Protein AF-A2ED70-F1 (afdb_monomer_lite)

Secondary structure (DSSP, 8-state):
--HHHHHHHHHHHHHHHHHHHHHHHHHHHHT-S-HHHHHHHHHHHHHHHHHHHHT---HHHHHHHHHHHHHHHHHHHHHHHHHHHHHHHHHHHHS----TT--------S---S-------------------------HHHHHHHHHHHHHHHHHHHH-TTS-HHHHHHHHHHHHHHHHHHHHH---HHHHHHHHHHHHHHHHHHHHHHHHHHHHHH----PPP----------TTHHHHHHHHHHHHHHHHHHHHHHHHHHHHHHHHHHHHHHTT--HHHHHHHHHHHHHHHHHHHTT---HHHHHHHHHHHHHHHHHHHHHHHHHHHHHHHHHHHHHHHHTTT--------PPP------------TT---TTHHHHHHHHHHHHHH--GGGHHHHHHHHHHHHHHHHHHHHH-S-HHHHHHHHHHHHHHHHHHHHHHHHHHHHHHHTT-------------------TTHHHHHHHHHHHHHHHHHHHHHHHHHHHHHHHHHHHHHHHHHHHHHHHHHHHHHHHHHHHHHHHHHHHHHHHHHHHHHHHHHHHHHHHHHHHHHHHHHHHHHHHHHHHHHHHHHHHHHHHHHHHHHHHHHHHHHHHHHHHHHHHHHHHHHHHHHS--------------------------------PPPPTHHHHHHHHHHHHHHHHHHHHHHHHHTT-

Radius of gyration: 54.76 Å; chains: 1; bounding box: 113×119×213 Å

Foldseek 3Di:
DPPVVVVVVVVVLVVVLVVLLVVLLVCLVVVVDDPVRSVVSLVVSVVSLVVCLVVDPDVVVNVVSVVVNVVSVVSVVVSVVVVVVVVVVVVVVVPDDDPPDDDDDDDDDDDDDDDDDDDDDDDDDDDDDDDDPPPPPCPLVNLVVVLVVLVVVLVVLLVPPPHDLVVSVVSLVVSLVSLVVSLVVDPDVVSNVVSVVVNVVSVVVSVVSVVVVVVCVVCPPCDDDDDDDDDDDDCPPVVVVVVVVVVVVVVLVVVLVVLVVVLVVLVVVLVVCLVDPHDLVVSVVSLVVSLVSLVVNLVRDPPPVVNVVSVVVNVVSVVVSVVSVVVVVVVVVVVCVVVVVVVVPPDDDDDDDDDDDDDDDDPDDPQPCVLPPDVPLVVLLVVLVVVLVVLDLVCLVVNVVSLVVSLVVLVVVLVPDPDPVSSVSSVVSNVVSVVSNVVSVVVSVVVVVVVPDPDDDDDDDDDDDDDDDDDPPVVVVVVVVVVVVVVVVVVVVVVVVVVVVVVVVVVVVVVVVVVVVVVVVVVVVVVVVVVVVVVVVVVVVVVVVVVVVVVVVVVVVVVVVVVVVVVVVVVVVVVVVVVVVVVVVVVVVVVVVVVVVVVVVVVVVVVVVVVVVVVVVVVVVVVVVPPDDDDDDDDDDDDDDDDDDDDDDDDDDDDDDDDDDDDPPVVVVVVVVVVVVVVVVVVVVVVVVVPD

pLDDT: mean 73.1, std 19.53, range [30.44, 95.88]

Organism: Trichomonas vaginalis (strain ATCC PRA-98 / G3) (NCBI:txid412133)

Sequence (692 aa):
MDTDEFSSSFEELTAKIQEDISTLAMSIENRDLNIDEITQSINDLNIMLDNVLVSCDNPNLYSQFANLKEQINEMVDNYISELENEVNEEESQLGEVPEDGLITDNDQNANNTELNKSNDQNEDLENDLPPGNQNEPNSAEDSMLKIQCHMIELAKLIENKETPIEEILEKSNILNSEIGEAIIQSYDQNEKDKLSYLRNEVNDYVDKFITTTSEILEHPTSSESDTEKNTLNENNEEKIISENQIKVEENKLDSIDDGYDNVKSNIESLIRSLISECDIEDIKNQCDSVNSAIDDYINKSDDTNRCMELANLKEEINRQVDSYVTAYESALSSEAQSDGVELSTALSDEERVEPAEGSSSVVSRDLDLSGVEGSSLESDIQSLLAALEEGDSDRVEEISNLAASVNASLDNAIVNSEDPSEAASLSAVKDDVNKRVDEFLSSVERDLSGIAVEEEEEASPAEGESALVEDVAVAEKAAEEAAAKLAEAAAAKESEEKAAEEKRLAEEQAAKEAEAQRAADEKAAAEKAAEEKRLAEEQAAKEAEAQRAADEKAAAEKAAEEKRLAEEQAAKEAEAQRAADEKAAAEKAAEEKRLAEEQAAKEAEPQMISEISQQIHDKITQDAVQENLPSTIETDKESKKPHKTTKRKRKVSKTKKSEEPIPQRTQILMASTALAGVVAAGIYLYRHNQKK

Structure (mmCIF, N/CA/C/O backbone):
data_AF-A2ED70-F1
#
_entry.id   AF-A2ED70-F1
#
loop_
_atom_site.group_PDB
_atom_site.id
_atom_site.type_symbol
_atom_site.label_atom_id
_atom_site.label_alt_id
_atom_site.label_comp_id
_atom_site.label_asym_id
_atom_site.label_entity_id
_atom_site.label_seq_id
_atom_site.pdbx_PDB_ins_code
_atom_site.Cartn_x
_atom_site.Cartn_y
_atom_site.Cartn_z
_atom_site.occupancy
_atom_site.B_iso_or_equiv
_atom_site.auth_seq_id
_atom_site.auth_comp_id
_atom_site.auth_asym_id
_atom_site.auth_atom_id
_atom_site.pdbx_PDB_model_num
ATOM 1 N N . MET A 1 1 ? 12.734 -26.144 27.556 1.00 49.97 1 MET A N 1
ATOM 2 C CA . MET A 1 1 ? 12.615 -26.392 29.010 1.00 49.97 1 MET A CA 1
ATOM 3 C C . MET A 1 1 ? 11.634 -27.530 29.251 1.00 49.97 1 MET A C 1
ATOM 5 O O . MET A 1 1 ? 10.980 -27.942 28.296 1.00 49.97 1 MET A O 1
ATOM 9 N N . ASP A 1 2 ? 11.528 -28.034 30.482 1.00 64.25 2 ASP A N 1
ATOM 10 C CA . ASP A 1 2 ? 10.366 -28.845 30.869 1.00 64.25 2 ASP A CA 1
ATOM 11 C C . ASP A 1 2 ? 9.108 -27.953 30.896 1.00 64.25 2 ASP A C 1
ATOM 13 O O . ASP A 1 2 ? 9.187 -26.761 31.203 1.00 64.25 2 ASP A O 1
ATOM 17 N N . THR A 1 3 ? 7.944 -28.516 30.557 1.00 68.81 3 THR A N 1
ATOM 18 C CA . THR A 1 3 ? 6.676 -27.766 30.404 1.00 68.81 3 THR A CA 1
ATOM 19 C C . THR A 1 3 ? 6.279 -26.989 31.654 1.00 68.81 3 THR A C 1
ATOM 21 O O . THR A 1 3 ? 5.738 -25.890 31.568 1.00 68.81 3 THR A O 1
ATOM 24 N N . ASP A 1 4 ? 6.582 -27.559 32.815 1.00 73.62 4 ASP A N 1
ATOM 25 C CA . ASP A 1 4 ? 6.172 -27.056 34.122 1.00 73.62 4 ASP A CA 1
ATOM 26 C C . ASP A 1 4 ? 6.999 -25.818 34.526 1.00 73.62 4 ASP A C 1
ATOM 28 O O . ASP A 1 4 ? 6.498 -24.923 35.204 1.00 73.62 4 ASP A O 1
ATOM 32 N N . GLU A 1 5 ? 8.251 -25.734 34.060 1.00 76.44 5 GLU A N 1
ATOM 33 C CA . GLU A 1 5 ? 9.156 -24.600 34.295 1.00 76.44 5 GLU A CA 1
ATOM 34 C C . GLU A 1 5 ? 8.757 -23.394 33.430 1.00 76.44 5 GLU A C 1
ATOM 36 O O . GLU A 1 5 ? 8.650 -22.277 33.937 1.00 76.44 5 GLU A O 1
ATOM 41 N N . PHE A 1 6 ? 8.421 -23.635 32.154 1.00 78.19 6 PHE A N 1
ATOM 42 C CA . PHE A 1 6 ? 7.864 -22.606 31.271 1.00 78.19 6 PHE A CA 1
ATOM 43 C C . PHE A 1 6 ? 6.525 -22.078 31.806 1.00 78.19 6 PHE A C 1
ATOM 45 O O . PHE A 1 6 ? 6.356 -20.870 31.939 1.00 78.19 6 PHE A O 1
ATOM 52 N N . SER A 1 7 ? 5.604 -22.968 32.202 1.00 77.75 7 SER A N 1
ATOM 53 C CA . SER A 1 7 ? 4.297 -22.570 32.749 1.00 77.75 7 SER A CA 1
ATOM 54 C C . SER A 1 7 ? 4.420 -21.711 34.013 1.00 77.75 7 SER A C 1
ATOM 56 O O . SER A 1 7 ? 3.670 -20.751 34.163 1.00 77.75 7 SER A O 1
ATOM 58 N N . SER A 1 8 ? 5.374 -22.011 34.905 1.00 81.06 8 SER A N 1
ATOM 59 C CA . SER A 1 8 ? 5.590 -21.209 36.117 1.00 81.06 8 SER A CA 1
ATOM 60 C C . SER A 1 8 ? 6.161 -19.822 35.808 1.00 81.06 8 SER A C 1
ATOM 62 O O . SER A 1 8 ? 5.718 -18.845 36.405 1.00 81.06 8 SER A O 1
ATOM 64 N N . SER A 1 9 ? 7.112 -19.719 34.872 1.00 83.94 9 SER A N 1
ATOM 65 C CA . SER A 1 9 ? 7.651 -18.422 34.432 1.00 83.94 9 SER A CA 1
ATOM 66 C C . SER A 1 9 ? 6.594 -17.581 33.709 1.00 83.94 9 SER A C 1
ATOM 68 O O . SER A 1 9 ? 6.617 -16.354 33.782 1.00 83.94 9 SER A O 1
ATOM 70 N N . PHE A 1 10 ? 5.666 -18.239 33.013 1.00 80.88 10 PHE A N 1
ATOM 71 C CA . PHE A 1 10 ? 4.591 -17.598 32.268 1.00 80.88 10 PHE A CA 1
ATOM 72 C C . PHE A 1 10 ? 3.499 -17.038 33.194 1.00 80.88 10 PHE A C 1
ATOM 74 O O . PHE A 1 10 ? 3.059 -15.905 33.004 1.00 80.88 10 PHE A O 1
ATOM 81 N N . GLU A 1 11 ? 3.092 -17.782 34.230 1.00 84.44 11 GLU A N 1
ATOM 82 C CA . GLU A 1 11 ? 2.169 -17.276 35.261 1.00 84.44 11 GLU A CA 1
ATOM 83 C C . GLU A 1 11 ? 2.756 -16.065 36.010 1.00 84.44 11 GLU A C 1
ATOM 85 O O . GLU A 1 11 ? 2.039 -15.093 36.250 1.00 84.44 11 GLU A O 1
ATOM 90 N N . GLU A 1 12 ? 4.058 -16.079 36.322 1.00 88.25 12 GLU A N 1
ATOM 91 C CA . GLU A 1 12 ? 4.751 -14.959 36.979 1.00 88.25 12 GLU A CA 1
ATOM 92 C C . GLU A 1 12 ? 4.808 -13.706 36.084 1.00 88.25 12 GLU A C 1
ATOM 94 O O . GLU A 1 12 ? 4.474 -12.612 36.542 1.00 88.25 12 GLU A O 1
ATOM 99 N N . LEU A 1 13 ? 5.121 -13.861 34.792 1.00 86.12 13 LEU A N 1
ATOM 100 C CA . LEU A 1 13 ? 5.115 -12.758 33.821 1.00 86.12 13 LEU A CA 1
ATOM 101 C C . LEU A 1 13 ? 3.704 -12.192 33.583 1.00 86.12 13 LEU A C 1
ATOM 103 O O . LEU A 1 13 ? 3.523 -10.976 33.560 1.00 86.12 13 LEU A O 1
ATOM 107 N N . THR A 1 14 ? 2.689 -13.058 33.488 1.00 83.00 14 THR A N 1
ATOM 108 C CA . THR A 1 14 ? 1.277 -12.645 33.357 1.00 83.00 14 THR A CA 1
ATOM 109 C C . THR A 1 14 ? 0.831 -11.828 34.572 1.00 83.00 14 THR A C 1
ATOM 111 O O . THR A 1 14 ? 0.214 -10.772 34.430 1.00 83.00 14 THR A O 1
ATOM 114 N N . ALA A 1 15 ? 1.172 -12.292 35.779 1.00 87.81 15 ALA A N 1
ATOM 115 C CA . ALA A 1 15 ? 0.871 -11.579 37.015 1.00 87.81 15 ALA A CA 1
ATOM 116 C C . ALA A 1 15 ? 1.596 -10.226 37.095 1.00 87.81 15 ALA A C 1
ATOM 118 O O . ALA A 1 15 ? 1.020 -9.268 37.612 1.00 87.81 15 ALA A O 1
ATOM 119 N N . LYS A 1 16 ? 2.822 -10.130 36.559 1.00 91.31 16 LYS A N 1
ATOM 120 C CA . LYS A 1 16 ? 3.581 -8.877 36.542 1.00 91.31 16 LYS A CA 1
ATOM 121 C C . LYS A 1 16 ? 2.977 -7.842 35.590 1.00 91.31 16 LYS A C 1
ATOM 123 O O . LYS A 1 16 ? 2.686 -6.734 36.029 1.00 91.31 16 LYS A O 1
ATOM 128 N N . ILE A 1 17 ? 2.669 -8.228 34.350 1.00 87.06 17 ILE A N 1
ATOM 129 C CA . ILE A 1 17 ? 1.972 -7.360 33.382 1.00 87.06 17 ILE A CA 1
ATOM 130 C C . ILE A 1 17 ? 0.655 -6.833 33.985 1.00 87.06 17 ILE A C 1
ATOM 132 O O . ILE A 1 17 ? 0.368 -5.640 33.909 1.00 87.06 17 ILE A O 1
ATOM 136 N N . GLN A 1 18 ? -0.112 -7.684 34.677 1.00 86.75 18 GLN A N 1
ATOM 137 C CA . GLN A 1 18 ? -1.351 -7.264 35.340 1.00 86.75 18 GLN A CA 1
ATOM 138 C C . GLN A 1 18 ? -1.124 -6.301 36.527 1.00 86.75 18 GLN A C 1
ATOM 140 O O . GLN A 1 18 ? -1.957 -5.418 36.748 1.00 86.75 18 GLN A O 1
ATOM 145 N N . GLU A 1 19 ? -0.033 -6.444 37.291 1.00 92.62 19 GLU A N 1
ATOM 146 C CA . GLU A 1 19 ? 0.363 -5.502 38.354 1.00 92.62 19 GLU A CA 1
ATOM 147 C C . GLU A 1 19 ? 0.720 -4.127 37.773 1.00 92.62 19 GLU A C 1
ATOM 149 O O . GLU A 1 19 ? 0.277 -3.104 38.300 1.00 92.62 19 GLU A O 1
ATOM 154 N N . ASP A 1 20 ? 1.460 -4.097 36.665 1.00 90.62 20 ASP A N 1
ATOM 155 C CA . ASP A 1 20 ? 1.920 -2.857 36.037 1.00 90.62 20 ASP A CA 1
ATOM 156 C C . ASP A 1 20 ? 0.776 -2.101 35.346 1.00 90.62 20 ASP A C 1
ATOM 158 O O . ASP A 1 20 ? 0.618 -0.905 35.589 1.00 90.62 20 ASP A O 1
ATOM 162 N N . ILE A 1 21 ? -0.122 -2.795 34.630 1.00 86.94 21 ILE A N 1
ATOM 163 C CA . ILE A 1 21 ? -1.379 -2.209 34.114 1.00 86.94 21 ILE A CA 1
ATOM 164 C C . ILE A 1 21 ? -2.221 -1.627 35.260 1.00 86.94 21 ILE A C 1
ATOM 166 O O . ILE A 1 21 ? -2.722 -0.508 35.166 1.00 86.94 21 ILE A O 1
ATOM 170 N N . SER A 1 22 ? -2.363 -2.364 36.370 1.00 90.19 22 SER A N 1
ATOM 171 C CA . SER A 1 22 ? -3.140 -1.897 37.530 1.00 90.19 22 SER A CA 1
ATOM 172 C C . SER A 1 22 ? -2.506 -0.675 38.202 1.00 90.19 22 SER A C 1
ATOM 174 O O . SER A 1 22 ? -3.219 0.157 38.761 1.00 90.19 22 SER A O 1
ATOM 176 N N . THR A 1 23 ? -1.177 -0.567 38.161 1.00 92.94 23 THR A N 1
ATOM 177 C CA . THR A 1 23 ? -0.425 0.571 38.703 1.00 92.94 23 THR A CA 1
ATOM 178 C C . THR A 1 23 ? -0.588 1.796 37.807 1.00 92.94 23 THR A C 1
ATOM 180 O O . THR A 1 23 ? -0.954 2.861 38.303 1.00 92.94 23 THR A O 1
ATOM 183 N N . LEU A 1 24 ? -0.410 1.629 36.492 1.00 89.75 24 LEU A N 1
ATOM 184 C CA . LEU A 1 24 ? -0.616 2.675 35.491 1.00 89.75 24 LEU A CA 1
ATOM 185 C C . LEU A 1 24 ? -2.043 3.240 35.558 1.00 89.75 24 LEU A C 1
ATOM 187 O O . LEU A 1 24 ? -2.206 4.452 35.652 1.00 89.75 24 LEU A O 1
ATOM 191 N N . ALA A 1 25 ? -3.064 2.379 35.624 1.00 87.81 25 ALA A N 1
ATOM 192 C CA . ALA A 1 25 ? -4.461 2.798 35.741 1.00 87.81 25 ALA A CA 1
ATOM 193 C C . ALA A 1 25 ? -4.728 3.669 36.988 1.00 87.81 25 ALA A C 1
ATOM 195 O O . ALA A 1 25 ? -5.400 4.692 36.885 1.00 87.81 25 ALA A O 1
ATOM 196 N N . MET A 1 26 ? -4.162 3.321 38.154 1.00 89.62 26 MET A N 1
ATOM 197 C CA . MET A 1 26 ? -4.286 4.153 39.365 1.00 89.62 26 MET A CA 1
ATOM 198 C C . MET A 1 26 ? -3.538 5.487 39.241 1.00 89.62 26 MET A C 1
ATOM 200 O O . MET A 1 26 ? -4.020 6.509 39.726 1.00 89.62 26 MET A O 1
ATOM 204 N N . SER A 1 27 ? -2.369 5.497 38.600 1.00 91.19 27 SER A N 1
ATOM 205 C CA . SER A 1 27 ? -1.605 6.726 38.364 1.00 91.19 27 SER A CA 1
ATOM 206 C C . SER A 1 27 ? -2.280 7.666 37.359 1.00 91.19 27 SER A C 1
ATOM 208 O O . SER A 1 27 ? -2.204 8.882 37.535 1.00 91.19 27 SER A O 1
ATOM 210 N N . ILE A 1 28 ? -2.986 7.117 36.366 1.00 85.38 28 ILE A N 1
ATOM 211 C CA . ILE A 1 28 ? -3.865 7.855 35.449 1.00 85.38 28 ILE A CA 1
ATOM 212 C C . ILE A 1 28 ? -5.072 8.426 36.216 1.00 85.38 28 ILE A C 1
ATOM 214 O O . ILE A 1 28 ? -5.293 9.634 36.174 1.00 85.38 28 ILE A O 1
ATOM 218 N N . GLU A 1 29 ? -5.796 7.609 36.997 1.00 88.94 29 GLU A N 1
ATOM 219 C CA . GLU A 1 29 ? -6.966 8.047 37.790 1.00 88.94 29 GLU A CA 1
ATOM 220 C C . GLU A 1 29 ? -6.615 9.168 38.793 1.00 88.94 29 GLU A C 1
ATOM 222 O O . GLU A 1 29 ? -7.382 10.115 38.974 1.00 88.94 29 GLU A O 1
ATOM 227 N N . ASN A 1 30 ? -5.432 9.107 39.414 1.00 91.12 30 ASN A N 1
ATOM 228 C CA . ASN A 1 30 ? -4.935 10.152 40.316 1.00 91.12 30 ASN A CA 1
ATOM 229 C C . ASN A 1 30 ? -4.402 11.406 39.597 1.00 91.12 30 ASN A C 1
ATOM 231 O O . ASN A 1 30 ? -4.231 12.439 40.250 1.00 91.12 30 ASN A O 1
ATOM 235 N N . ARG A 1 31 ? -4.088 11.312 38.295 1.00 88.75 31 ARG A N 1
ATOM 236 C CA . ARG A 1 31 ? -3.265 12.275 37.535 1.00 88.75 31 ARG A CA 1
ATOM 237 C C . ARG A 1 31 ? -1.884 12.511 38.170 1.00 88.75 31 ARG A C 1
ATOM 239 O O . ARG A 1 31 ? -1.396 13.638 38.242 1.00 88.75 31 ARG A O 1
ATOM 246 N N . ASP A 1 32 ? -1.266 11.427 38.647 1.00 89.25 32 ASP A N 1
ATOM 247 C CA . ASP A 1 32 ? 0.088 11.422 39.228 1.00 89.25 32 ASP A CA 1
ATOM 248 C C . ASP A 1 32 ? 1.199 11.480 38.154 1.00 89.25 32 ASP A C 1
ATOM 250 O O . ASP A 1 32 ? 2.347 11.769 38.491 1.00 89.25 32 ASP A O 1
ATOM 254 N N . LEU A 1 33 ? 0.867 11.197 36.887 1.00 87.69 33 LEU A N 1
ATOM 255 C CA . LEU A 1 33 ? 1.784 11.159 35.739 1.00 87.69 33 LEU A CA 1
ATOM 256 C C . LEU A 1 33 ? 1.394 12.185 34.668 1.00 87.69 33 LEU A C 1
ATOM 258 O O . LEU A 1 33 ? 0.218 12.520 34.510 1.00 87.69 33 LEU A O 1
ATOM 262 N N . ASN A 1 34 ? 2.380 12.640 33.897 1.00 87.81 34 ASN A N 1
ATOM 263 C CA . ASN A 1 34 ? 2.155 13.435 32.689 1.00 87.81 34 ASN A CA 1
ATOM 264 C C . ASN A 1 34 ? 1.954 12.554 31.433 1.00 87.81 34 ASN A C 1
ATOM 266 O O . ASN A 1 34 ? 2.129 11.338 31.479 1.00 87.81 34 ASN A O 1
ATOM 270 N N . ILE A 1 35 ? 1.572 13.172 30.308 1.00 79.81 35 ILE A N 1
ATOM 271 C CA . ILE A 1 35 ? 1.255 12.461 29.055 1.00 79.81 35 ILE A CA 1
ATOM 272 C C . ILE A 1 35 ? 2.459 11.659 28.533 1.00 79.81 35 ILE A C 1
ATOM 274 O O . ILE A 1 35 ? 2.276 10.517 28.125 1.00 79.81 35 ILE A O 1
ATOM 278 N N . ASP A 1 36 ? 3.682 12.192 28.605 1.00 82.19 36 ASP A N 1
ATOM 279 C CA . ASP A 1 36 ? 4.885 11.495 28.129 1.00 82.19 36 ASP A CA 1
ATOM 280 C C . ASP A 1 36 ? 5.208 10.267 29.004 1.00 82.19 36 ASP A C 1
ATOM 282 O O . ASP A 1 36 ? 5.531 9.196 28.492 1.00 82.19 36 ASP A O 1
ATOM 286 N N . GLU A 1 37 ? 5.061 10.392 30.329 1.00 87.44 37 GLU A N 1
ATOM 287 C CA . GLU A 1 37 ? 5.238 9.286 31.286 1.00 87.44 37 GLU A CA 1
ATOM 288 C C . GLU A 1 37 ? 4.191 8.175 31.093 1.00 87.44 37 GLU A C 1
ATOM 290 O O . GLU A 1 37 ? 4.508 6.987 31.206 1.00 87.44 37 GLU A O 1
ATOM 295 N N . ILE A 1 38 ? 2.949 8.554 30.778 1.00 83.88 38 ILE A N 1
ATOM 296 C CA . ILE A 1 38 ? 1.863 7.626 30.445 1.00 83.88 38 ILE A CA 1
ATOM 297 C C . ILE A 1 38 ? 2.181 6.912 29.124 1.00 83.88 38 ILE A C 1
ATOM 299 O O . ILE A 1 38 ? 2.211 5.682 29.104 1.00 83.88 38 ILE A O 1
ATOM 303 N N . THR A 1 39 ? 2.512 7.651 28.060 1.00 84.62 39 THR A N 1
ATOM 304 C CA . THR A 1 39 ? 2.880 7.100 26.742 1.00 84.62 39 THR A CA 1
ATOM 305 C C . THR A 1 39 ? 4.069 6.142 26.828 1.00 84.62 39 THR A C 1
ATOM 307 O O . THR A 1 39 ? 4.001 5.045 26.273 1.00 84.62 39 THR A O 1
ATOM 310 N N . GLN A 1 40 ? 5.127 6.480 27.576 1.00 88.19 40 GLN A N 1
ATOM 311 C CA . GLN A 1 40 ? 6.253 5.564 27.786 1.00 88.19 40 GLN A CA 1
ATOM 312 C C . GLN A 1 40 ? 5.816 4.279 28.504 1.00 88.19 40 GLN A C 1
ATOM 314 O O . GLN A 1 40 ? 6.168 3.185 28.069 1.00 88.19 40 GLN A O 1
ATOM 319 N N . SER A 1 41 ? 5.000 4.393 29.557 1.00 88.38 41 SER A N 1
ATOM 320 C CA . SER A 1 41 ? 4.506 3.231 30.313 1.00 88.38 41 SER A CA 1
ATOM 321 C C . SER A 1 41 ? 3.642 2.294 29.454 1.00 88.38 41 SER A C 1
ATOM 323 O O . SER A 1 41 ? 3.689 1.075 29.621 1.00 88.38 41 SER A O 1
ATOM 325 N N . ILE A 1 42 ? 2.868 2.850 28.516 1.00 87.50 42 ILE A N 1
ATOM 326 C CA . ILE A 1 42 ? 2.068 2.096 27.538 1.00 87.50 42 ILE A CA 1
ATOM 327 C C . ILE A 1 42 ? 2.976 1.392 26.524 1.00 87.50 42 ILE A C 1
ATOM 329 O O . ILE A 1 42 ? 2.763 0.217 26.227 1.00 87.50 42 ILE A O 1
ATOM 333 N N . ASN A 1 43 ? 4.004 2.077 26.017 1.00 87.25 43 ASN A N 1
ATOM 334 C CA . ASN A 1 43 ? 4.961 1.499 25.074 1.00 87.25 43 ASN A CA 1
ATOM 335 C C . ASN A 1 43 ? 5.754 0.348 25.710 1.00 87.25 43 ASN A C 1
ATOM 337 O O . ASN A 1 43 ? 5.837 -0.726 25.117 1.00 87.25 43 ASN A O 1
ATOM 341 N N . ASP A 1 44 ? 6.240 0.513 26.943 1.00 89.81 44 ASP A N 1
ATOM 342 C CA . ASP A 1 44 ? 6.930 -0.542 27.698 1.00 89.81 44 ASP A CA 1
ATOM 343 C C . ASP A 1 44 ? 6.026 -1.779 27.906 1.00 89.81 44 ASP A C 1
ATOM 345 O O . ASP A 1 44 ? 6.469 -2.922 27.748 1.00 89.81 44 ASP A O 1
ATOM 349 N N . LEU A 1 45 ? 4.735 -1.569 28.208 1.00 90.69 45 LEU A N 1
ATOM 350 C CA . LEU A 1 45 ? 3.732 -2.637 28.315 1.00 90.69 45 LEU A CA 1
ATOM 351 C C . LEU A 1 45 ? 3.451 -3.325 26.971 1.00 90.69 45 LEU A C 1
ATOM 353 O O . LEU A 1 45 ? 3.386 -4.554 26.926 1.00 90.69 45 LEU A O 1
ATOM 357 N N . ASN A 1 46 ? 3.316 -2.563 25.884 1.00 88.69 46 ASN A N 1
ATOM 358 C CA . ASN A 1 46 ? 3.102 -3.097 24.537 1.00 88.69 46 ASN A CA 1
ATOM 359 C C . ASN A 1 46 ? 4.303 -3.927 24.059 1.00 88.69 46 ASN A C 1
ATOM 361 O O . ASN A 1 46 ? 4.113 -5.036 23.565 1.00 88.69 46 ASN A O 1
ATOM 365 N N . ILE A 1 47 ? 5.532 -3.460 24.302 1.00 88.12 47 ILE A N 1
ATOM 366 C CA . ILE A 1 47 ? 6.764 -4.204 24.006 1.00 88.12 47 ILE A CA 1
ATOM 367 C C . ILE A 1 47 ? 6.812 -5.510 24.813 1.00 88.12 47 ILE A C 1
ATOM 369 O O . ILE A 1 47 ? 7.134 -6.563 24.258 1.00 88.12 47 ILE A O 1
ATOM 373 N N . MET A 1 48 ? 6.453 -5.500 26.103 1.00 88.38 48 MET A N 1
ATOM 374 C CA . MET A 1 48 ? 6.353 -6.740 26.890 1.00 88.38 48 MET A CA 1
ATOM 375 C C . MET A 1 48 ? 5.275 -7.694 26.348 1.00 88.38 48 MET A C 1
ATOM 377 O O . MET A 1 48 ? 5.512 -8.900 26.273 1.00 88.38 48 MET A O 1
ATOM 381 N N . LEU A 1 49 ? 4.120 -7.171 25.930 1.00 89.69 49 LEU A N 1
ATOM 382 C CA . LEU A 1 49 ? 3.028 -7.944 25.333 1.00 89.69 49 LEU A CA 1
ATOM 383 C C . LEU A 1 49 ? 3.415 -8.597 24.003 1.00 89.69 49 LEU A C 1
ATOM 385 O O . LEU A 1 49 ? 3.136 -9.780 23.812 1.00 89.69 49 LEU A O 1
ATOM 389 N N . ASP A 1 50 ? 4.084 -7.874 23.108 1.00 89.62 50 ASP A N 1
ATOM 390 C CA . ASP A 1 50 ? 4.474 -8.404 21.799 1.00 89.62 50 ASP A CA 1
ATOM 391 C C . ASP A 1 50 ? 5.584 -9.457 21.915 1.00 89.62 50 ASP A C 1
ATOM 393 O O . ASP A 1 50 ? 5.491 -10.513 21.287 1.00 89.62 50 ASP A O 1
ATOM 397 N N . ASN A 1 51 ? 6.556 -9.262 22.815 1.00 87.25 51 ASN A N 1
ATOM 398 C CA . ASN A 1 51 ? 7.544 -10.295 23.150 1.00 87.25 51 ASN A CA 1
ATOM 399 C C . ASN A 1 51 ? 6.888 -11.583 23.694 1.00 87.25 51 ASN A C 1
ATOM 401 O O . ASN A 1 51 ? 7.329 -12.693 23.375 1.00 87.25 51 ASN A O 1
ATOM 405 N N . VAL A 1 52 ? 5.810 -11.461 24.482 1.00 87.56 52 VAL A N 1
ATOM 406 C CA . VAL A 1 52 ? 5.007 -12.614 24.928 1.00 87.56 52 VAL A CA 1
ATOM 407 C C . VAL A 1 52 ? 4.255 -13.251 23.759 1.00 87.56 52 VAL A C 1
ATOM 409 O O . VAL A 1 52 ? 4.306 -14.472 23.624 1.00 87.56 52 VAL A O 1
ATOM 412 N N . LEU A 1 53 ? 3.586 -12.462 22.912 1.00 87.69 53 LEU A N 1
ATOM 413 C CA . LEU A 1 53 ? 2.780 -12.944 21.783 1.00 87.69 53 LEU A CA 1
ATOM 414 C C . LEU A 1 53 ? 3.617 -13.704 20.744 1.00 87.69 53 LEU A C 1
ATOM 416 O O . LEU A 1 53 ? 3.219 -14.799 20.345 1.00 87.69 53 LEU A O 1
ATOM 420 N N . VAL A 1 54 ? 4.788 -13.178 20.366 1.00 88.06 54 VAL A N 1
ATOM 421 C CA . VAL A 1 54 ? 5.752 -13.846 19.465 1.00 88.06 54 VAL A CA 1
ATOM 422 C C . VAL A 1 54 ? 6.242 -15.176 20.053 1.00 88.06 54 VAL A C 1
ATOM 424 O O . VAL A 1 54 ? 6.450 -16.141 19.323 1.00 88.06 54 VAL A O 1
ATOM 427 N N . SER A 1 55 ? 6.352 -15.265 21.380 1.00 83.56 55 SER A N 1
ATOM 428 C CA . SER A 1 55 ? 6.794 -16.469 22.098 1.00 83.56 55 SER A CA 1
ATOM 429 C C . SER A 1 55 ? 5.671 -17.484 22.397 1.00 83.56 55 SER A C 1
ATOM 431 O O . SER A 1 55 ? 5.910 -18.456 23.121 1.00 83.56 55 SER A O 1
ATOM 433 N N . CYS A 1 56 ? 4.432 -17.273 21.925 1.00 84.19 56 CYS A N 1
ATOM 434 C CA . CYS A 1 56 ? 3.256 -17.998 22.422 1.00 84.19 56 CYS A CA 1
ATOM 435 C C . CYS A 1 56 ? 2.654 -19.027 21.442 1.00 84.19 56 CYS A C 1
ATOM 437 O O . CYS A 1 56 ? 1.609 -18.796 20.836 1.00 84.19 56 CYS A O 1
ATOM 439 N N . ASP A 1 57 ? 3.216 -20.241 21.416 1.00 87.62 57 ASP A N 1
ATOM 440 C CA . ASP A 1 57 ? 2.671 -21.414 20.692 1.00 87.62 57 ASP A CA 1
ATOM 441 C C . ASP A 1 57 ? 1.231 -21.829 21.101 1.00 87.62 57 ASP A C 1
ATOM 443 O O . ASP A 1 57 ? 0.625 -22.716 20.491 1.00 87.62 57 ASP A O 1
ATOM 447 N N . ASN A 1 58 ? 0.670 -21.259 22.175 1.00 85.06 58 ASN A N 1
ATOM 448 C CA . ASN A 1 58 ? -0.625 -21.654 22.725 1.00 85.06 58 ASN A CA 1
ATOM 449 C C . ASN A 1 58 ? -1.731 -20.661 22.316 1.00 85.06 58 ASN A C 1
ATOM 451 O O . ASN A 1 58 ? -1.829 -19.588 22.920 1.00 85.06 58 ASN A O 1
ATOM 455 N N . PRO A 1 59 ? -2.641 -21.018 21.388 1.00 83.19 59 PRO A N 1
ATOM 456 C CA . PRO A 1 59 ? -3.632 -20.080 20.857 1.00 83.19 59 PRO A CA 1
ATOM 457 C C . PRO A 1 59 ? -4.608 -19.551 21.919 1.00 83.19 59 PRO A C 1
ATOM 459 O O . PRO A 1 59 ? -5.063 -18.418 21.814 1.00 83.19 59 PRO A O 1
ATOM 462 N N . ASN A 1 60 ? -4.893 -20.318 22.982 1.00 81.88 60 ASN A N 1
ATOM 463 C CA . ASN A 1 60 ? -5.741 -19.828 24.076 1.00 81.88 60 ASN A CA 1
ATOM 464 C C . ASN A 1 60 ? -5.058 -18.727 24.897 1.00 81.88 60 ASN A C 1
ATOM 466 O O . ASN A 1 60 ? -5.750 -17.895 25.475 1.00 81.88 60 ASN A O 1
ATOM 470 N N . LEU A 1 61 ? -3.726 -18.743 24.995 1.00 81.06 61 LEU A N 1
ATOM 471 C CA . LEU A 1 61 ? -2.964 -17.691 25.665 1.00 81.06 61 LEU A CA 1
ATOM 472 C C . LEU A 1 61 ? -2.781 -16.505 24.718 1.00 81.06 61 LEU A C 1
ATOM 474 O O . LEU A 1 61 ? -3.103 -15.392 25.115 1.00 81.06 61 LEU A O 1
ATOM 478 N N . TYR A 1 62 ? -2.415 -16.740 23.453 1.00 89.06 62 TYR A N 1
ATOM 479 C CA . TYR A 1 62 ? -2.341 -15.698 22.422 1.00 89.06 62 TYR A CA 1
ATOM 480 C C . TYR A 1 62 ? -3.613 -14.826 22.382 1.00 89.06 62 TYR A C 1
ATOM 482 O O . TYR A 1 62 ? -3.526 -13.606 22.491 1.00 89.06 62 TYR A O 1
ATOM 490 N N . SER A 1 63 ? -4.810 -15.431 22.352 1.00 85.06 63 SER A N 1
ATOM 491 C CA . SER A 1 63 ? -6.077 -14.681 22.399 1.00 85.06 63 SER A CA 1
ATOM 492 C C . SER A 1 63 ? -6.318 -13.907 23.705 1.00 85.06 63 SER A C 1
ATOM 494 O O . SER A 1 63 ? -7.046 -12.919 23.682 1.00 85.06 63 SER A O 1
ATOM 496 N N . GLN A 1 64 ? -5.728 -14.317 24.834 1.00 84.44 64 GLN A N 1
ATOM 497 C CA . GLN A 1 64 ? -5.809 -13.567 26.095 1.00 84.44 64 GLN A CA 1
ATOM 498 C C . GLN A 1 64 ? -4.879 -12.346 26.087 1.00 84.44 64 GLN A C 1
ATOM 500 O O . GLN A 1 64 ? -5.316 -11.271 26.483 1.00 84.44 64 GLN A O 1
ATOM 505 N N . PHE A 1 65 ? -3.642 -12.465 25.588 1.00 86.31 65 PHE A N 1
ATOM 506 C CA . PHE A 1 65 ? -2.730 -11.315 25.485 1.00 86.31 65 PHE A CA 1
ATOM 507 C C . PHE A 1 65 ? -3.149 -10.333 24.389 1.00 86.31 65 PHE A C 1
ATOM 509 O O . PHE A 1 65 ? -3.066 -9.129 24.608 1.00 86.31 65 PHE A O 1
ATOM 516 N N . ALA A 1 66 ? -3.690 -10.813 23.266 1.00 87.44 66 ALA A N 1
ATOM 517 C CA . ALA A 1 66 ? -4.272 -9.948 22.241 1.00 87.44 66 ALA A CA 1
ATOM 518 C C . ALA A 1 66 ? -5.434 -9.104 22.803 1.00 87.44 66 ALA A C 1
ATOM 520 O O . ALA A 1 66 ? -5.449 -7.889 22.629 1.00 87.44 66 ALA A O 1
ATOM 521 N N . ASN A 1 67 ? -6.356 -9.721 23.554 1.00 87.31 67 ASN A N 1
ATOM 522 C CA . ASN A 1 67 ? -7.462 -8.992 24.180 1.00 87.31 67 ASN A CA 1
ATOM 523 C C . ASN A 1 67 ? -7.011 -8.108 25.363 1.00 87.31 67 ASN A C 1
ATOM 525 O O . ASN A 1 67 ? -7.636 -7.088 25.632 1.00 87.31 67 ASN A O 1
ATOM 529 N N . LEU A 1 68 ? -5.912 -8.446 26.050 1.00 84.69 68 LEU A N 1
ATOM 530 C CA . LEU A 1 68 ? -5.308 -7.566 27.057 1.00 84.69 68 LEU A CA 1
ATOM 531 C C . LEU A 1 68 ? -4.666 -6.325 26.412 1.00 84.69 68 LEU A C 1
ATOM 533 O O . LEU A 1 68 ? -4.828 -5.227 26.933 1.00 84.69 68 LEU A O 1
ATOM 537 N N . LYS A 1 69 ? -4.000 -6.480 25.259 1.00 88.81 69 LYS A N 1
ATOM 538 C CA . LYS A 1 69 ? -3.457 -5.366 24.464 1.00 88.81 69 LYS A CA 1
ATOM 539 C C . LYS A 1 69 ? -4.569 -4.438 23.961 1.00 88.81 69 LYS A C 1
ATOM 541 O O . LYS A 1 69 ? -4.463 -3.222 24.078 1.00 88.81 69 LYS A O 1
ATOM 546 N N . GLU A 1 70 ? -5.665 -5.022 23.481 1.00 89.44 70 GLU A N 1
ATOM 547 C CA . GLU A 1 70 ? -6.890 -4.314 23.085 1.00 89.44 70 GLU A CA 1
ATOM 548 C C . GLU A 1 70 ? -7.483 -3.497 24.252 1.00 89.44 70 GLU A C 1
ATOM 550 O O . GLU A 1 70 ? -7.745 -2.308 24.088 1.00 89.44 70 GLU A O 1
ATOM 555 N N . GLN A 1 71 ? -7.589 -4.082 25.455 1.00 85.12 71 GLN A N 1
ATOM 556 C CA . GLN A 1 71 ? -8.055 -3.383 26.666 1.00 85.12 71 GLN A CA 1
ATOM 557 C C . GLN A 1 71 ? -7.125 -2.249 27.130 1.00 85.12 71 GLN A C 1
ATOM 559 O O . GLN A 1 71 ? -7.610 -1.256 27.673 1.00 85.12 71 GLN A O 1
ATOM 564 N N . ILE A 1 72 ? -5.803 -2.375 26.950 1.00 82.44 72 ILE A N 1
ATOM 565 C CA . ILE A 1 72 ? -4.862 -1.280 27.241 1.00 82.44 72 ILE A CA 1
ATOM 566 C C . ILE A 1 72 ? -5.120 -0.123 26.279 1.00 82.44 72 ILE A C 1
ATOM 568 O O . ILE A 1 72 ? -5.322 0.997 26.735 1.00 82.44 72 ILE A O 1
ATOM 572 N N . ASN A 1 73 ? -5.175 -0.389 24.973 1.00 84.81 73 ASN A N 1
ATOM 573 C CA . ASN A 1 73 ? -5.400 0.656 23.974 1.00 84.81 73 ASN A CA 1
ATOM 574 C C . ASN A 1 73 ? -6.761 1.351 24.180 1.00 84.81 73 ASN A C 1
ATOM 576 O O . ASN A 1 73 ? -6.809 2.576 24.217 1.00 84.81 73 ASN A O 1
ATOM 580 N N . GLU A 1 74 ? -7.838 0.601 24.454 1.00 87.62 74 GLU A N 1
ATOM 581 C CA . GLU A 1 74 ? -9.148 1.182 24.792 1.00 87.62 74 GLU A CA 1
ATOM 582 C C . GLU A 1 74 ? -9.075 2.087 26.041 1.00 87.62 74 GLU A C 1
ATOM 584 O O . GLU A 1 74 ? -9.690 3.154 26.071 1.00 87.62 74 GLU A O 1
ATOM 589 N N . MET A 1 75 ? -8.302 1.719 27.070 1.00 80.50 75 MET A N 1
ATOM 590 C CA . MET A 1 75 ? -8.101 2.564 28.258 1.00 80.50 75 MET A CA 1
ATOM 591 C C . MET A 1 75 ? -7.386 3.884 27.922 1.00 80.50 75 MET A C 1
ATOM 593 O O . MET A 1 75 ? -7.713 4.925 28.494 1.00 80.50 75 MET A O 1
ATOM 597 N N . VAL A 1 76 ? -6.439 3.847 26.983 1.00 80.56 76 VAL A N 1
ATOM 598 C CA . VAL A 1 76 ? -5.661 5.009 26.530 1.00 80.56 76 VAL A CA 1
ATOM 599 C C . VAL A 1 76 ? -6.513 5.945 25.678 1.00 80.56 76 VAL A C 1
ATOM 601 O O . VAL A 1 76 ? -6.563 7.138 25.972 1.00 80.56 76 VAL A O 1
ATOM 604 N N . ASP A 1 77 ? -7.251 5.414 24.701 1.00 84.12 77 ASP A N 1
ATOM 605 C CA . ASP A 1 77 ? -8.149 6.196 23.841 1.00 84.12 77 ASP A CA 1
ATOM 606 C C . ASP A 1 77 ? -9.229 6.920 24.665 1.00 84.12 77 ASP A C 1
ATOM 608 O O . ASP A 1 77 ? -9.541 8.088 24.414 1.00 84.12 77 ASP A O 1
ATOM 612 N N . ASN A 1 78 ? -9.765 6.263 25.703 1.00 85.81 78 ASN A N 1
ATOM 613 C CA . ASN A 1 78 ? -10.702 6.883 26.644 1.00 85.81 78 ASN A CA 1
ATOM 614 C C . ASN A 1 78 ? -10.052 8.015 27.464 1.00 85.81 78 ASN A C 1
ATOM 616 O O . ASN A 1 78 ? -10.689 9.048 27.666 1.00 85.81 78 ASN A O 1
ATOM 620 N N . TYR A 1 79 ? -8.802 7.861 27.916 1.00 82.81 79 TYR A N 1
ATOM 621 C CA . TYR A 1 79 ? -8.106 8.901 28.684 1.00 82.81 79 TYR A CA 1
ATOM 622 C C . TYR A 1 79 ? -7.700 10.106 27.822 1.00 82.81 79 TYR A C 1
ATOM 624 O O . TYR A 1 79 ? -7.876 11.249 28.245 1.00 82.81 79 TYR A O 1
ATOM 632 N N . ILE A 1 80 ? -7.231 9.873 26.590 1.00 82.25 80 ILE A N 1
ATOM 633 C CA . ILE A 1 80 ? -6.983 10.939 25.605 1.00 82.25 80 ILE A CA 1
ATOM 634 C C . ILE A 1 80 ? -8.291 11.691 25.329 1.00 82.25 80 ILE A C 1
ATOM 636 O O . ILE A 1 80 ? -8.320 12.916 25.423 1.00 82.25 80 ILE A O 1
ATOM 640 N N . SER A 1 81 ? -9.393 10.965 25.109 1.00 87.44 81 SER A N 1
ATOM 641 C CA . SER A 1 81 ? -10.721 11.566 24.935 1.00 87.44 81 SER A CA 1
ATOM 642 C C . SER A 1 81 ? -11.150 12.408 26.145 1.00 87.44 81 SER A C 1
ATOM 644 O O . SER A 1 81 ? -11.751 13.466 25.968 1.00 87.44 81 SER A O 1
ATOM 646 N N . GLU A 1 82 ? -10.868 11.982 27.382 1.00 88.44 82 GLU A N 1
ATOM 647 C CA . GLU A 1 82 ? -11.191 12.767 28.584 1.00 88.44 82 GLU A CA 1
ATOM 648 C C . GLU A 1 82 ? -10.361 14.063 28.655 1.00 88.44 82 GLU A C 1
ATOM 650 O O . GLU A 1 82 ? -10.932 15.134 28.869 1.00 88.44 82 GLU A O 1
ATOM 655 N N . LEU A 1 83 ? -9.053 13.997 28.376 1.00 81.69 83 LEU A N 1
ATOM 656 C CA . LEU A 1 83 ? -8.175 15.174 28.310 1.00 81.69 83 LEU A CA 1
ATOM 657 C C . LEU A 1 83 ? -8.587 16.164 27.209 1.00 81.69 83 LEU A C 1
ATOM 659 O O . LEU A 1 83 ? -8.631 17.369 27.455 1.00 81.69 83 LEU A O 1
ATOM 663 N N . GLU A 1 84 ? -8.928 15.681 26.011 1.00 85.50 84 GLU A N 1
ATOM 664 C CA . GLU A 1 84 ? -9.425 16.532 24.925 1.00 85.50 84 GLU A CA 1
ATOM 665 C C . GLU A 1 84 ? -10.717 17.257 25.322 1.00 85.50 84 GLU A C 1
ATOM 667 O O . GLU A 1 84 ? -10.868 18.450 25.047 1.00 85.50 84 GLU A O 1
ATOM 672 N N . ASN A 1 85 ? -11.644 16.577 26.006 1.00 89.94 85 ASN A N 1
ATOM 673 C CA . ASN A 1 85 ? -12.872 17.209 26.493 1.00 89.94 85 ASN A CA 1
ATOM 674 C C . ASN A 1 85 ? -12.586 18.296 27.546 1.00 89.94 85 ASN A C 1
ATOM 676 O O . ASN A 1 85 ? -13.226 19.347 27.500 1.00 89.94 85 ASN A O 1
ATOM 680 N N . GLU A 1 86 ? -11.615 18.098 28.444 1.00 88.19 86 GLU A N 1
ATOM 681 C CA . GLU A 1 86 ? -11.227 19.128 29.420 1.00 88.19 86 GLU A CA 1
ATOM 682 C C . GLU A 1 86 ? -10.585 20.357 28.763 1.00 88.19 86 GLU A C 1
ATOM 684 O O . GLU A 1 86 ? -10.967 21.481 29.090 1.00 88.19 86 GLU A O 1
ATOM 689 N N . VAL A 1 87 ? -9.677 20.175 27.795 1.00 82.44 87 VAL A N 1
ATOM 690 C CA . VAL A 1 87 ? -9.074 21.298 27.045 1.00 82.44 87 VAL A CA 1
ATOM 691 C C . VAL A 1 87 ? -10.155 22.108 26.319 1.00 82.44 87 VAL A C 1
ATOM 693 O O . VAL A 1 87 ? -10.176 23.336 26.413 1.00 82.44 87 VAL A O 1
ATOM 696 N N . ASN A 1 88 ? -11.110 21.434 25.669 1.00 85.12 88 ASN A N 1
ATOM 697 C CA . ASN A 1 88 ? -12.250 22.091 25.025 1.00 85.12 88 ASN A CA 1
ATOM 698 C C . ASN A 1 88 ? -13.163 22.831 26.032 1.00 85.12 88 ASN A C 1
ATOM 700 O O . ASN A 1 88 ? -13.689 23.902 25.712 1.00 85.12 88 ASN A O 1
ATOM 704 N N . GLU A 1 89 ? -13.360 22.308 27.251 1.00 91.19 89 GLU A N 1
ATOM 705 C CA . GLU A 1 89 ? -14.148 22.989 28.290 1.00 91.19 89 GLU A CA 1
ATOM 706 C C . GLU A 1 89 ? -13.395 24.184 28.918 1.00 91.19 89 GLU A C 1
ATOM 708 O O . GLU A 1 89 ? -14.034 25.178 29.280 1.00 91.19 89 GLU A O 1
ATOM 713 N N . GLU A 1 90 ? -12.058 24.165 28.994 1.00 84.94 90 GLU A N 1
ATOM 714 C CA . GLU A 1 90 ? -11.258 25.337 29.394 1.00 84.94 90 GLU A CA 1
ATOM 715 C C . GLU A 1 90 ? -11.240 26.434 28.312 1.00 84.94 90 GLU A C 1
ATOM 717 O O . GLU A 1 90 ? -11.493 27.602 28.630 1.00 84.94 90 GLU A O 1
ATOM 722 N N . GLU A 1 91 ? -11.040 26.095 27.031 1.00 81.56 91 GLU A N 1
ATOM 723 C CA . GLU A 1 91 ? -11.122 27.076 25.934 1.00 81.56 91 GLU A CA 1
ATOM 724 C C . GLU A 1 91 ? -12.514 27.723 25.854 1.00 81.56 91 GLU A C 1
ATOM 726 O O . GLU A 1 91 ? -12.636 28.950 25.750 1.00 81.56 91 GLU A O 1
ATOM 731 N N . SER A 1 92 ? -13.579 26.925 26.001 1.00 82.38 92 SER A N 1
ATOM 732 C CA . SER A 1 92 ? -14.954 27.431 26.029 1.00 82.38 92 SER A CA 1
ATOM 733 C C . SER A 1 92 ? -15.212 28.406 27.188 1.00 82.38 92 SER A C 1
ATOM 735 O O . SER A 1 92 ? -16.061 29.288 27.051 1.00 82.38 92 SER A O 1
ATOM 737 N N . GLN A 1 93 ? -14.506 28.277 28.316 1.00 78.94 93 GLN A N 1
ATOM 738 C CA . GLN A 1 93 ? -14.614 29.198 29.456 1.00 78.94 93 GLN A CA 1
ATOM 739 C C . GLN A 1 93 ? -13.802 30.490 29.271 1.00 78.94 93 GLN A C 1
ATOM 741 O O . GLN A 1 93 ? -14.134 31.510 29.878 1.00 78.94 93 GLN A O 1
ATOM 746 N N . LEU A 1 94 ? -12.769 30.480 28.423 1.00 74.12 94 LEU A N 1
ATOM 747 C CA . LEU A 1 94 ? -11.962 31.662 28.098 1.00 74.12 94 LEU A CA 1
ATOM 748 C C . LEU A 1 94 ? -12.606 32.558 27.022 1.00 74.12 94 LEU A C 1
ATOM 750 O O . LEU A 1 94 ? -12.279 33.744 26.945 1.00 74.12 94 LEU A O 1
ATOM 754 N N . GLY A 1 95 ? -13.538 32.026 26.224 1.00 63.88 95 GLY A N 1
ATOM 755 C CA . GLY A 1 95 ? -14.192 32.752 25.128 1.00 63.88 95 GLY A CA 1
ATOM 756 C C . GLY A 1 95 ? -15.197 33.846 25.536 1.00 63.88 95 GLY A C 1
ATOM 757 O O . GLY A 1 95 ? -15.375 34.812 24.792 1.00 63.88 95 GLY A O 1
ATOM 758 N N . GLU A 1 96 ? -15.852 33.750 26.701 1.00 52.72 96 GLU A N 1
ATOM 759 C CA . GLU A 1 96 ? -16.890 34.715 27.120 1.00 52.72 96 GLU A CA 1
ATOM 760 C C . GLU A 1 96 ? -16.317 35.976 27.805 1.00 52.72 96 GLU A C 1
ATOM 762 O O . GLU A 1 96 ? -16.495 36.213 29.003 1.00 52.72 96 GLU A O 1
ATOM 767 N N . VAL A 1 97 ? -15.680 36.855 27.024 1.00 52.88 97 VAL A N 1
ATOM 768 C CA . VAL A 1 97 ? -15.407 38.240 27.454 1.00 52.88 97 VAL A CA 1
ATOM 769 C C . VAL A 1 97 ? -16.702 39.071 27.347 1.00 52.88 97 VAL A C 1
ATOM 771 O O . VAL A 1 97 ? -17.224 39.233 26.244 1.00 52.88 97 VAL A O 1
ATOM 774 N N . PRO A 1 98 ? -17.246 39.637 28.444 1.00 51.53 98 PRO A N 1
ATOM 775 C CA . PRO A 1 98 ? -18.551 40.303 28.410 1.00 51.53 98 PRO A CA 1
ATOM 776 C C . PRO A 1 98 ? -18.512 41.685 27.727 1.00 51.53 98 PRO A C 1
ATOM 778 O O . PRO A 1 98 ? -17.825 42.594 28.191 1.00 51.53 98 PRO A O 1
ATOM 781 N N . GLU A 1 99 ? -19.332 41.883 26.686 1.00 54.56 99 GLU A N 1
ATOM 782 C CA . GLU A 1 99 ? -19.439 43.122 25.877 1.00 54.56 99 GLU A CA 1
ATOM 783 C C . GLU A 1 99 ? -20.063 44.357 26.590 1.00 54.56 99 GLU A C 1
ATOM 785 O O . GLU A 1 99 ? -20.493 45.317 25.943 1.00 54.56 99 GLU A O 1
ATOM 790 N N . ASP A 1 100 ? -20.102 44.403 27.924 1.00 47.94 100 ASP A N 1
ATOM 791 C CA . ASP A 1 100 ? -20.682 45.518 28.698 1.00 47.94 100 ASP A CA 1
ATOM 792 C C . ASP A 1 100 ? -19.715 46.730 28.785 1.00 47.94 100 ASP A C 1
ATOM 794 O O . ASP A 1 100 ? -19.215 47.098 29.852 1.00 47.94 100 ASP A O 1
ATOM 798 N N . GLY A 1 101 ? -19.423 47.364 27.638 1.00 47.75 101 GLY A N 1
ATOM 799 C CA . GLY A 1 101 ? -18.404 48.426 27.546 1.00 47.75 101 GLY A CA 1
ATOM 800 C C . GLY A 1 101 ? -18.569 49.523 26.482 1.00 47.75 101 GLY A C 1
ATOM 801 O O . GLY A 1 101 ? -17.800 50.487 26.505 1.00 47.75 101 GLY A O 1
ATOM 802 N N . LEU A 1 102 ? -19.540 49.444 25.562 1.00 39.97 102 LEU A N 1
ATOM 803 C CA . LEU A 1 102 ? -19.669 50.425 24.469 1.00 39.97 102 LEU A CA 1
ATOM 804 C C . LEU A 1 102 ? -20.209 51.792 24.937 1.00 39.97 102 LEU A C 1
ATOM 806 O O . LEU A 1 102 ? -21.416 52.020 25.043 1.00 39.97 102 LEU A O 1
ATOM 810 N N . ILE A 1 103 ? -19.295 52.739 25.161 1.00 40.12 103 ILE A N 1
ATOM 811 C CA . ILE A 1 103 ? -19.610 54.162 25.351 1.00 40.12 103 ILE A CA 1
ATOM 812 C C . ILE A 1 103 ? -20.066 54.757 24.010 1.00 40.12 103 ILE A C 1
ATOM 814 O O . ILE A 1 103 ? -19.379 54.644 23.001 1.00 40.12 103 ILE A O 1
ATOM 818 N N . THR A 1 104 ? -21.224 55.417 23.997 1.00 41.06 104 THR A N 1
ATOM 819 C CA . THR A 1 104 ? -21.814 55.985 22.776 1.00 41.06 104 THR A CA 1
ATOM 820 C C . THR A 1 104 ? -21.136 57.290 22.347 1.00 41.06 104 THR A C 1
ATOM 822 O O . THR A 1 104 ? -21.273 58.306 23.036 1.00 41.06 104 THR A O 1
ATOM 825 N N . ASP A 1 105 ? -20.501 57.298 21.175 1.00 41.06 105 ASP A N 1
ATOM 826 C CA . ASP A 1 105 ? -19.984 58.514 20.537 1.00 41.06 105 ASP A CA 1
ATOM 827 C C . ASP A 1 105 ? -21.111 59.467 20.114 1.00 41.06 105 ASP A C 1
ATOM 829 O O . ASP A 1 105 ? -21.847 59.203 19.162 1.00 41.06 105 ASP A O 1
ATOM 833 N N . ASN A 1 106 ? -21.229 60.611 20.797 1.00 42.16 106 ASN A N 1
ATOM 834 C CA . ASN A 1 106 ? -22.053 61.735 20.344 1.00 42.16 106 ASN A CA 1
ATOM 835 C C . ASN A 1 106 ? -21.627 63.079 20.975 1.00 42.16 106 ASN A C 1
ATOM 837 O O . ASN A 1 106 ? -22.431 63.716 21.651 1.00 42.16 106 ASN A O 1
ATOM 841 N N . ASP A 1 107 ? -20.376 63.511 20.763 1.00 43.84 107 ASP A N 1
ATOM 842 C CA . ASP A 1 107 ? -19.998 64.939 20.842 1.00 43.84 107 ASP A CA 1
ATOM 843 C C . ASP A 1 107 ? -18.601 65.224 20.233 1.00 43.84 107 ASP A C 1
ATOM 845 O O . ASP A 1 107 ? -17.614 65.437 20.936 1.00 43.84 107 ASP A O 1
ATOM 849 N N . GLN A 1 108 ? -18.502 65.277 18.897 1.00 37.88 108 GLN A N 1
ATOM 850 C CA . GLN A 1 108 ? -17.414 66.000 18.215 1.00 37.88 108 GLN A CA 1
ATOM 851 C C . GLN A 1 108 ? -17.943 66.839 17.046 1.00 37.88 108 GLN A C 1
ATOM 853 O O . GLN A 1 108 ? -18.177 66.357 15.940 1.00 37.88 108 GLN A O 1
ATOM 858 N N . ASN A 1 109 ? -18.096 68.140 17.293 1.00 37.00 109 ASN A N 1
ATOM 859 C CA . ASN A 1 109 ? -18.312 69.158 16.271 1.00 37.00 109 ASN A CA 1
ATOM 860 C C . ASN A 1 109 ? -17.544 70.431 16.666 1.00 37.00 109 ASN A C 1
ATOM 862 O O . ASN A 1 109 ? -17.438 70.748 17.847 1.00 37.00 109 ASN A O 1
ATOM 866 N N . ALA A 1 110 ? -17.040 71.159 15.669 1.00 38.75 110 ALA A N 1
ATOM 867 C CA . ALA A 1 110 ? -16.306 72.418 15.796 1.00 38.75 110 ALA A CA 1
ATOM 868 C C . ALA A 1 110 ? -15.056 72.383 16.706 1.00 38.75 110 ALA A C 1
ATOM 870 O O . ALA A 1 110 ? -15.074 72.863 17.837 1.00 38.75 110 ALA A O 1
ATOM 871 N N . ASN A 1 111 ? -13.917 71.962 16.144 1.00 37.88 111 ASN A N 1
ATOM 872 C CA . ASN A 1 111 ? -12.856 72.910 15.751 1.00 37.88 111 ASN A CA 1
ATOM 873 C C . ASN A 1 111 ? -11.615 72.179 15.218 1.00 37.88 111 ASN A C 1
ATOM 875 O O . ASN A 1 111 ? -10.848 71.623 15.998 1.00 37.88 111 ASN A O 1
ATOM 879 N N . ASN A 1 112 ? -11.342 72.280 13.913 1.00 34.47 112 ASN A N 1
ATOM 880 C CA . ASN A 1 112 ? -9.959 72.222 13.440 1.00 34.47 112 ASN A CA 1
ATOM 881 C C . ASN A 1 112 ? -9.787 73.019 12.139 1.00 34.47 112 ASN A C 1
ATOM 883 O O . ASN A 1 112 ? -10.416 72.735 11.120 1.00 34.47 112 ASN A O 1
ATOM 887 N N . THR A 1 113 ? -8.982 74.075 12.186 1.00 37.22 113 THR A N 1
ATOM 888 C CA . THR A 1 113 ? -8.590 74.906 11.040 1.00 37.22 113 THR A CA 1
ATOM 889 C C . THR A 1 113 ? -7.256 75.566 11.388 1.00 37.22 113 THR A C 1
ATOM 891 O O . THR A 1 113 ? -7.047 75.931 12.540 1.00 37.22 113 THR A O 1
ATOM 894 N N . GLU A 1 114 ? -6.421 75.770 10.367 1.00 36.78 114 GLU A N 1
ATOM 895 C CA . GLU A 1 114 ? -5.079 76.379 10.388 1.00 36.78 114 GLU A CA 1
ATOM 896 C C . GLU A 1 114 ? -3.872 75.451 10.654 1.00 36.78 114 GLU A C 1
ATOM 898 O O . GLU A 1 114 ? -3.928 74.468 11.381 1.00 36.78 114 GLU A O 1
ATOM 903 N N . LEU A 1 115 ? -2.753 75.845 10.026 1.00 36.50 115 LEU A N 1
ATOM 904 C CA . LEU A 1 115 ? -1.360 75.471 10.319 1.00 36.50 115 LEU A CA 1
ATOM 905 C C . LEU A 1 115 ? -0.915 74.011 10.112 1.00 36.50 115 LEU A C 1
ATOM 907 O O . LEU A 1 115 ? -0.339 73.377 10.990 1.00 36.50 115 LEU A O 1
ATOM 911 N N . ASN A 1 116 ? -0.978 73.569 8.853 1.00 36.31 116 ASN A N 1
ATOM 912 C CA . ASN A 1 116 ? -0.004 72.616 8.311 1.00 36.31 116 ASN A CA 1
ATOM 913 C C . ASN A 1 116 ? 1.058 73.378 7.481 1.00 36.31 116 ASN A C 1
ATOM 915 O O . ASN A 1 116 ? 0.699 73.940 6.439 1.00 36.31 116 ASN A O 1
ATOM 919 N N . LYS A 1 117 ? 2.321 73.458 7.953 1.00 39.28 117 LYS A N 1
ATOM 920 C CA . LYS A 1 117 ? 3.526 73.853 7.171 1.00 39.28 117 LYS A CA 1
ATOM 921 C C . LYS A 1 117 ? 4.835 73.857 7.983 1.00 39.28 117 LYS A C 1
ATOM 923 O O . LYS A 1 117 ? 4.960 74.660 8.902 1.00 39.28 117 LYS A O 1
ATOM 928 N N . SER A 1 118 ? 5.853 73.148 7.469 1.00 36.22 118 SER A N 1
ATOM 929 C CA . SER A 1 118 ? 7.297 73.256 7.804 1.00 36.22 118 SER A CA 1
ATOM 930 C C . SER A 1 118 ? 7.696 72.886 9.255 1.00 36.22 118 SER A C 1
ATOM 932 O O . SER A 1 118 ? 6.864 72.948 10.150 1.00 36.22 118 SER A O 1
ATOM 934 N N . ASN A 1 119 ? 8.933 72.476 9.563 1.00 33.56 119 ASN A N 1
ATOM 935 C CA . ASN A 1 119 ? 10.145 72.348 8.737 1.00 33.56 119 ASN A CA 1
ATOM 936 C C . ASN A 1 119 ? 11.048 71.204 9.256 1.00 33.56 119 ASN A C 1
ATOM 938 O O . ASN A 1 119 ? 10.854 70.743 10.377 1.00 33.56 119 ASN A O 1
ATOM 942 N N . ASP A 1 120 ? 12.065 70.814 8.485 1.00 41.81 120 ASP A N 1
ATOM 943 C CA . ASP A 1 120 ? 13.156 69.939 8.939 1.00 41.81 120 ASP A CA 1
ATOM 944 C C . ASP A 1 120 ? 14.008 70.545 10.078 1.00 41.81 120 ASP A C 1
ATOM 946 O O . ASP A 1 120 ? 14.091 71.774 10.195 1.00 41.81 120 ASP A O 1
ATOM 950 N N . GLN A 1 121 ? 14.742 69.649 10.764 1.00 37.75 121 GLN A N 1
ATOM 951 C CA . GLN A 1 121 ? 16.113 69.760 11.321 1.00 37.75 121 GLN A CA 1
ATOM 952 C C . GLN A 1 121 ? 16.306 69.444 12.824 1.00 37.75 121 GLN A C 1
ATOM 954 O O . GLN A 1 121 ? 15.483 69.788 13.669 1.00 37.75 121 GLN A O 1
ATOM 959 N N . ASN A 1 122 ? 17.498 68.886 13.093 1.00 35.62 122 ASN A N 1
ATOM 960 C CA . ASN A 1 122 ? 18.154 68.519 14.362 1.00 35.62 122 ASN A CA 1
ATOM 961 C C . ASN A 1 122 ? 17.600 67.246 15.040 1.00 35.62 122 ASN A C 1
ATOM 963 O O . ASN A 1 122 ? 16.393 67.114 15.206 1.00 35.62 122 ASN A O 1
ATOM 967 N N . GLU A 1 123 ? 18.386 66.199 15.325 1.00 42.34 123 GLU A N 1
ATOM 968 C CA . GLU A 1 123 ? 19.731 66.066 15.954 1.00 42.34 123 GLU A CA 1
ATOM 969 C C . GLU A 1 123 ? 19.716 66.126 17.495 1.00 42.34 123 GLU A C 1
ATOM 971 O O . GLU A 1 123 ? 19.009 66.929 18.098 1.00 42.34 123 GLU A O 1
ATOM 976 N N . ASP A 1 124 ? 20.549 65.258 18.084 1.00 44.41 124 ASP A N 1
ATOM 977 C CA . ASP A 1 124 ? 20.970 65.152 19.487 1.00 44.41 124 ASP A CA 1
ATOM 978 C C . ASP A 1 124 ? 19.898 65.042 20.591 1.00 44.41 124 ASP A C 1
ATOM 980 O O . ASP A 1 124 ? 19.488 66.031 21.199 1.00 44.41 124 ASP A O 1
ATOM 984 N N . LEU A 1 125 ? 19.613 63.797 21.003 1.00 42.16 125 LEU A N 1
ATOM 985 C CA . LEU A 1 125 ? 19.575 63.437 22.430 1.00 42.16 125 LEU A CA 1
ATOM 986 C C . LEU A 1 125 ? 19.839 61.932 22.636 1.00 42.16 125 LEU A C 1
ATOM 988 O O . LEU A 1 125 ? 19.086 61.080 22.172 1.00 42.16 125 LEU A O 1
ATOM 992 N N . GLU A 1 126 ? 20.933 61.624 23.331 1.00 42.16 126 GLU A N 1
ATOM 993 C CA . GLU A 1 126 ? 21.466 60.277 23.578 1.00 42.16 126 GLU A CA 1
ATOM 994 C C . GLU A 1 126 ? 21.230 59.862 25.050 1.00 42.16 126 GLU A C 1
ATOM 996 O O . GLU A 1 126 ? 21.234 60.722 25.930 1.00 42.16 126 GLU A O 1
ATOM 1001 N N . ASN A 1 127 ? 21.123 58.551 25.314 1.00 44.50 127 ASN A N 1
ATOM 1002 C CA . ASN A 1 127 ? 21.087 57.889 26.638 1.00 44.50 127 ASN A CA 1
ATOM 1003 C C . ASN A 1 127 ? 19.857 58.143 27.545 1.00 44.50 127 ASN A C 1
ATOM 1005 O O . ASN A 1 127 ? 19.754 59.168 28.212 1.00 44.50 127 ASN A O 1
ATOM 1009 N N . ASP A 1 128 ? 18.962 57.149 27.643 1.00 46.22 128 ASP A N 1
ATOM 1010 C CA . ASP A 1 128 ? 18.791 56.322 28.863 1.00 46.22 128 ASP A CA 1
ATOM 1011 C C . ASP A 1 128 ? 17.541 55.419 28.745 1.00 46.22 128 ASP A C 1
ATOM 1013 O O . ASP A 1 128 ? 16.420 55.817 29.066 1.00 46.22 128 ASP A O 1
ATOM 1017 N N . LEU A 1 129 ? 17.737 54.163 28.327 1.00 40.09 129 LEU A N 1
A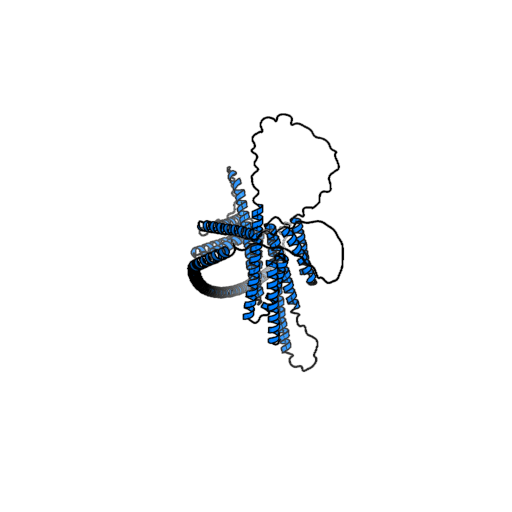TOM 1018 C CA . LEU A 1 129 ? 16.753 53.080 28.461 1.00 40.09 129 LEU A CA 1
ATOM 1019 C C . LEU A 1 129 ? 17.457 51.799 28.953 1.00 40.09 129 LEU A C 1
ATOM 1021 O O . LEU A 1 129 ? 18.625 51.584 28.620 1.00 40.09 129 LEU A O 1
ATOM 1025 N N . PRO A 1 130 ? 16.792 50.963 29.776 1.00 43.34 130 PRO A N 1
ATOM 1026 C CA . PRO A 1 130 ? 17.379 49.735 30.310 1.00 43.34 130 PRO A CA 1
ATOM 1027 C C . PRO A 1 130 ? 17.598 48.686 29.205 1.00 43.34 130 PRO A C 1
ATOM 1029 O O . PRO A 1 130 ? 16.940 48.760 28.165 1.00 43.34 130 PRO A O 1
ATOM 1032 N N . PRO A 1 131 ? 18.479 47.687 29.418 1.00 41.97 131 PRO A N 1
ATOM 1033 C CA . PRO A 1 131 ? 18.700 46.624 28.442 1.00 41.97 131 PRO A CA 1
ATOM 1034 C C . PRO A 1 131 ? 17.393 45.871 28.175 1.00 41.97 131 PRO A C 1
ATOM 1036 O O . PRO A 1 131 ? 16.837 45.233 29.071 1.00 41.97 131 PRO A O 1
ATOM 1039 N N . GLY A 1 132 ? 16.907 45.967 26.937 1.00 34.94 132 GLY A N 1
ATOM 1040 C CA . GLY A 1 132 ? 15.803 45.147 26.456 1.00 34.94 132 GLY A CA 1
ATOM 1041 C C . GLY A 1 132 ? 16.204 43.676 26.479 1.00 34.94 132 GLY A C 1
ATOM 1042 O O . GLY A 1 132 ? 17.341 43.333 26.153 1.00 34.94 132 GLY A O 1
ATOM 1043 N N . ASN A 1 133 ? 15.277 42.813 26.883 1.00 44.28 133 ASN A N 1
ATOM 1044 C CA . ASN A 1 133 ? 15.506 41.377 26.891 1.00 44.28 133 ASN A CA 1
ATOM 1045 C C . ASN A 1 133 ? 15.584 40.872 25.442 1.00 44.28 133 ASN A C 1
ATOM 1047 O O . ASN A 1 133 ? 14.548 40.726 24.796 1.00 44.28 133 ASN A O 1
ATOM 1051 N N . GLN A 1 134 ? 16.798 40.636 24.935 1.00 36.91 134 GLN A N 1
ATOM 1052 C CA . GLN A 1 134 ? 17.021 40.020 23.626 1.00 36.91 134 GLN A CA 1
ATOM 1053 C C . GLN A 1 134 ? 16.720 38.518 23.694 1.00 36.91 134 GLN A C 1
ATOM 1055 O O . GLN A 1 134 ? 17.616 37.684 23.622 1.00 36.91 134 GLN A O 1
ATOM 1060 N N . ASN A 1 135 ? 15.432 38.189 23.800 1.00 44.56 135 ASN A N 1
ATOM 1061 C CA . ASN A 1 135 ? 14.936 37.038 23.067 1.00 44.56 135 ASN A CA 1
ATOM 1062 C C . ASN A 1 135 ? 14.942 37.470 21.599 1.00 44.56 135 ASN A C 1
ATOM 1064 O O . ASN A 1 135 ? 14.057 38.210 21.164 1.00 44.56 135 ASN A O 1
ATOM 1068 N N . GLU A 1 136 ? 15.969 37.063 20.861 1.00 42.84 136 GLU A N 1
ATOM 1069 C CA . GLU A 1 136 ? 15.839 36.961 19.412 1.00 42.84 136 GLU A CA 1
ATOM 1070 C C . GLU A 1 136 ? 14.672 35.992 19.148 1.00 42.84 136 GLU A C 1
ATOM 1072 O O . GLU A 1 136 ? 14.583 34.960 19.823 1.00 42.84 136 GLU A O 1
ATOM 1077 N N . PRO A 1 137 ? 13.714 36.327 18.268 1.00 41.50 137 PRO A N 1
ATOM 1078 C CA . PRO A 1 137 ? 12.729 35.350 17.853 1.00 41.50 137 PRO A CA 1
ATOM 1079 C C . PRO A 1 137 ? 13.471 34.320 17.004 1.00 41.50 137 PRO A C 1
ATOM 1081 O O . PRO A 1 137 ? 13.822 34.623 15.866 1.00 41.50 137 PRO A O 1
ATOM 1084 N N . ASN A 1 138 ? 13.720 33.128 17.556 1.00 55.16 138 ASN A N 1
ATOM 1085 C CA . ASN A 1 138 ? 14.042 31.962 16.737 1.00 55.16 138 ASN A CA 1
ATOM 1086 C C . ASN A 1 138 ? 12.937 31.872 15.680 1.00 55.16 138 ASN A C 1
ATOM 1088 O O . ASN A 1 138 ? 11.768 31.712 16.048 1.00 55.16 138 ASN A O 1
ATOM 1092 N N . SER A 1 139 ? 13.273 32.035 14.399 1.00 74.56 139 SER A N 1
ATOM 1093 C CA . SER A 1 139 ? 12.275 31.816 13.357 1.00 74.56 139 SER A CA 1
ATOM 1094 C C . SER A 1 139 ? 11.873 30.342 13.396 1.00 74.56 139 SER A C 1
ATOM 1096 O O . SER A 1 139 ? 12.697 29.479 13.713 1.00 74.56 139 SER A O 1
ATOM 1098 N N . ALA A 1 140 ? 10.631 30.018 13.038 1.00 73.75 140 ALA A N 1
ATOM 1099 C CA . ALA A 1 140 ? 10.273 28.618 12.812 1.00 73.75 140 ALA A CA 1
ATOM 1100 C C . ALA A 1 140 ? 11.168 28.003 11.710 1.00 73.75 140 ALA A C 1
ATOM 1102 O O . ALA A 1 140 ? 11.551 26.837 11.785 1.00 73.75 140 ALA A O 1
ATOM 1103 N N . GLU A 1 141 ? 11.631 28.843 10.775 1.00 76.56 141 GLU A N 1
ATOM 1104 C CA . GLU A 1 141 ? 12.663 28.541 9.779 1.00 76.56 141 GLU A CA 1
ATOM 1105 C C . GLU A 1 141 ? 14.009 28.131 10.412 1.00 76.56 141 GLU A C 1
ATOM 1107 O O . GLU A 1 141 ? 14.629 27.188 9.929 1.00 76.56 141 GLU A O 1
ATOM 1112 N N . ASP A 1 142 ? 14.455 28.776 11.501 1.00 85.00 142 ASP A N 1
ATOM 1113 C CA . ASP A 1 142 ? 15.706 28.423 12.196 1.00 85.00 142 ASP A CA 1
ATOM 1114 C C . ASP A 1 142 ? 15.581 27.063 12.895 1.00 85.00 142 ASP A C 1
ATOM 1116 O O . ASP A 1 142 ? 16.487 26.230 12.815 1.00 85.00 142 ASP A O 1
ATOM 1120 N N . SER A 1 143 ? 14.442 26.811 13.550 1.00 84.69 143 SER A N 1
ATOM 1121 C CA . SER A 1 143 ? 14.138 25.516 14.171 1.00 84.69 143 SER A CA 1
ATOM 1122 C C . SER A 1 143 ? 14.070 24.399 13.126 1.00 84.69 143 SER A C 1
ATOM 1124 O O . SER A 1 143 ? 14.682 23.347 13.310 1.00 84.69 143 SER A O 1
ATOM 1126 N N . MET A 1 144 ? 13.406 24.637 11.991 1.00 84.19 144 MET A N 1
ATOM 1127 C CA . MET A 1 144 ? 13.325 23.675 10.889 1.00 84.19 144 MET A CA 1
ATOM 1128 C C . MET A 1 144 ? 14.693 23.434 10.227 1.00 84.19 144 MET A C 1
ATOM 1130 O O . MET A 1 144 ? 15.047 22.285 9.965 1.00 84.19 144 MET A O 1
ATOM 1134 N N . LEU A 1 145 ? 15.510 24.474 10.029 1.00 87.06 145 LEU A N 1
ATOM 1135 C CA . LEU A 1 145 ? 16.875 24.347 9.504 1.00 87.06 145 LEU A CA 1
ATOM 1136 C C . LEU A 1 145 ? 17.786 23.558 10.460 1.00 87.06 145 LEU A C 1
ATOM 1138 O O . LEU A 1 145 ? 18.624 22.771 10.016 1.00 87.06 145 LEU A O 1
ATOM 1142 N N . LYS A 1 146 ? 17.608 23.724 11.776 1.00 91.06 146 LYS A N 1
ATOM 1143 C CA . LYS A 1 146 ? 18.325 22.960 12.805 1.00 91.06 146 LYS A CA 1
ATOM 1144 C C . LYS A 1 146 ? 17.937 21.475 12.782 1.00 91.06 146 LYS A C 1
ATOM 1146 O O . LYS A 1 146 ? 18.820 20.619 12.773 1.00 91.06 146 LYS A O 1
ATOM 1151 N N . ILE A 1 147 ? 16.639 21.180 12.683 1.00 92.12 147 ILE A N 1
ATOM 1152 C CA . ILE A 1 147 ? 16.102 19.818 12.525 1.00 92.12 147 ILE A CA 1
ATOM 1153 C C . ILE A 1 147 ? 16.668 19.160 11.257 1.00 92.12 147 ILE A C 1
ATOM 1155 O O . ILE A 1 147 ? 17.209 18.058 11.336 1.00 92.12 147 ILE A O 1
ATOM 1159 N N . GLN A 1 148 ? 16.661 19.858 10.115 1.00 89.56 148 GLN A N 1
ATOM 1160 C CA . GLN A 1 148 ? 17.273 19.377 8.867 1.00 89.56 148 GLN A CA 1
ATOM 1161 C C . GLN A 1 148 ? 18.773 19.072 9.028 1.00 89.56 148 GLN A C 1
ATOM 1163 O O . GLN A 1 148 ? 19.245 18.037 8.556 1.00 89.56 148 GLN A O 1
ATOM 1168 N N . CYS A 1 149 ? 19.530 19.921 9.735 1.00 88.38 149 CYS A N 1
ATOM 1169 C CA . CYS A 1 149 ? 20.939 19.650 10.035 1.00 88.38 149 CYS A CA 1
ATOM 1170 C C . CYS A 1 149 ? 21.119 18.353 10.844 1.00 88.38 149 CYS A C 1
ATOM 1172 O O . CYS A 1 149 ? 21.989 17.548 10.512 1.00 88.38 149 CYS A O 1
ATOM 1174 N N . HIS A 1 150 ? 20.291 18.120 11.867 1.00 90.25 150 HIS A N 1
ATOM 1175 C CA . HIS A 1 150 ? 20.364 16.909 12.687 1.00 90.25 150 HIS A CA 1
ATOM 1176 C C . HIS A 1 150 ? 19.881 15.642 11.956 1.00 90.25 150 HIS A C 1
ATOM 1178 O O . HIS A 1 150 ? 20.500 14.592 12.132 1.00 90.25 150 HIS A O 1
ATOM 1184 N N . MET A 1 151 ? 18.889 15.725 11.060 1.00 89.75 151 MET A N 1
ATOM 1185 C CA . MET A 1 151 ? 18.546 14.622 10.142 1.00 89.75 151 MET A CA 1
ATOM 1186 C C . MET A 1 151 ? 19.733 14.242 9.246 1.00 89.75 151 MET A C 1
ATOM 1188 O O . MET A 1 151 ? 20.064 13.066 9.104 1.00 89.75 151 MET A O 1
ATOM 1192 N N . ILE A 1 152 ? 20.422 15.240 8.683 1.00 89.88 152 ILE A N 1
ATOM 1193 C CA . ILE A 1 152 ? 21.600 15.046 7.823 1.00 89.88 152 ILE A CA 1
ATOM 1194 C C . ILE A 1 152 ? 22.796 14.461 8.600 1.00 89.88 152 ILE A C 1
ATOM 1196 O O . ILE A 1 152 ? 23.639 13.788 8.003 1.00 89.88 152 ILE A O 1
ATOM 1200 N N . GLU A 1 153 ? 22.909 14.701 9.910 1.00 93.12 153 GLU A N 1
ATOM 1201 C CA . GLU A 1 153 ? 23.888 14.012 10.761 1.00 93.12 153 GLU A CA 1
ATOM 1202 C C . GLU A 1 153 ? 23.477 12.564 11.061 1.00 93.12 153 GLU A C 1
ATOM 1204 O O . GLU A 1 153 ? 24.304 11.665 10.905 1.00 93.12 153 GLU A O 1
ATOM 1209 N N . LEU A 1 154 ? 22.213 12.320 11.425 1.00 92.38 154 LEU A N 1
ATOM 1210 C CA . LEU A 1 154 ? 21.699 10.981 11.735 1.00 92.38 154 LEU A CA 1
ATOM 1211 C C . LEU A 1 154 ? 21.806 10.029 10.531 1.00 92.38 154 LEU A C 1
ATOM 1213 O O . LEU A 1 154 ? 22.298 8.911 10.677 1.00 92.38 154 LEU A O 1
ATOM 1217 N N . ALA A 1 155 ? 21.452 10.496 9.330 1.00 88.62 155 ALA A N 1
ATOM 1218 C CA . ALA A 1 155 ? 21.570 9.717 8.097 1.00 88.62 155 ALA A CA 1
ATOM 1219 C C . ALA A 1 155 ? 23.019 9.271 7.812 1.00 88.62 155 ALA A C 1
ATOM 1221 O O . ALA A 1 155 ? 23.251 8.119 7.456 1.00 88.62 155 ALA A O 1
ATOM 1222 N N . LYS A 1 156 ? 24.013 10.144 8.037 1.00 92.69 156 LYS A N 1
ATOM 1223 C CA . LYS A 1 156 ? 25.444 9.815 7.848 1.00 92.69 156 LYS A CA 1
ATOM 1224 C C . LYS A 1 156 ? 25.970 8.820 8.879 1.00 92.69 156 LYS A C 1
ATOM 1226 O O . LYS A 1 156 ? 26.877 8.048 8.578 1.00 92.69 156 LYS A O 1
ATOM 1231 N N . LEU A 1 157 ? 25.434 8.860 10.098 1.00 92.38 157 LEU A N 1
ATOM 1232 C CA . LEU A 1 157 ? 25.774 7.903 11.149 1.00 92.38 157 LEU A CA 1
ATOM 1233 C C . LEU A 1 157 ? 25.216 6.512 10.819 1.00 92.38 157 LEU A C 1
ATOM 1235 O O . LEU A 1 157 ? 25.937 5.532 10.985 1.00 92.38 157 LEU A O 1
ATOM 1239 N N . ILE A 1 158 ? 23.995 6.446 10.280 1.00 88.50 158 ILE A N 1
ATOM 1240 C CA . ILE A 1 158 ? 23.338 5.215 9.809 1.00 88.50 158 ILE A CA 1
ATOM 1241 C C . ILE A 1 158 ? 24.010 4.636 8.548 1.00 88.50 158 ILE A C 1
ATOM 1243 O O . ILE A 1 158 ? 24.206 3.426 8.457 1.00 88.50 158 ILE A O 1
ATOM 1247 N N . GLU A 1 159 ? 24.423 5.477 7.593 1.00 89.38 159 GLU A N 1
ATOM 1248 C CA . GLU A 1 159 ? 25.161 5.048 6.391 1.00 89.38 159 GLU A CA 1
ATOM 1249 C C . GLU A 1 159 ? 26.529 4.422 6.741 1.00 89.38 159 GLU A C 1
ATOM 1251 O O . GLU A 1 159 ? 26.987 3.470 6.098 1.00 89.38 159 GLU A O 1
ATOM 1256 N N . ASN A 1 160 ? 27.185 4.923 7.793 1.00 90.69 160 ASN A N 1
ATOM 1257 C CA . ASN A 1 160 ? 28.454 4.390 8.269 1.00 90.69 160 ASN A CA 1
ATOM 1258 C C . ASN A 1 160 ? 28.272 3.103 9.096 1.00 90.69 160 ASN A C 1
ATOM 1260 O O . ASN A 1 160 ? 28.044 3.142 10.302 1.00 90.69 160 ASN A O 1
ATOM 1264 N N . LYS A 1 161 ? 28.517 1.952 8.462 1.00 83.38 161 LYS A N 1
ATOM 1265 C CA . LYS A 1 161 ? 28.451 0.609 9.079 1.00 83.38 161 LYS A CA 1
ATOM 1266 C C . LYS A 1 161 ? 29.412 0.368 10.263 1.00 83.38 161 LYS A C 1
ATOM 1268 O O . LYS A 1 161 ? 29.332 -0.687 10.884 1.00 83.38 161 LYS A O 1
ATOM 1273 N N . GLU A 1 162 ? 30.330 1.292 10.566 1.00 90.62 162 GLU A N 1
ATOM 1274 C CA . GLU A 1 162 ? 31.195 1.236 11.760 1.00 90.62 162 GLU A CA 1
ATOM 1275 C C . GLU A 1 162 ? 30.653 2.046 12.962 1.00 90.62 162 GLU A C 1
ATOM 1277 O O . GLU A 1 162 ? 31.263 2.014 14.033 1.00 90.62 162 GLU A O 1
ATOM 1282 N N . THR A 1 163 ? 29.538 2.776 12.822 1.00 91.31 163 THR A N 1
ATOM 1283 C CA . THR A 1 163 ? 28.945 3.561 13.921 1.00 91.31 163 THR A CA 1
ATOM 1284 C C . THR A 1 163 ? 28.291 2.648 14.972 1.00 91.31 163 THR A C 1
ATOM 1286 O O . THR A 1 163 ? 27.512 1.767 14.602 1.00 91.31 163 THR A O 1
ATOM 1289 N N . PRO A 1 164 ? 28.531 2.850 16.283 1.00 92.69 164 PRO A N 1
ATOM 1290 C CA . PRO A 1 164 ? 27.794 2.152 17.338 1.00 92.69 164 PRO A CA 1
ATOM 1291 C C . PRO A 1 164 ? 26.295 2.485 17.319 1.00 92.69 164 PRO A C 1
ATOM 1293 O O . PRO A 1 164 ? 25.912 3.645 17.145 1.00 92.69 164 PRO A O 1
ATOM 1296 N N . ILE A 1 165 ? 25.443 1.490 17.582 1.00 89.19 165 ILE A N 1
ATOM 1297 C CA . ILE A 1 165 ? 23.979 1.668 17.643 1.00 89.19 165 ILE A CA 1
ATOM 1298 C C . ILE A 1 165 ? 23.612 2.705 18.718 1.00 89.19 165 ILE A C 1
ATOM 1300 O O . ILE A 1 165 ? 22.695 3.501 18.535 1.00 89.19 165 ILE A O 1
ATOM 1304 N N . GLU A 1 166 ? 24.374 2.760 19.812 1.00 92.31 166 GLU A N 1
ATOM 1305 C CA . GLU A 1 166 ? 24.196 3.724 20.896 1.00 92.31 166 GLU A CA 1
ATOM 1306 C C . GLU A 1 166 ? 24.396 5.186 20.452 1.00 92.31 166 GLU A C 1
ATOM 1308 O O . GLU A 1 166 ? 23.701 6.066 20.953 1.00 92.31 166 GLU A O 1
ATOM 1313 N N . GLU A 1 167 ? 25.293 5.459 19.496 1.00 93.69 167 GLU A N 1
ATOM 1314 C CA . GLU A 1 167 ? 25.537 6.815 18.970 1.00 93.69 167 GLU A CA 1
ATOM 1315 C C . GLU A 1 167 ? 24.412 7.256 18.015 1.00 93.69 167 GLU A C 1
ATOM 1317 O O . GLU A 1 167 ? 23.975 8.409 18.046 1.00 93.69 167 GLU A O 1
ATOM 1322 N N . ILE A 1 168 ? 23.875 6.315 17.229 1.00 89.75 168 ILE A N 1
ATOM 1323 C CA . ILE A 1 168 ? 22.687 6.518 16.383 1.00 89.75 168 ILE A CA 1
ATOM 1324 C C . ILE A 1 168 ? 21.449 6.777 17.255 1.00 89.75 168 ILE A C 1
ATOM 1326 O O . ILE A 1 168 ? 20.701 7.723 17.001 1.00 89.75 168 ILE A O 1
ATOM 1330 N N . LEU A 1 169 ? 21.265 6.001 18.329 1.00 91.56 169 LEU A N 1
ATOM 1331 C CA . LEU A 1 169 ? 20.194 6.200 19.308 1.00 91.56 169 LEU A CA 1
ATOM 1332 C C . LEU A 1 169 ? 20.320 7.537 20.052 1.00 91.56 169 LEU A C 1
ATOM 1334 O O . LEU A 1 169 ? 19.321 8.242 20.190 1.00 91.56 169 LEU A O 1
ATOM 1338 N N . GLU A 1 170 ? 21.512 7.933 20.513 1.00 95.25 170 GLU A N 1
ATOM 1339 C CA . GLU A 1 170 ? 21.715 9.238 21.165 1.00 95.25 170 GLU A CA 1
ATOM 1340 C C . GLU A 1 170 ? 21.329 10.391 20.220 1.00 95.25 170 GLU A C 1
ATOM 1342 O O . GLU A 1 170 ? 20.611 11.313 20.616 1.00 95.25 170 GLU A O 1
ATOM 1347 N N . LYS A 1 171 ? 21.720 10.306 18.943 1.00 93.81 171 LYS A N 1
ATOM 1348 C CA . LYS A 1 171 ? 21.398 11.317 17.925 1.00 93.81 171 LYS A CA 1
ATOM 1349 C C . LYS A 1 171 ? 19.927 11.335 17.508 1.00 93.81 171 LYS A C 1
ATOM 1351 O O . LYS A 1 171 ? 19.378 12.426 17.357 1.00 93.81 171 LYS A O 1
ATOM 1356 N N . SER A 1 172 ? 19.278 10.176 17.395 1.00 94.12 172 SER A N 1
ATOM 1357 C CA . SER A 1 172 ? 17.826 10.079 17.185 1.00 94.12 172 SER A CA 1
ATOM 1358 C C . SER A 1 172 ? 17.050 10.743 18.328 1.00 94.12 172 SER A C 1
ATOM 1360 O O . SER A 1 172 ? 16.182 11.580 18.086 1.00 94.12 172 SER A O 1
ATOM 1362 N N . ASN A 1 173 ? 17.419 10.465 19.583 1.00 92.19 173 ASN A N 1
ATOM 1363 C CA . ASN A 1 173 ? 16.767 11.061 20.751 1.00 92.19 173 ASN A CA 1
ATOM 1364 C C . ASN A 1 173 ? 16.922 12.594 20.802 1.00 92.19 173 ASN A C 1
ATOM 1366 O O . ASN A 1 173 ? 15.961 13.297 21.117 1.00 92.19 173 ASN A O 1
ATOM 1370 N N . ILE A 1 174 ? 18.095 13.130 20.440 1.00 92.50 174 ILE A N 1
ATOM 1371 C CA . ILE A 1 174 ? 18.311 14.583 20.319 1.00 92.50 174 ILE A CA 1
ATOM 1372 C C . ILE A 1 174 ? 17.397 15.183 19.239 1.00 92.50 174 ILE A C 1
ATOM 1374 O O . ILE A 1 174 ? 16.702 16.164 19.502 1.00 92.50 174 ILE A O 1
ATOM 1378 N N . LEU A 1 175 ? 17.348 14.579 18.049 1.00 94.50 175 LEU A N 1
ATOM 1379 C CA . LEU A 1 175 ? 16.497 15.028 16.944 1.00 94.50 175 LEU A CA 1
ATOM 1380 C C . LEU A 1 175 ? 15.004 15.002 17.324 1.00 94.50 175 LEU A C 1
ATOM 1382 O O . LEU A 1 175 ? 14.301 15.993 17.138 1.00 94.50 175 LEU A O 1
ATOM 1386 N N . ASN A 1 176 ? 14.535 13.915 17.938 1.00 92.81 176 ASN A N 1
ATOM 1387 C CA . ASN A 1 176 ? 13.157 13.771 18.411 1.00 92.81 176 ASN A CA 1
ATOM 1388 C C . ASN A 1 176 ? 12.777 14.770 19.513 1.00 92.81 176 ASN A C 1
ATOM 1390 O O . ASN A 1 176 ? 11.633 15.240 19.545 1.00 92.81 176 ASN A O 1
ATOM 1394 N N . SER A 1 177 ? 13.723 15.119 20.391 1.00 92.75 177 SER A N 1
ATOM 1395 C CA . SER A 1 177 ? 13.546 16.180 21.385 1.00 92.75 177 SER A CA 1
ATOM 1396 C C . SER A 1 177 ? 13.375 17.546 20.717 1.00 92.75 177 SER A C 1
ATOM 1398 O O . SER A 1 177 ? 12.475 18.295 21.086 1.00 92.75 177 SER A O 1
ATOM 1400 N N . GLU A 1 178 ? 14.197 17.871 19.716 1.00 93.62 178 GLU A N 1
ATOM 1401 C CA . GLU A 1 178 ? 14.141 19.167 19.026 1.00 93.62 178 GLU A CA 1
ATOM 1402 C C . GLU A 1 178 ? 12.909 19.314 18.125 1.00 93.62 178 GLU A C 1
ATOM 1404 O O . GLU A 1 178 ? 12.299 20.383 18.105 1.00 93.62 178 GLU A O 1
ATOM 1409 N N . ILE A 1 179 ? 12.472 18.240 17.456 1.00 91.81 179 ILE A N 1
ATOM 1410 C CA . ILE A 1 179 ? 11.182 18.221 16.747 1.00 91.81 179 ILE A CA 1
ATOM 1411 C C . ILE A 1 179 ? 10.027 18.433 17.744 1.00 91.81 179 ILE A C 1
ATOM 1413 O O . ILE A 1 179 ? 9.094 19.178 17.454 1.00 91.81 179 ILE A O 1
ATOM 1417 N N . GLY A 1 180 ? 10.110 17.857 18.949 1.00 91.12 180 GLY A N 1
ATOM 1418 C CA . GLY A 1 180 ? 9.137 18.088 20.023 1.00 91.12 180 GLY A CA 1
ATOM 1419 C C . GLY A 1 180 ? 9.074 19.545 20.481 1.00 91.12 180 GLY A C 1
ATOM 1420 O O . GLY A 1 180 ? 7.991 20.126 20.545 1.00 91.12 180 GLY A O 1
ATOM 1421 N N . GLU A 1 181 ? 10.229 20.163 20.741 1.00 92.00 181 GLU A N 1
ATOM 1422 C CA . GLU A 1 181 ? 10.306 21.590 21.068 1.00 92.00 181 GLU A CA 1
ATOM 1423 C C . GLU A 1 181 ? 9.737 22.470 19.942 1.00 92.00 181 GLU A C 1
ATOM 1425 O O . GLU A 1 181 ? 9.041 23.443 20.236 1.00 92.00 181 GLU A O 1
ATOM 1430 N N . ALA A 1 182 ? 9.963 22.118 18.672 1.00 91.81 182 ALA A N 1
ATOM 1431 C CA . ALA A 1 182 ? 9.412 22.838 17.525 1.00 91.81 182 ALA A CA 1
ATOM 1432 C C . ALA A 1 182 ? 7.880 22.694 17.402 1.00 91.81 182 ALA A C 1
ATOM 1434 O O . ALA A 1 182 ? 7.200 23.698 17.196 1.00 91.81 182 ALA A O 1
ATOM 1435 N N . ILE A 1 183 ? 7.313 21.496 17.613 1.00 91.94 183 ILE A N 1
ATOM 1436 C CA . ILE A 1 183 ? 5.849 21.274 17.645 1.00 91.94 183 ILE A CA 1
ATOM 1437 C C . ILE A 1 183 ? 5.191 22.136 18.735 1.00 91.94 183 ILE A C 1
ATOM 1439 O O . ILE A 1 183 ? 4.130 22.719 18.512 1.00 91.94 183 ILE A O 1
ATOM 1443 N N . ILE A 1 184 ? 5.827 22.245 19.906 1.00 92.19 184 ILE A N 1
ATOM 1444 C CA . ILE A 1 184 ? 5.333 23.046 21.037 1.00 92.19 184 ILE A CA 1
ATOM 1445 C C . ILE A 1 184 ? 5.466 24.556 20.767 1.00 92.19 184 ILE A C 1
ATOM 1447 O O . ILE A 1 184 ? 4.618 25.333 21.204 1.00 92.19 184 ILE A O 1
ATOM 1451 N N . GLN A 1 185 ? 6.516 24.985 20.058 1.00 90.56 185 GLN A N 1
ATOM 1452 C CA . GLN A 1 185 ? 6.769 26.396 19.732 1.00 90.56 185 GLN A CA 1
ATOM 1453 C C . GLN A 1 185 ? 5.974 26.907 18.520 1.00 90.56 185 GLN A C 1
ATOM 1455 O O . GLN A 1 185 ? 5.785 28.119 18.395 1.00 90.56 185 GLN A O 1
ATOM 1460 N N . SER A 1 186 ? 5.503 26.017 17.643 1.00 90.06 186 SER A N 1
ATOM 1461 C CA . SER A 1 186 ? 4.697 26.390 16.482 1.00 90.06 186 SER A CA 1
ATOM 1462 C C . SER A 1 186 ? 3.292 26.871 16.867 1.00 90.06 186 SER A C 1
ATOM 1464 O O . SER A 1 186 ? 2.635 26.337 17.766 1.00 90.06 186 SER A O 1
ATOM 1466 N N . TYR A 1 187 ? 2.803 27.867 16.126 1.00 89.25 187 TYR A N 1
ATOM 1467 C CA . TYR A 1 187 ? 1.439 28.396 16.226 1.00 89.25 187 TYR A CA 1
ATOM 1468 C C . TYR A 1 187 ? 0.548 28.003 15.033 1.00 89.25 187 TYR A C 1
ATOM 1470 O O . TYR A 1 187 ? -0.656 28.243 15.094 1.00 89.25 187 TYR A O 1
ATOM 1478 N N . ASP A 1 188 ? 1.102 27.405 13.971 1.00 91.56 188 ASP A N 1
ATOM 1479 C CA . ASP A 1 188 ? 0.340 26.926 12.810 1.00 91.56 188 ASP A CA 1
ATOM 1480 C C . ASP A 1 188 ? 0.136 25.410 12.910 1.00 91.56 188 ASP A C 1
ATOM 1482 O O . ASP A 1 188 ? 1.090 24.644 13.050 1.00 91.56 188 ASP A O 1
ATOM 1486 N N . GLN A 1 189 ? -1.115 24.957 12.814 1.00 86.00 189 GLN A N 1
ATOM 1487 C CA . GLN A 1 189 ? -1.425 23.530 12.840 1.00 86.00 189 GLN A CA 1
ATOM 1488 C C . GLN A 1 189 ? -0.781 22.788 11.659 1.00 86.00 189 GLN A C 1
ATOM 1490 O O . GLN A 1 189 ? -0.259 21.698 11.846 1.00 86.00 189 GLN A O 1
ATOM 1495 N N . ASN A 1 190 ? -0.701 23.411 10.479 1.00 86.81 190 ASN A N 1
ATOM 1496 C CA . ASN A 1 190 ? -0.063 22.836 9.288 1.00 86.81 190 ASN A CA 1
ATOM 1497 C C . ASN A 1 190 ? 1.442 22.571 9.509 1.00 86.81 190 ASN A C 1
ATOM 1499 O O . ASN A 1 190 ? 2.004 21.613 8.982 1.00 86.81 190 ASN A O 1
ATOM 1503 N N . GLU A 1 191 ? 2.107 23.404 10.311 1.00 88.38 191 GLU A N 1
ATOM 1504 C CA . GLU A 1 191 ? 3.504 23.203 10.701 1.00 88.38 191 GLU A CA 1
ATOM 1505 C C . GLU A 1 191 ? 3.643 22.121 11.783 1.00 88.38 191 GLU A C 1
ATOM 1507 O O . GLU A 1 191 ? 4.523 21.266 11.674 1.00 88.38 191 GLU A O 1
ATOM 1512 N N . LYS A 1 192 ? 2.733 22.073 12.767 1.00 90.38 192 LYS A N 1
ATOM 1513 C CA . LYS A 1 192 ? 2.671 20.973 13.748 1.00 90.38 192 LYS A CA 1
ATOM 1514 C C . LYS A 1 192 ? 2.446 19.616 13.089 1.00 90.38 192 LYS A C 1
ATOM 1516 O O . LYS A 1 192 ? 3.138 18.665 13.439 1.00 90.38 192 LYS A O 1
ATOM 1521 N N . ASP A 1 193 ? 1.533 19.534 12.126 1.00 89.88 193 ASP A N 1
ATOM 1522 C CA . ASP A 1 193 ? 1.211 18.302 11.403 1.00 89.88 193 ASP A CA 1
ATOM 1523 C C . ASP A 1 193 ? 2.437 17.795 10.622 1.00 89.88 193 ASP A C 1
ATOM 1525 O O . ASP A 1 193 ? 2.788 16.618 10.711 1.00 89.88 193 ASP A O 1
ATOM 1529 N N . LYS A 1 194 ? 3.164 18.697 9.942 1.00 91.06 194 LYS A N 1
ATOM 1530 C CA . LYS A 1 194 ? 4.430 18.384 9.251 1.00 91.06 194 LYS A CA 1
ATOM 1531 C C . LYS A 1 194 ? 5.531 17.922 10.200 1.00 91.06 194 LYS A C 1
ATOM 1533 O O . LYS A 1 194 ? 6.211 16.944 9.909 1.00 91.06 194 LYS A O 1
ATOM 1538 N N . LEU A 1 195 ? 5.719 18.606 11.328 1.00 92.81 195 LEU A N 1
ATOM 1539 C CA . LEU A 1 195 ? 6.728 18.229 12.321 1.00 92.81 195 LEU A CA 1
ATOM 1540 C C . LEU A 1 195 ? 6.371 16.902 13.018 1.00 92.81 195 LEU A C 1
ATOM 1542 O O . LEU A 1 195 ? 7.259 16.104 13.307 1.00 92.81 195 LEU A O 1
ATOM 1546 N N . SER A 1 196 ? 5.082 16.632 13.236 1.00 91.06 196 SER A N 1
ATOM 1547 C CA . SER A 1 196 ? 4.578 15.357 13.760 1.00 91.06 196 SER A CA 1
ATOM 1548 C C . SER A 1 196 ? 4.826 14.205 12.778 1.00 91.06 196 SER A C 1
ATOM 1550 O O . SER A 1 196 ? 5.372 13.172 13.165 1.00 91.06 196 SER A O 1
ATOM 1552 N N . TYR A 1 197 ? 4.532 14.411 11.488 1.00 92.44 197 TYR A N 1
ATOM 1553 C CA . TYR A 1 197 ? 4.889 13.474 10.419 1.00 92.44 197 TYR A CA 1
ATOM 1554 C C . TYR A 1 197 ? 6.401 13.189 10.400 1.00 92.44 197 TYR A C 1
ATOM 1556 O O . TYR A 1 197 ? 6.810 12.031 10.449 1.00 92.44 197 TYR A O 1
ATOM 1564 N N . LEU A 1 198 ? 7.227 14.240 10.438 1.00 90.44 198 LEU A N 1
ATOM 1565 C CA . LEU A 1 198 ? 8.688 14.135 10.409 1.00 90.44 198 LEU A CA 1
ATOM 1566 C C . LEU A 1 198 ? 9.259 13.358 11.609 1.00 90.44 198 LEU A C 1
ATOM 1568 O O . LEU A 1 198 ? 10.186 12.569 11.450 1.00 90.44 198 LEU A O 1
ATOM 1572 N N . ARG A 1 199 ? 8.689 13.539 12.809 1.00 94.81 199 ARG A N 1
ATOM 1573 C CA . ARG A 1 199 ? 9.013 12.738 14.005 1.00 94.81 199 ARG A CA 1
ATOM 1574 C C . ARG A 1 199 ? 8.721 11.251 13.782 1.00 94.81 199 ARG A C 1
ATOM 1576 O O . ARG A 1 199 ? 9.539 10.410 14.143 1.00 94.81 199 ARG A O 1
ATOM 1583 N N . ASN A 1 200 ? 7.572 10.925 13.196 1.00 89.38 200 ASN A N 1
ATOM 1584 C CA . ASN A 1 200 ? 7.181 9.535 12.958 1.00 89.38 200 ASN A CA 1
ATOM 1585 C C . ASN A 1 200 ? 8.083 8.864 11.909 1.00 89.38 200 ASN A C 1
ATOM 1587 O O . ASN A 1 200 ? 8.495 7.725 12.105 1.00 89.38 200 ASN A O 1
ATOM 1591 N N . GLU A 1 201 ? 8.450 9.588 10.851 1.00 90.50 201 GLU A N 1
ATOM 1592 C CA . GLU A 1 201 ? 9.361 9.117 9.800 1.00 90.50 201 GLU A CA 1
ATOM 1593 C C . GLU A 1 201 ? 10.801 8.911 10.319 1.00 90.50 201 GLU A C 1
ATOM 1595 O O . GLU A 1 201 ? 11.450 7.919 9.987 1.00 90.50 201 GLU A O 1
ATOM 1600 N N . VAL A 1 202 ? 11.279 9.780 11.222 1.00 88.31 202 VAL A N 1
ATOM 1601 C CA . VAL A 1 202 ? 12.557 9.594 11.940 1.00 88.31 202 VAL A CA 1
ATOM 1602 C C . VAL A 1 202 ? 12.547 8.334 12.814 1.00 88.31 202 VAL A C 1
ATOM 1604 O O . VAL A 1 202 ? 13.551 7.621 12.851 1.00 88.31 202 VAL A O 1
ATOM 1607 N N . ASN A 1 203 ? 11.437 8.042 13.499 1.00 89.88 203 ASN A N 1
ATOM 1608 C CA . ASN A 1 203 ? 11.308 6.840 14.329 1.00 89.88 203 ASN A CA 1
ATOM 1609 C C . ASN A 1 203 ? 11.294 5.563 13.479 1.00 89.88 203 ASN A C 1
ATOM 1611 O O . ASN A 1 203 ? 12.130 4.691 13.692 1.00 89.88 203 ASN A O 1
ATOM 1615 N N . ASP A 1 204 ? 10.424 5.494 12.467 1.00 89.69 204 ASP A N 1
ATOM 1616 C CA . ASP A 1 204 ? 10.316 4.352 11.546 1.00 89.69 204 ASP A CA 1
ATOM 1617 C C . ASP A 1 204 ? 11.660 4.012 10.872 1.00 89.69 204 ASP A C 1
ATOM 1619 O O . ASP A 1 204 ? 12.045 2.843 10.795 1.00 89.69 204 ASP A O 1
ATOM 1623 N N . TYR A 1 205 ? 12.427 5.025 10.455 1.00 86.81 205 TYR A N 1
ATOM 1624 C CA . TYR A 1 205 ? 13.752 4.824 9.865 1.00 86.81 205 TYR A CA 1
ATOM 1625 C C . TYR A 1 205 ? 14.774 4.241 10.860 1.00 86.81 205 TYR A C 1
ATOM 1627 O O . TYR A 1 205 ? 15.597 3.396 10.496 1.00 86.81 205 TYR A O 1
ATOM 1635 N N . VAL A 1 206 ? 14.718 4.665 12.127 1.00 87.31 206 VAL A N 1
ATOM 1636 C CA . VAL A 1 206 ? 15.603 4.175 13.196 1.00 87.31 206 VAL A CA 1
ATOM 1637 C C . VAL A 1 206 ? 15.211 2.765 13.641 1.00 87.31 206 VAL A C 1
ATOM 1639 O O . VAL A 1 206 ? 16.095 1.921 13.785 1.00 87.31 206 VAL A O 1
ATOM 1642 N N . ASP A 1 207 ? 13.918 2.470 13.771 1.00 87.81 207 ASP A N 1
ATOM 1643 C CA . ASP A 1 207 ? 13.425 1.132 14.109 1.00 87.81 207 ASP A CA 1
ATOM 1644 C C . ASP A 1 207 ? 13.793 0.119 13.013 1.00 87.81 207 ASP A C 1
ATOM 1646 O O . ASP A 1 207 ? 14.370 -0.926 13.312 1.00 87.81 207 ASP A O 1
ATOM 1650 N N . LYS A 1 208 ? 13.607 0.466 11.729 1.00 88.38 208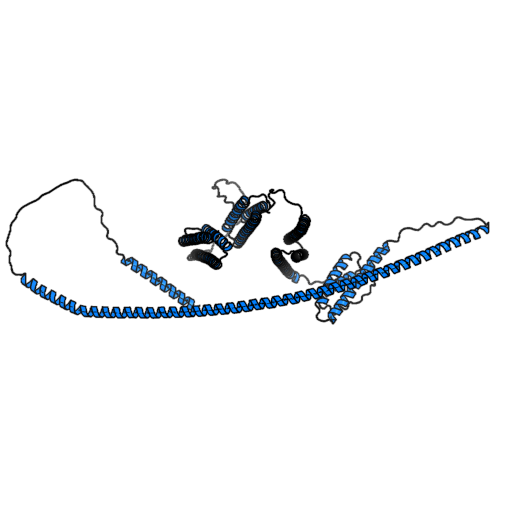 LYS A N 1
ATOM 1651 C CA . LYS A 1 208 ? 14.061 -0.355 10.588 1.00 88.38 208 LYS A CA 1
ATOM 1652 C C . LYS A 1 208 ? 15.566 -0.629 10.619 1.00 88.38 208 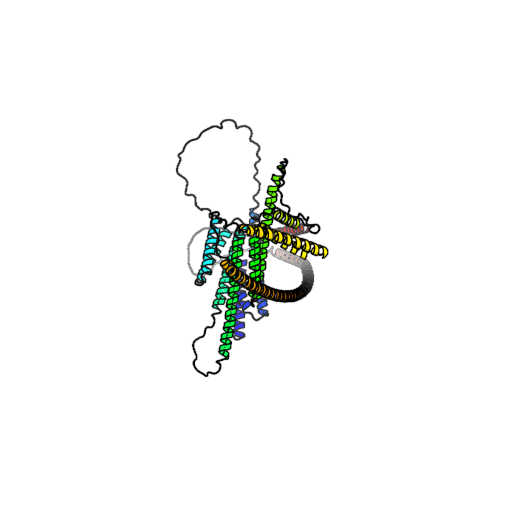LYS A C 1
ATOM 1654 O O . LYS A 1 208 ? 15.990 -1.760 10.363 1.00 88.38 208 LYS A O 1
ATOM 1659 N N . PHE A 1 209 ? 16.383 0.372 10.956 1.00 85.25 209 PHE A N 1
ATOM 1660 C CA . PHE A 1 209 ? 17.830 0.195 11.102 1.00 85.25 209 PHE A CA 1
ATOM 1661 C C . PHE A 1 209 ? 18.187 -0.745 12.264 1.00 85.25 209 PHE A C 1
ATOM 1663 O O . PHE A 1 209 ? 19.045 -1.619 12.105 1.00 85.25 209 PHE A O 1
ATOM 1670 N N . ILE A 1 210 ? 17.524 -0.601 13.415 1.00 83.94 210 ILE A N 1
ATOM 1671 C CA . ILE A 1 210 ? 17.736 -1.452 14.593 1.00 83.94 210 ILE A CA 1
ATOM 1672 C C . ILE A 1 210 ? 17.341 -2.898 14.283 1.00 83.94 210 ILE A C 1
ATOM 1674 O O . ILE A 1 210 ? 18.139 -3.800 14.544 1.00 83.94 210 ILE A O 1
ATOM 1678 N N . THR A 1 211 ? 16.179 -3.129 13.666 1.00 86.62 211 THR A N 1
ATOM 1679 C CA . THR A 1 211 ? 15.715 -4.460 13.241 1.00 86.62 211 THR A CA 1
ATOM 1680 C C . THR A 1 211 ? 16.715 -5.117 12.292 1.00 86.62 211 THR A C 1
ATOM 1682 O O . THR A 1 211 ? 17.257 -6.172 12.619 1.00 86.62 211 THR A O 1
ATOM 1685 N N . THR A 1 212 ? 17.067 -4.446 11.190 1.00 83.50 212 THR A N 1
ATOM 1686 C CA . THR A 1 212 ? 18.039 -4.951 10.198 1.00 83.50 212 THR A CA 1
ATOM 1687 C C . THR A 1 212 ? 19.388 -5.296 10.843 1.00 83.50 212 THR A C 1
ATOM 1689 O O . THR A 1 212 ? 19.987 -6.335 10.564 1.00 83.50 212 THR A O 1
ATOM 1692 N N . THR A 1 213 ? 19.883 -4.441 11.744 1.00 78.25 213 THR A N 1
ATOM 1693 C CA . THR A 1 213 ? 21.168 -4.667 12.427 1.00 78.25 213 THR A CA 1
ATOM 1694 C C . THR A 1 213 ? 21.090 -5.828 13.423 1.00 78.25 213 THR A C 1
ATOM 1696 O O . THR A 1 213 ? 22.072 -6.549 13.609 1.00 78.25 213 THR A O 1
ATOM 1699 N N . SER A 1 214 ? 19.922 -6.049 14.031 1.00 80.88 214 SER A N 1
ATOM 1700 C CA . SER A 1 214 ? 19.680 -7.145 14.975 1.00 80.88 214 SER A CA 1
ATOM 1701 C C . SER A 1 214 ? 19.619 -8.494 14.257 1.00 80.88 214 SER A C 1
ATOM 1703 O O . SER A 1 214 ? 20.292 -9.430 14.678 1.00 80.88 214 SER A O 1
ATOM 1705 N N . GLU A 1 215 ? 18.929 -8.578 13.116 1.00 82.75 215 GLU A N 1
ATOM 1706 C CA . GLU A 1 215 ? 18.892 -9.777 12.262 1.00 82.75 215 GLU A CA 1
ATOM 1707 C C . GLU A 1 215 ? 20.298 -10.200 11.799 1.00 82.75 215 GLU A C 1
ATOM 1709 O O . GLU A 1 215 ? 20.667 -11.374 11.882 1.00 82.75 215 GLU A O 1
ATOM 1714 N N . ILE A 1 216 ? 21.136 -9.234 11.398 1.00 76.06 216 ILE A N 1
ATOM 1715 C CA . ILE A 1 216 ? 22.542 -9.472 11.022 1.00 76.06 216 ILE A CA 1
ATOM 1716 C C . ILE A 1 216 ? 23.373 -9.997 12.212 1.00 76.06 216 ILE A C 1
ATOM 1718 O O . ILE A 1 216 ? 24.287 -10.804 12.021 1.00 76.06 216 ILE A O 1
ATOM 1722 N N . LEU A 1 217 ? 23.067 -9.567 13.442 1.00 73.25 217 LEU A N 1
ATOM 1723 C CA . LEU A 1 217 ? 23.754 -10.003 14.664 1.00 73.25 217 LEU A CA 1
ATOM 1724 C C . LEU A 1 217 ? 23.261 -11.361 15.195 1.00 73.25 217 LEU A C 1
ATOM 1726 O O . LEU A 1 217 ? 24.061 -12.100 15.774 1.00 73.25 217 LEU A O 1
ATOM 1730 N N . GLU A 1 218 ? 21.989 -11.713 14.989 1.00 74.88 218 GLU A N 1
ATOM 1731 C CA . GLU A 1 218 ? 21.415 -13.016 15.367 1.00 74.88 218 GLU A CA 1
ATOM 1732 C C . GLU A 1 218 ? 21.676 -14.125 14.333 1.00 74.88 218 GLU A C 1
ATOM 1734 O O . GLU A 1 218 ? 21.585 -15.317 14.652 1.00 74.88 218 GLU A O 1
ATOM 1739 N N . HIS A 1 219 ? 22.094 -13.766 13.115 1.00 55.88 219 HIS A N 1
ATOM 1740 C CA . HIS A 1 219 ? 22.540 -14.700 12.078 1.00 55.88 219 HIS A CA 1
ATOM 1741 C C . HIS A 1 219 ? 24.046 -14.598 11.752 1.00 55.88 219 HIS A C 1
ATOM 1743 O O . HIS A 1 219 ? 24.422 -14.422 10.589 1.00 55.88 219 HIS A O 1
ATOM 1749 N N . PRO A 1 220 ? 24.956 -14.797 12.734 1.00 47.84 220 PRO A N 1
ATOM 1750 C CA . PRO A 1 220 ? 26.380 -14.895 12.453 1.00 47.84 220 PRO A CA 1
ATOM 1751 C C . PRO A 1 220 ? 26.633 -16.157 11.622 1.00 47.84 220 PRO A C 1
ATOM 1753 O O . PRO A 1 220 ? 26.486 -17.286 12.102 1.00 47.84 220 PRO A O 1
ATOM 1756 N N . THR A 1 221 ? 27.008 -15.973 10.355 1.00 43.94 221 THR A N 1
ATOM 1757 C CA . THR A 1 221 ? 27.205 -17.078 9.411 1.00 43.94 221 THR A CA 1
ATOM 1758 C C . THR A 1 221 ? 28.221 -18.081 9.960 1.00 43.94 221 THR A C 1
ATOM 1760 O O . THR A 1 221 ? 29.357 -17.741 10.302 1.00 43.94 221 THR A O 1
ATOM 1763 N N . SER A 1 222 ? 27.786 -19.341 10.083 1.00 41.03 222 SER A N 1
ATOM 1764 C CA . SER A 1 222 ? 28.511 -20.402 10.796 1.00 41.03 222 SER A CA 1
ATOM 1765 C C . SER A 1 222 ? 29.734 -20.898 10.014 1.00 41.03 222 SER A C 1
ATOM 1767 O O . SER A 1 222 ? 29.761 -22.015 9.495 1.00 41.03 222 SER A O 1
ATOM 1769 N N . SER A 1 223 ? 30.765 -20.060 9.956 1.00 40.56 223 SER A N 1
ATOM 1770 C CA . SER A 1 223 ? 32.081 -20.381 9.410 1.00 40.56 223 SER A CA 1
ATOM 1771 C C . SER A 1 223 ? 32.829 -21.378 10.310 1.00 40.56 223 SER A C 1
ATOM 1773 O O . SER A 1 223 ? 32.725 -21.364 11.537 1.00 40.56 223 SER A O 1
ATOM 1775 N N . GLU A 1 224 ? 33.526 -22.320 9.673 1.00 41.28 224 GLU A N 1
ATOM 1776 C CA . GLU A 1 224 ? 33.968 -23.576 10.289 1.00 41.28 224 GLU A CA 1
ATOM 1777 C C . GLU A 1 224 ? 34.952 -23.384 11.459 1.00 41.28 224 GLU A C 1
ATOM 1779 O O . GLU A 1 224 ? 35.940 -22.655 11.354 1.00 41.28 224 GLU A O 1
ATOM 1784 N N . SER A 1 225 ? 34.744 -24.123 12.559 1.00 36.59 225 SER A N 1
ATOM 1785 C CA . SER A 1 225 ? 35.739 -24.226 13.636 1.00 36.59 225 SER A CA 1
ATOM 1786 C C . SER A 1 225 ? 36.657 -25.439 13.437 1.00 36.59 225 SER A C 1
ATOM 1788 O O . SER A 1 225 ? 36.228 -26.580 13.269 1.00 36.59 225 SER A O 1
ATOM 1790 N N . ASP A 1 226 ? 37.959 -25.170 13.449 1.00 43.41 226 ASP A N 1
ATOM 1791 C CA . ASP A 1 226 ? 39.025 -26.047 12.959 1.00 43.41 226 ASP A CA 1
ATOM 1792 C C . ASP A 1 226 ? 39.347 -27.215 13.928 1.00 43.41 226 ASP A C 1
ATOM 1794 O O . ASP A 1 226 ? 40.374 -27.209 14.610 1.00 43.41 226 ASP A O 1
ATOM 1798 N N . THR A 1 227 ? 38.475 -28.235 14.042 1.00 40.56 227 THR A N 1
ATOM 1799 C CA . THR A 1 227 ? 38.846 -29.515 14.697 1.00 40.56 227 THR A CA 1
ATOM 1800 C C . THR A 1 227 ? 38.074 -30.765 14.233 1.00 40.56 227 THR A C 1
ATOM 1802 O O . THR A 1 227 ? 37.148 -31.215 14.892 1.00 40.56 227 THR A O 1
ATOM 1805 N N . GLU A 1 228 ? 38.569 -31.454 13.199 1.00 35.34 228 GLU A N 1
ATOM 1806 C CA . GLU A 1 228 ? 39.068 -32.833 13.373 1.00 35.34 228 GLU A CA 1
ATOM 1807 C C . GLU A 1 228 ? 39.892 -33.314 12.169 1.00 35.34 228 GLU A C 1
ATOM 1809 O O . GLU A 1 228 ? 39.634 -32.981 11.015 1.00 35.34 228 GLU A O 1
ATOM 1814 N N . LYS A 1 229 ? 40.918 -34.132 12.434 1.00 43.84 229 LYS A N 1
ATOM 1815 C CA . LYS A 1 229 ? 41.694 -34.811 11.389 1.00 43.84 229 LYS A CA 1
ATOM 1816 C C . LYS A 1 229 ? 41.450 -36.311 11.438 1.00 43.84 229 LYS A C 1
ATOM 1818 O O . LYS A 1 229 ? 41.548 -36.912 12.503 1.00 43.84 229 LYS A O 1
ATOM 1823 N N . ASN A 1 230 ? 41.404 -36.892 10.236 1.00 41.34 230 ASN A N 1
ATOM 1824 C CA . ASN A 1 230 ? 41.834 -38.257 9.910 1.00 41.34 230 ASN A CA 1
ATOM 1825 C C . ASN A 1 230 ? 40.822 -39.407 10.122 1.00 41.34 230 ASN A C 1
ATOM 1827 O O . ASN A 1 230 ? 40.956 -40.187 11.062 1.00 41.34 230 ASN A O 1
ATOM 1831 N N . THR A 1 231 ? 39.955 -39.656 9.129 1.00 34.47 231 THR A N 1
ATOM 1832 C CA . THR A 1 231 ? 39.786 -41.018 8.562 1.00 34.47 231 THR A CA 1
ATOM 1833 C C . THR A 1 231 ? 39.240 -41.027 7.119 1.00 34.47 231 THR A C 1
ATOM 1835 O O . THR A 1 231 ? 38.493 -40.149 6.719 1.00 34.47 231 THR A O 1
ATOM 1838 N N . LEU A 1 232 ? 39.679 -42.041 6.360 1.00 36.72 232 LEU A N 1
ATOM 1839 C CA . LEU A 1 232 ? 39.198 -42.574 5.068 1.00 36.72 232 LEU A CA 1
ATOM 1840 C C . LEU A 1 232 ? 38.591 -41.631 3.997 1.00 36.72 232 LEU A C 1
ATOM 1842 O O . LEU A 1 232 ? 37.388 -41.436 3.886 1.00 36.72 232 LEU A O 1
ATOM 1846 N N . ASN A 1 233 ? 39.471 -41.260 3.067 1.00 48.00 233 ASN A N 1
ATOM 1847 C CA . ASN A 1 233 ? 39.258 -41.224 1.613 1.00 48.00 233 ASN A CA 1
ATOM 1848 C C . ASN A 1 233 ? 38.174 -42.203 1.081 1.00 48.00 233 ASN A C 1
ATOM 1850 O O . ASN A 1 233 ? 38.461 -43.397 0.976 1.00 48.00 233 ASN A O 1
ATOM 1854 N N . GLU A 1 234 ? 37.016 -41.689 0.638 1.00 46.53 234 GLU A N 1
ATOM 1855 C CA . GLU A 1 234 ? 36.208 -42.283 -0.458 1.00 46.53 234 GLU A CA 1
ATOM 1856 C C . GLU A 1 234 ? 35.206 -41.293 -1.123 1.00 46.53 234 GLU A C 1
ATOM 1858 O O . GLU A 1 234 ? 35.001 -41.374 -2.330 1.00 46.53 234 GLU A O 1
ATOM 1863 N N . ASN A 1 235 ? 34.677 -40.280 -0.417 1.00 46.72 235 ASN A N 1
ATOM 1864 C CA . ASN A 1 235 ? 33.599 -39.380 -0.906 1.00 46.72 235 ASN A CA 1
ATOM 1865 C C . ASN A 1 235 ? 34.038 -38.192 -1.806 1.00 46.72 235 ASN A C 1
ATOM 1867 O O . ASN A 1 235 ? 33.487 -37.093 -1.720 1.00 46.72 235 ASN A O 1
ATOM 1871 N N . ASN A 1 236 ? 35.049 -38.358 -2.664 1.00 49.28 236 ASN A N 1
ATOM 1872 C CA . ASN A 1 236 ? 35.666 -37.211 -3.353 1.00 49.28 236 ASN A CA 1
ATOM 1873 C C . ASN A 1 236 ? 34.889 -36.680 -4.581 1.00 49.28 236 ASN A C 1
ATOM 1875 O O . ASN A 1 236 ? 35.239 -35.618 -5.087 1.00 49.28 236 ASN A O 1
ATOM 1879 N N . GLU A 1 237 ? 33.864 -37.391 -5.066 1.00 50.03 237 GLU A N 1
ATOM 1880 C CA . GLU A 1 237 ? 33.020 -36.944 -6.193 1.00 50.03 237 GLU A CA 1
ATOM 1881 C C . GLU A 1 237 ? 31.779 -36.166 -5.718 1.00 50.03 237 GLU A C 1
ATOM 1883 O O . GLU A 1 237 ? 31.486 -35.105 -6.265 1.00 50.03 237 GLU A O 1
ATOM 1888 N N . GLU A 1 238 ? 31.109 -36.608 -4.645 1.00 52.88 238 GLU A N 1
ATOM 1889 C CA . GLU A 1 238 ? 29.947 -35.904 -4.072 1.00 52.88 238 GLU A CA 1
ATOM 1890 C C . GLU A 1 238 ? 30.308 -34.489 -3.597 1.00 52.88 238 GLU A C 1
ATOM 1892 O O . GLU A 1 238 ? 29.587 -33.543 -3.912 1.00 52.88 238 GLU A O 1
ATOM 1897 N N . LYS A 1 239 ? 31.462 -34.310 -2.932 1.00 58.12 239 LYS A N 1
ATOM 1898 C CA . LYS A 1 239 ? 31.907 -32.979 -2.479 1.00 58.12 239 LYS A CA 1
ATOM 1899 C C . LYS A 1 239 ? 32.148 -32.002 -3.642 1.00 58.12 239 LYS A C 1
ATOM 1901 O O . LYS A 1 239 ? 31.859 -30.816 -3.513 1.00 58.12 239 LYS A O 1
ATOM 1906 N N . ILE A 1 240 ? 32.633 -32.487 -4.787 1.00 61.25 240 ILE A N 1
ATOM 1907 C CA . ILE A 1 240 ? 32.838 -31.650 -5.982 1.00 61.25 240 ILE A CA 1
ATOM 1908 C C . ILE A 1 240 ? 31.493 -31.284 -6.626 1.00 61.25 240 ILE A C 1
ATOM 1910 O O . ILE A 1 240 ? 31.356 -30.191 -7.170 1.00 61.25 240 ILE A O 1
ATOM 1914 N N . ILE A 1 241 ? 30.482 -32.153 -6.546 1.00 60.22 241 ILE A N 1
ATOM 1915 C CA . ILE A 1 241 ? 29.126 -31.823 -7.005 1.00 60.22 241 ILE A CA 1
ATOM 1916 C C . ILE A 1 241 ? 28.515 -30.743 -6.101 1.00 60.22 241 ILE A C 1
ATOM 1918 O O . ILE A 1 241 ? 28.056 -29.730 -6.624 1.00 60.22 241 ILE A O 1
ATOM 1922 N N . SER A 1 242 ? 28.599 -30.883 -4.772 1.00 63.75 242 SER A N 1
ATOM 1923 C CA . SER A 1 242 ? 28.069 -29.871 -3.847 1.00 63.75 242 SER A CA 1
ATOM 1924 C C . SER A 1 242 ? 28.799 -28.527 -3.939 1.00 63.75 242 SER A C 1
ATOM 1926 O O . SER A 1 242 ? 28.141 -27.496 -3.977 1.00 63.75 242 SER A O 1
ATOM 1928 N N . GLU A 1 243 ? 30.135 -28.501 -4.042 1.00 68.88 243 GLU A N 1
ATOM 1929 C CA . GLU A 1 243 ? 30.890 -27.239 -4.188 1.00 68.88 243 GLU A CA 1
ATOM 1930 C C . GLU A 1 243 ? 30.585 -26.506 -5.504 1.00 68.88 243 GLU A C 1
ATOM 1932 O O . GLU A 1 243 ? 30.648 -25.279 -5.544 1.00 68.88 243 GLU A O 1
ATOM 1937 N N . ASN A 1 244 ? 30.258 -27.228 -6.582 1.00 67.62 244 ASN A N 1
ATOM 1938 C CA . ASN A 1 244 ? 29.847 -26.606 -7.842 1.00 67.62 244 ASN A CA 1
ATOM 1939 C C . ASN A 1 244 ? 28.368 -26.191 -7.837 1.00 67.62 244 ASN A C 1
ATOM 1941 O O . ASN A 1 244 ? 28.036 -25.197 -8.471 1.00 67.62 244 ASN A O 1
ATOM 1945 N N . GLN A 1 245 ? 27.490 -26.903 -7.123 1.00 67.56 245 GLN A N 1
ATOM 1946 C CA . GLN A 1 245 ? 26.100 -26.473 -6.933 1.00 67.56 245 GLN A CA 1
ATOM 1947 C C . GLN A 1 245 ? 26.022 -25.211 -6.072 1.00 67.56 245 GLN A C 1
ATOM 1949 O O . GLN A 1 245 ? 25.386 -24.255 -6.493 1.00 67.56 245 GLN A O 1
ATOM 1954 N N . ILE A 1 246 ? 26.742 -25.165 -4.944 1.00 70.94 246 ILE A N 1
ATOM 1955 C CA . ILE A 1 246 ? 26.844 -23.967 -4.095 1.00 70.94 246 ILE A CA 1
ATOM 1956 C C . ILE A 1 246 ? 27.292 -22.765 -4.935 1.00 70.94 246 ILE A C 1
ATOM 1958 O O . ILE A 1 246 ? 26.595 -21.761 -4.954 1.00 70.94 246 ILE A O 1
ATOM 1962 N N . LYS A 1 247 ? 28.349 -22.905 -5.747 1.00 71.94 247 LYS A N 1
ATOM 1963 C CA . LYS A 1 247 ? 28.811 -21.826 -6.639 1.00 71.94 247 LYS A CA 1
ATOM 1964 C C . LYS A 1 247 ? 27.810 -21.404 -7.707 1.00 71.94 247 LYS A C 1
ATOM 1966 O O . LYS A 1 247 ? 27.825 -20.247 -8.110 1.00 71.94 247 LYS A O 1
ATOM 1971 N N . VAL A 1 248 ? 26.960 -22.307 -8.193 1.00 74.56 248 VAL A N 1
ATOM 1972 C CA . VAL A 1 248 ? 25.898 -21.946 -9.145 1.00 74.56 248 VAL A CA 1
ATOM 1973 C C . VAL A 1 248 ? 24.787 -21.152 -8.457 1.00 74.56 248 VAL A C 1
ATOM 1975 O O . VAL A 1 248 ? 24.257 -20.238 -9.077 1.00 74.56 248 VAL A O 1
ATOM 1978 N N . GLU A 1 249 ? 24.474 -21.435 -7.192 1.00 69.06 249 GLU A N 1
ATOM 1979 C CA . GLU A 1 249 ? 23.513 -20.636 -6.421 1.00 69.06 249 GLU A CA 1
ATOM 1980 C C . GLU A 1 249 ? 24.121 -19.309 -5.918 1.00 69.06 249 GLU A C 1
ATOM 1982 O O . GLU A 1 249 ? 23.453 -18.284 -5.992 1.00 69.06 249 GLU A O 1
ATOM 1987 N N . GLU A 1 250 ? 25.405 -19.275 -5.532 1.00 67.25 250 GLU A N 1
ATOM 1988 C CA . GLU A 1 250 ? 26.152 -18.034 -5.233 1.00 67.25 250 GLU A CA 1
ATOM 1989 C C . GLU A 1 250 ? 26.117 -17.068 -6.436 1.00 67.25 250 GLU A C 1
ATOM 1991 O O . GLU A 1 250 ? 25.663 -15.937 -6.303 1.00 67.25 250 GLU A O 1
ATOM 1996 N N . ASN A 1 251 ? 26.466 -17.537 -7.645 1.00 68.38 251 ASN A N 1
ATOM 1997 C CA . ASN A 1 251 ? 26.438 -16.701 -8.859 1.00 68.38 251 ASN A CA 1
ATOM 1998 C C . ASN A 1 251 ? 25.012 -16.280 -9.291 1.00 68.38 251 ASN A C 1
ATOM 2000 O O . ASN A 1 251 ? 24.877 -15.363 -10.101 1.00 68.38 251 ASN A O 1
ATOM 2004 N N . LYS A 1 252 ? 23.948 -16.939 -8.805 1.00 69.94 252 LYS A N 1
ATOM 2005 C CA . LYS A 1 252 ? 22.566 -16.460 -8.997 1.00 69.94 252 LYS A CA 1
ATOM 2006 C C . LYS A 1 252 ? 22.230 -15.339 -8.020 1.00 69.94 252 LYS A C 1
ATOM 2008 O O . LYS A 1 252 ? 21.623 -14.366 -8.443 1.00 69.94 252 LYS A O 1
ATOM 2013 N N . LEU A 1 253 ? 22.608 -15.487 -6.749 1.00 62.66 253 LEU A N 1
ATOM 2014 C CA . LEU A 1 253 ? 22.379 -14.478 -5.712 1.00 62.66 253 LEU A CA 1
ATOM 2015 C C . LEU A 1 253 ? 23.087 -13.166 -6.070 1.00 62.66 253 LEU A C 1
ATOM 2017 O O . LEU A 1 253 ? 22.422 -12.135 -6.121 1.00 62.66 253 LEU A O 1
ATOM 2021 N N . ASP A 1 254 ? 24.365 -13.233 -6.463 1.00 70.38 254 ASP A N 1
ATOM 2022 C CA . ASP A 1 254 ? 25.120 -12.079 -6.981 1.00 70.38 254 ASP A CA 1
ATOM 2023 C C . ASP A 1 254 ? 24.349 -11.376 -8.126 1.00 70.38 254 ASP A C 1
ATOM 2025 O O . ASP A 1 254 ? 24.166 -10.161 -8.122 1.00 70.38 254 ASP A O 1
ATOM 2029 N N . SER A 1 255 ? 23.812 -12.155 -9.076 1.00 73.25 255 SER A N 1
ATOM 2030 C CA . SER A 1 255 ? 23.040 -11.648 -10.223 1.00 73.25 255 SER A CA 1
ATOM 2031 C C . SER A 1 255 ? 21.632 -11.134 -9.876 1.00 73.25 255 SER A C 1
ATOM 2033 O O . SER A 1 255 ? 21.005 -10.503 -10.732 1.00 73.25 255 SER A O 1
ATOM 2035 N N . ILE A 1 256 ? 21.105 -11.425 -8.683 1.00 71.06 256 ILE A N 1
ATOM 2036 C CA . ILE A 1 256 ? 19.819 -10.908 -8.195 1.00 71.06 256 ILE A CA 1
ATOM 2037 C C . ILE A 1 256 ? 20.048 -9.595 -7.440 1.00 71.06 256 ILE A C 1
ATOM 2039 O O . ILE A 1 256 ? 19.316 -8.637 -7.682 1.00 71.06 256 ILE A O 1
ATOM 2043 N N . ASP A 1 257 ? 21.079 -9.501 -6.597 1.00 75.00 257 ASP A N 1
ATOM 2044 C CA . ASP A 1 257 ? 21.413 -8.244 -5.916 1.00 75.00 257 ASP A CA 1
ATOM 2045 C C . ASP A 1 257 ? 21.880 -7.158 -6.912 1.00 75.00 257 ASP A C 1
ATOM 2047 O O . ASP A 1 257 ? 21.402 -6.026 -6.816 1.00 75.00 257 ASP A O 1
ATOM 2051 N N . ASP A 1 258 ? 22.657 -7.506 -7.953 1.00 77.88 258 ASP A N 1
ATOM 2052 C CA . ASP A 1 258 ? 22.949 -6.616 -9.102 1.00 77.88 258 ASP A CA 1
ATOM 2053 C C . ASP A 1 258 ? 21.657 -6.050 -9.739 1.00 77.88 258 ASP A C 1
ATOM 2055 O O . ASP A 1 258 ? 21.585 -4.883 -10.139 1.00 77.88 258 ASP A O 1
ATOM 2059 N N . GLY A 1 259 ? 20.607 -6.876 -9.832 1.00 81.06 259 GLY A N 1
ATOM 2060 C CA . GLY A 1 259 ? 19.302 -6.480 -10.365 1.00 81.06 259 GLY A CA 1
ATOM 2061 C C . GLY A 1 259 ? 18.548 -5.512 -9.448 1.00 81.06 259 GLY A C 1
ATOM 2062 O O . GLY A 1 259 ? 17.898 -4.586 -9.935 1.00 81.06 259 GLY A O 1
ATOM 2063 N N . TYR A 1 260 ? 18.660 -5.693 -8.131 1.00 78.75 260 TYR A N 1
ATOM 2064 C CA . TYR A 1 260 ? 18.030 -4.820 -7.141 1.00 78.75 260 TYR A CA 1
ATOM 2065 C C . TYR A 1 260 ? 18.704 -3.444 -7.069 1.00 78.75 260 TYR A C 1
ATOM 2067 O O . TYR A 1 260 ? 18.013 -2.424 -7.068 1.00 78.75 260 TYR A O 1
ATOM 2075 N N . ASP A 1 261 ? 20.039 -3.390 -7.073 1.00 77.94 261 ASP A N 1
ATOM 2076 C CA . ASP A 1 261 ? 20.773 -2.117 -7.075 1.00 77.94 261 ASP A CA 1
ATOM 2077 C C . ASP A 1 261 ? 20.532 -1.318 -8.371 1.00 77.94 261 ASP A C 1
ATOM 2079 O O . ASP A 1 261 ? 20.451 -0.088 -8.331 1.00 77.94 261 ASP A O 1
ATOM 2083 N N . ASN A 1 262 ? 20.306 -1.990 -9.506 1.00 84.69 262 ASN A N 1
ATOM 2084 C CA . ASN A 1 262 ? 19.857 -1.347 -10.744 1.00 84.69 262 ASN A CA 1
ATOM 2085 C C . ASN A 1 262 ? 18.446 -0.732 -10.614 1.00 84.69 262 ASN A C 1
ATOM 2087 O O . ASN A 1 262 ? 18.249 0.430 -10.972 1.00 84.69 262 ASN A O 1
ATOM 2091 N N . VAL A 1 263 ? 17.475 -1.464 -10.047 1.00 86.31 263 VAL A N 1
ATOM 2092 C CA . VAL A 1 263 ? 16.127 -0.930 -9.753 1.00 86.31 263 VAL A CA 1
ATOM 2093 C C . VAL A 1 263 ? 16.216 0.288 -8.829 1.00 86.31 263 VAL A C 1
ATOM 2095 O O . VAL A 1 263 ? 15.660 1.343 -9.140 1.00 86.31 263 VAL A O 1
ATOM 2098 N N . LYS A 1 264 ? 16.988 0.188 -7.741 1.00 80.38 264 LYS A N 1
ATOM 2099 C CA . LYS A 1 264 ? 17.228 1.291 -6.804 1.00 80.38 264 LYS A CA 1
ATOM 2100 C C . LYS A 1 264 ? 17.849 2.512 -7.493 1.00 80.38 264 LYS A C 1
ATOM 2102 O O . LYS A 1 264 ? 17.376 3.628 -7.289 1.00 80.38 264 LYS A O 1
ATOM 2107 N N . SER A 1 265 ? 18.868 2.317 -8.332 1.00 82.06 265 SER A N 1
ATOM 2108 C CA . SER A 1 265 ? 19.523 3.407 -9.069 1.00 82.06 265 SER A CA 1
ATOM 2109 C C . SER A 1 265 ? 18.562 4.134 -10.017 1.00 82.06 265 SER A C 1
ATOM 2111 O O . SER A 1 265 ? 18.652 5.354 -10.165 1.00 82.06 265 SER A O 1
ATOM 2113 N N . ASN A 1 266 ? 17.627 3.414 -10.643 1.00 86.50 266 ASN A N 1
ATOM 2114 C CA . ASN A 1 266 ? 16.622 4.015 -11.521 1.00 86.50 266 ASN A CA 1
ATOM 2115 C C . ASN A 1 266 ? 15.577 4.812 -10.720 1.00 86.50 266 ASN A C 1
ATOM 2117 O O . ASN A 1 266 ? 15.237 5.928 -11.109 1.00 86.50 266 ASN A O 1
ATOM 2121 N N . ILE A 1 267 ? 15.139 4.301 -9.563 1.00 82.06 267 ILE A N 1
ATOM 2122 C CA . ILE A 1 267 ? 14.239 5.017 -8.642 1.00 82.06 267 ILE A CA 1
ATOM 2123 C C . ILE A 1 267 ? 14.905 6.298 -8.115 1.00 82.06 267 ILE A C 1
ATOM 2125 O O . ILE A 1 267 ? 14.297 7.367 -8.141 1.00 82.06 267 ILE A O 1
ATOM 2129 N N . GLU A 1 268 ? 16.181 6.236 -7.718 1.00 77.69 268 GLU A N 1
ATOM 2130 C CA . GLU A 1 268 ? 16.945 7.431 -7.334 1.00 77.69 268 GLU A CA 1
ATOM 2131 C C . GLU A 1 268 ? 17.079 8.451 -8.477 1.00 77.69 268 GLU A C 1
ATOM 2133 O O . GLU A 1 268 ? 17.144 9.652 -8.212 1.00 77.69 268 GLU A O 1
ATOM 2138 N N . SER A 1 269 ? 17.115 8.007 -9.738 1.00 82.88 269 SER A N 1
ATOM 2139 C CA . SER A 1 269 ? 17.122 8.905 -10.899 1.00 82.88 269 SER A CA 1
ATOM 2140 C C . SER A 1 269 ? 15.767 9.591 -11.086 1.00 82.88 269 SER A C 1
ATOM 2142 O O . SER A 1 269 ? 15.723 10.815 -11.200 1.00 82.88 269 SER A O 1
ATOM 2144 N N . LEU A 1 270 ? 14.669 8.829 -11.046 1.00 84.50 270 LEU A N 1
ATOM 2145 C CA . LEU A 1 270 ? 13.308 9.356 -11.186 1.00 84.50 270 LEU A CA 1
ATOM 2146 C C . LEU A 1 270 ? 12.986 10.387 -10.092 1.00 84.50 270 LEU A C 1
ATOM 2148 O O . LEU A 1 270 ? 12.488 11.468 -10.398 1.00 84.50 270 LEU A O 1
ATOM 2152 N N . ILE A 1 271 ? 13.353 10.106 -8.835 1.00 78.69 271 ILE A N 1
ATOM 2153 C CA . ILE A 1 271 ? 13.184 11.042 -7.711 1.00 78.69 271 ILE A CA 1
ATOM 2154 C C . ILE A 1 271 ? 13.959 12.347 -7.951 1.00 78.69 271 ILE A C 1
ATOM 2156 O O . ILE A 1 271 ? 13.433 13.428 -7.697 1.00 78.69 271 ILE A O 1
ATOM 2160 N N . ARG A 1 272 ? 15.191 12.285 -8.477 1.00 76.50 272 ARG A N 1
ATOM 2161 C CA . ARG A 1 272 ? 15.963 13.497 -8.809 1.00 76.50 272 ARG A CA 1
ATOM 2162 C C . ARG A 1 272 ? 15.302 14.299 -9.933 1.00 76.50 272 ARG A C 1
ATOM 2164 O O . ARG A 1 272 ? 15.261 15.520 -9.820 1.00 76.50 272 ARG A O 1
ATOM 2171 N N . SER A 1 273 ? 14.758 13.635 -10.955 1.00 77.81 273 SER A N 1
ATOM 2172 C CA . SER A 1 273 ? 14.054 14.299 -12.063 1.00 77.81 273 SER A CA 1
ATOM 2173 C C . SER A 1 273 ? 12.740 14.954 -11.627 1.00 77.81 273 SER A C 1
ATOM 2175 O O . SER A 1 273 ? 12.470 16.072 -12.049 1.00 77.81 273 SER A O 1
ATOM 2177 N N . LEU A 1 274 ? 11.976 14.322 -10.725 1.00 75.81 274 LEU A N 1
ATOM 2178 C CA . LEU A 1 274 ? 10.770 14.893 -10.096 1.00 75.81 274 LEU A CA 1
ATOM 2179 C C . LEU A 1 274 ? 11.061 16.123 -9.211 1.00 75.81 274 LEU A C 1
ATOM 2181 O O . LEU A 1 274 ? 10.179 16.951 -8.994 1.00 75.81 274 LEU A O 1
ATOM 2185 N N . ILE A 1 275 ? 12.284 16.237 -8.679 1.00 73.19 275 ILE A N 1
ATOM 2186 C CA . ILE A 1 275 ? 12.738 17.371 -7.852 1.00 73.19 275 ILE A CA 1
ATOM 2187 C C . ILE A 1 275 ? 13.276 18.531 -8.713 1.00 73.19 275 ILE A C 1
ATOM 2189 O O . ILE A 1 275 ? 13.285 19.679 -8.265 1.00 73.19 275 ILE A O 1
ATOM 2193 N N . SER A 1 276 ? 13.727 18.260 -9.939 1.00 74.06 276 SER A N 1
ATOM 2194 C CA . SER A 1 276 ? 14.107 19.285 -10.917 1.00 74.06 276 SER A CA 1
ATOM 2195 C C . SER A 1 276 ? 12.932 19.741 -11.787 1.00 74.06 276 SER A C 1
ATOM 2197 O O . SER A 1 276 ? 11.930 19.050 -11.922 1.00 74.06 276 SER A O 1
ATOM 2199 N N . GLU A 1 277 ? 13.089 20.890 -12.446 1.00 75.38 277 GLU A N 1
ATOM 2200 C CA . GLU A 1 277 ? 12.188 21.376 -13.503 1.00 75.38 277 GLU A CA 1
ATOM 2201 C C . GLU A 1 277 ? 12.393 20.564 -14.806 1.00 75.38 277 GLU A C 1
ATOM 2203 O O . GLU A 1 277 ? 12.851 21.089 -15.820 1.00 75.38 277 GLU A O 1
ATOM 2208 N N . CYS A 1 278 ? 12.127 19.254 -14.753 1.00 78.25 278 CYS A N 1
ATOM 2209 C CA . CYS A 1 278 ? 12.096 18.365 -15.918 1.00 78.25 278 CYS A CA 1
ATOM 2210 C C . CYS A 1 278 ? 10.789 18.518 -16.709 1.00 78.25 278 CYS A C 1
ATOM 2212 O O .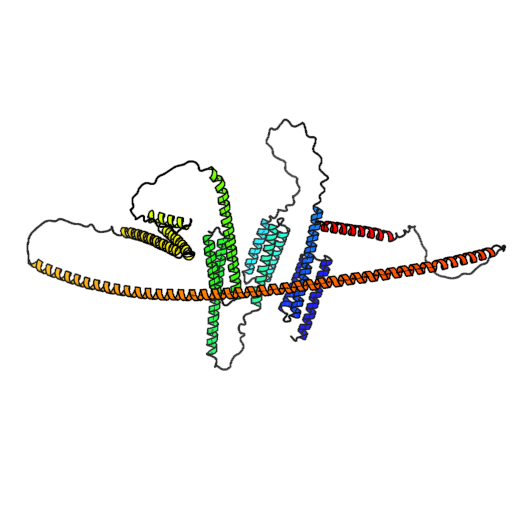 CYS A 1 278 ? 9.768 18.953 -16.175 1.00 78.25 278 CYS A O 1
ATOM 2214 N N . ASP A 1 279 ? 10.813 18.104 -17.977 1.00 89.38 279 ASP A N 1
ATOM 2215 C CA . ASP A 1 279 ? 9.592 17.937 -18.764 1.00 89.38 279 ASP A CA 1
ATOM 2216 C C . ASP A 1 279 ? 8.745 16.782 -18.187 1.00 89.38 279 ASP A C 1
ATOM 2218 O O . ASP A 1 279 ? 9.281 15.790 -17.680 1.00 89.38 279 ASP A O 1
ATOM 2222 N N . ILE A 1 280 ? 7.417 16.883 -18.291 1.00 88.50 280 ILE A N 1
ATOM 2223 C CA . ILE A 1 280 ? 6.502 15.785 -17.952 1.00 88.50 280 ILE A CA 1
ATOM 2224 C C . ILE A 1 280 ? 6.843 14.538 -18.761 1.00 88.50 280 ILE A C 1
ATOM 2226 O O . ILE A 1 280 ? 6.767 13.426 -18.236 1.00 88.50 280 ILE A O 1
ATOM 2230 N N . GLU A 1 281 ? 7.212 14.707 -20.029 1.00 90.06 281 GLU A N 1
ATOM 2231 C CA . GLU A 1 281 ? 7.463 13.566 -20.898 1.00 90.06 281 GLU A CA 1
ATOM 2232 C C . GLU A 1 281 ? 8.764 12.841 -20.504 1.00 90.06 281 GLU A C 1
ATOM 2234 O O . GLU A 1 281 ? 8.797 11.611 -20.498 1.00 90.06 281 GLU A O 1
ATOM 2239 N N . ASP A 1 282 ? 9.790 13.562 -20.035 1.00 89.44 282 ASP A N 1
ATOM 2240 C CA . ASP A 1 282 ? 10.987 12.961 -19.421 1.00 89.44 282 ASP A CA 1
ATOM 2241 C C . ASP A 1 282 ? 10.643 12.192 -18.132 1.00 89.44 282 ASP A C 1
ATOM 2243 O O . ASP A 1 282 ? 11.175 11.104 -17.893 1.00 89.44 282 ASP A O 1
ATOM 2247 N N . ILE A 1 283 ? 9.749 12.739 -17.299 1.00 87.56 283 ILE A N 1
ATOM 2248 C CA . ILE A 1 283 ? 9.303 12.112 -16.044 1.00 87.56 283 ILE A CA 1
ATOM 2249 C C . ILE A 1 283 ? 8.522 10.818 -16.327 1.00 87.56 283 ILE A C 1
ATOM 2251 O O . ILE A 1 283 ? 8.790 9.798 -15.690 1.00 87.56 283 ILE A O 1
ATOM 2255 N N . LYS A 1 284 ? 7.614 10.818 -17.313 1.00 91.94 284 LYS A N 1
ATOM 2256 C CA . LYS A 1 284 ? 6.878 9.616 -17.750 1.00 91.94 284 LYS A CA 1
ATOM 2257 C C . LYS A 1 284 ? 7.817 8.546 -18.307 1.00 91.94 284 LYS A C 1
ATOM 2259 O O . LYS A 1 284 ? 7.789 7.417 -17.830 1.00 91.94 284 LYS A O 1
ATOM 2264 N N . ASN A 1 285 ? 8.713 8.908 -19.230 1.00 90.62 285 ASN A N 1
ATOM 2265 C CA . ASN A 1 285 ? 9.687 7.970 -19.802 1.00 90.62 285 ASN A CA 1
ATOM 2266 C C . ASN A 1 285 ? 10.620 7.363 -18.731 1.00 90.62 285 ASN A C 1
ATOM 2268 O O . ASN A 1 285 ? 10.983 6.187 -18.809 1.00 90.62 285 ASN A O 1
ATOM 2272 N N . GLN A 1 286 ? 10.989 8.128 -17.695 1.00 91.25 286 GLN A N 1
ATOM 2273 C CA . GLN A 1 286 ? 11.726 7.593 -16.544 1.00 91.25 286 GLN A CA 1
ATOM 2274 C C . GLN A 1 286 ? 10.861 6.690 -15.652 1.00 91.25 286 GLN A C 1
ATOM 2276 O O . GLN A 1 286 ? 11.363 5.670 -15.178 1.00 91.25 286 GLN A O 1
ATOM 2281 N N . CYS A 1 287 ? 9.578 7.012 -15.457 1.00 94.31 287 CYS A N 1
ATOM 2282 C CA . CYS A 1 287 ? 8.631 6.152 -14.747 1.00 94.31 287 CYS A CA 1
ATOM 2283 C C . CYS A 1 287 ? 8.485 4.792 -15.444 1.00 94.31 287 CYS A C 1
ATOM 2285 O O . CYS A 1 287 ? 8.654 3.757 -14.805 1.00 94.31 287 CYS A O 1
ATOM 2287 N N . ASP A 1 288 ? 8.298 4.773 -16.766 1.00 93.88 288 ASP A N 1
ATOM 2288 C CA . ASP A 1 288 ? 8.196 3.536 -17.549 1.00 93.88 288 ASP A CA 1
ATOM 2289 C C . ASP A 1 288 ? 9.493 2.712 -17.537 1.00 93.88 288 ASP A C 1
ATOM 2291 O O . ASP A 1 288 ? 9.455 1.482 -17.455 1.00 93.88 288 ASP A O 1
ATOM 2295 N N . SER A 1 289 ? 10.654 3.373 -17.523 1.00 93.56 289 SER A N 1
ATOM 2296 C CA . SER A 1 289 ? 11.955 2.718 -17.334 1.00 93.56 289 SER A CA 1
ATOM 2297 C C . SER A 1 289 ? 12.084 2.056 -15.950 1.00 93.56 289 SER A C 1
ATOM 2299 O O . SER A 1 289 ? 12.542 0.915 -15.843 1.00 93.56 289 SER A O 1
ATOM 2301 N N . VAL A 1 290 ? 11.621 2.725 -14.885 1.00 92.62 290 VAL A N 1
ATOM 2302 C CA . VAL A 1 290 ? 11.557 2.168 -13.520 1.00 92.62 290 VAL A CA 1
ATOM 2303 C C . VAL A 1 290 ? 10.555 1.013 -13.435 1.00 92.62 290 VAL A C 1
ATOM 2305 O O . VAL A 1 290 ? 10.902 -0.052 -12.927 1.00 92.62 290 VAL A O 1
ATOM 2308 N N . ASN A 1 291 ? 9.348 1.188 -13.978 1.00 94.81 291 ASN A N 1
ATOM 2309 C CA . ASN A 1 291 ? 8.296 0.172 -14.057 1.00 94.81 291 ASN A CA 1
ATOM 2310 C C . ASN A 1 291 ? 8.806 -1.104 -14.736 1.00 94.81 291 ASN A C 1
ATOM 2312 O O . ASN A 1 291 ? 8.657 -2.197 -14.190 1.00 94.81 291 ASN A O 1
ATOM 2316 N N . SER A 1 292 ? 9.452 -0.945 -15.894 1.00 94.38 292 SER A N 1
ATOM 2317 C CA . SER A 1 292 ? 10.062 -2.029 -16.660 1.00 94.38 292 SER A CA 1
ATOM 2318 C C . SER A 1 292 ? 11.169 -2.725 -15.865 1.00 94.38 292 SER A C 1
ATOM 2320 O O . SER A 1 292 ? 11.165 -3.947 -15.761 1.00 94.38 292 SER A O 1
ATOM 2322 N N . ALA A 1 293 ? 12.070 -1.978 -15.215 1.00 93.25 293 ALA A N 1
ATOM 2323 C CA . ALA A 1 293 ? 13.125 -2.563 -14.384 1.00 93.25 293 ALA A CA 1
ATOM 2324 C C . ALA A 1 293 ? 12.577 -3.349 -13.174 1.00 93.25 293 ALA A C 1
ATOM 2326 O O . ALA A 1 293 ? 13.138 -4.387 -12.820 1.00 93.25 293 ALA A O 1
ATOM 2327 N N . ILE A 1 294 ? 11.480 -2.885 -12.562 1.00 94.00 294 ILE A N 1
ATOM 2328 C CA . ILE A 1 294 ? 10.782 -3.595 -11.480 1.00 94.00 294 ILE A CA 1
ATOM 2329 C C . ILE A 1 294 ? 10.159 -4.897 -11.999 1.00 94.00 294 ILE A C 1
ATOM 2331 O O . ILE A 1 294 ? 10.393 -5.955 -11.414 1.00 94.00 294 ILE A O 1
ATOM 2335 N N . ASP A 1 295 ? 9.426 -4.856 -13.115 1.00 94.94 295 ASP A N 1
ATOM 2336 C CA . ASP A 1 295 ? 8.840 -6.060 -13.720 1.00 94.94 295 ASP A CA 1
ATOM 2337 C C . ASP A 1 295 ? 9.927 -7.067 -14.120 1.00 94.94 295 ASP A C 1
ATOM 2339 O O . ASP A 1 295 ? 9.793 -8.271 -13.896 1.00 94.94 295 ASP A O 1
ATOM 2343 N N . ASP A 1 296 ? 11.041 -6.583 -14.665 1.00 93.69 296 ASP A N 1
ATOM 2344 C CA . ASP A 1 296 ? 12.170 -7.400 -15.103 1.00 93.69 296 ASP A CA 1
ATOM 2345 C C . ASP A 1 296 ? 12.990 -7.964 -13.915 1.00 93.69 296 ASP A C 1
ATOM 2347 O O . ASP A 1 296 ? 13.772 -8.898 -14.103 1.00 93.69 296 ASP A O 1
ATOM 2351 N N . TYR A 1 297 ? 12.796 -7.455 -12.689 1.00 94.50 297 TYR A N 1
ATOM 2352 C CA . TYR A 1 297 ? 13.264 -8.071 -11.437 1.00 94.50 297 TYR A CA 1
ATOM 2353 C C . TYR A 1 297 ? 12.258 -9.105 -10.909 1.00 94.50 297 TYR A C 1
ATOM 2355 O O . TYR A 1 297 ? 12.633 -10.246 -10.634 1.00 94.50 297 TYR A O 1
ATOM 2363 N N . ILE A 1 298 ? 10.973 -8.738 -10.819 1.00 94.62 298 ILE A N 1
ATOM 2364 C CA . ILE A 1 298 ? 9.891 -9.603 -10.314 1.00 94.62 298 ILE A CA 1
ATOM 2365 C C . ILE A 1 298 ? 9.775 -10.892 -11.144 1.00 94.62 298 ILE A C 1
ATOM 2367 O O . ILE A 1 298 ? 9.581 -11.970 -10.593 1.00 94.62 298 ILE A O 1
ATOM 2371 N N . ASN A 1 299 ? 9.980 -10.821 -12.462 1.00 93.75 299 ASN A N 1
ATOM 2372 C CA . ASN A 1 299 ? 9.975 -11.993 -13.346 1.00 93.75 299 ASN A CA 1
ATOM 2373 C C . ASN A 1 299 ? 11.227 -12.896 -13.233 1.00 93.75 299 ASN A C 1
ATOM 2375 O O . ASN A 1 299 ? 11.285 -13.933 -13.900 1.00 93.75 299 ASN A O 1
ATOM 2379 N N . LYS A 1 300 ? 12.243 -12.518 -12.442 1.00 92.44 300 LYS A N 1
ATOM 2380 C CA . LYS A 1 300 ? 13.519 -13.253 -12.302 1.00 92.44 300 LYS A CA 1
ATOM 2381 C C . LYS A 1 300 ? 13.862 -13.663 -10.869 1.00 92.44 300 LYS A C 1
ATOM 2383 O O . LYS A 1 300 ? 14.719 -14.529 -10.699 1.00 92.44 300 LYS A O 1
ATOM 2388 N N . SER A 1 301 ? 13.248 -13.044 -9.863 1.00 91.75 301 SER A N 1
ATOM 2389 C CA . SER A 1 301 ? 13.504 -13.330 -8.451 1.00 91.75 301 SER A CA 1
ATOM 2390 C C . SER A 1 301 ? 12.526 -14.370 -7.899 1.00 91.75 301 SER A C 1
ATOM 2392 O O . SER A 1 301 ? 11.318 -14.252 -8.078 1.00 91.75 301 SER A O 1
ATOM 2394 N N . ASP A 1 302 ? 13.046 -15.366 -7.178 1.00 91.50 302 ASP A N 1
ATOM 2395 C CA . ASP A 1 302 ? 12.230 -16.319 -6.409 1.00 91.50 302 ASP A CA 1
ATOM 2396 C C . ASP A 1 302 ? 11.771 -15.731 -5.045 1.00 91.50 302 ASP A C 1
ATOM 2398 O O . ASP A 1 302 ? 10.954 -16.339 -4.346 1.00 91.50 302 ASP A O 1
ATOM 2402 N N . ASP A 1 303 ? 12.275 -14.553 -4.639 1.00 91.38 303 ASP A N 1
ATOM 2403 C CA . ASP A 1 303 ? 11.917 -13.897 -3.371 1.00 91.38 303 ASP A CA 1
ATOM 2404 C C . ASP A 1 303 ? 10.525 -13.255 -3.450 1.00 91.38 303 ASP A C 1
ATOM 2406 O O . ASP A 1 303 ? 10.341 -12.125 -3.909 1.00 91.38 303 ASP A O 1
ATOM 2410 N N . THR A 1 304 ? 9.526 -13.991 -2.964 1.00 88.81 304 THR A N 1
ATOM 2411 C CA . THR A 1 304 ? 8.122 -13.567 -3.000 1.00 88.81 304 THR A CA 1
ATOM 2412 C C . THR A 1 304 ? 7.854 -12.316 -2.154 1.00 88.81 304 THR A C 1
ATOM 2414 O O . THR A 1 304 ? 6.986 -11.527 -2.520 1.00 88.81 304 THR A O 1
ATOM 2417 N N . ASN A 1 305 ? 8.591 -12.094 -1.058 1.00 85.94 305 ASN A N 1
ATOM 2418 C CA . ASN A 1 305 ? 8.386 -10.924 -0.199 1.00 85.94 305 ASN A CA 1
ATOM 2419 C C . ASN A 1 305 ? 8.895 -9.664 -0.901 1.00 85.94 305 ASN A C 1
ATOM 2421 O O . ASN A 1 305 ? 8.136 -8.715 -1.093 1.00 85.94 305 ASN A O 1
ATOM 2425 N N . ARG A 1 306 ? 10.143 -9.699 -1.379 1.00 85.75 306 ARG A N 1
ATOM 2426 C CA . ARG A 1 306 ? 10.783 -8.576 -2.080 1.00 85.75 306 ARG A CA 1
ATOM 2427 C C . ARG A 1 306 ? 10.087 -8.260 -3.410 1.00 85.75 306 ARG A C 1
ATOM 2429 O O . ARG A 1 306 ? 10.018 -7.100 -3.807 1.00 85.75 306 ARG A O 1
ATOM 2436 N N . CYS A 1 307 ? 9.480 -9.257 -4.063 1.00 90.25 307 CYS A N 1
ATOM 2437 C CA . CYS A 1 307 ? 8.599 -9.031 -5.214 1.00 90.25 307 CYS A CA 1
ATOM 2438 C C . CYS A 1 307 ? 7.290 -8.307 -4.846 1.00 90.25 307 CYS A C 1
ATOM 2440 O O . CYS A 1 307 ? 6.865 -7.432 -5.596 1.00 90.25 307 CYS A O 1
ATOM 2442 N N . MET A 1 308 ? 6.657 -8.624 -3.708 1.00 89.00 308 MET A N 1
ATOM 2443 C CA . MET A 1 308 ? 5.467 -7.894 -3.237 1.00 89.00 308 MET A CA 1
ATOM 2444 C C . MET A 1 308 ? 5.806 -6.457 -2.817 1.00 89.00 308 MET A C 1
ATOM 2446 O O . MET A 1 308 ? 5.061 -5.537 -3.143 1.00 89.00 308 MET A O 1
ATOM 2450 N N . GLU A 1 309 ? 6.941 -6.241 -2.149 1.00 89.56 309 GLU A N 1
ATOM 2451 C CA . GLU A 1 309 ? 7.429 -4.899 -1.800 1.00 89.56 309 GLU A CA 1
ATOM 2452 C C . GLU A 1 309 ? 7.671 -4.040 -3.047 1.00 89.56 309 GLU A C 1
ATOM 2454 O O . GLU A 1 309 ? 7.190 -2.909 -3.118 1.00 89.56 309 GLU A O 1
ATOM 2459 N N . LEU A 1 310 ? 8.346 -4.590 -4.062 1.00 91.38 310 LEU A N 1
ATOM 2460 C CA . LEU A 1 310 ? 8.587 -3.888 -5.323 1.00 91.38 310 LEU A CA 1
ATOM 2461 C C . LEU A 1 310 ? 7.303 -3.657 -6.135 1.00 91.38 310 LEU A C 1
ATOM 2463 O O . LEU A 1 310 ? 7.181 -2.609 -6.764 1.00 91.38 310 LEU A O 1
ATOM 2467 N N . ALA A 1 311 ? 6.323 -4.566 -6.088 1.00 93.19 311 ALA A N 1
ATOM 2468 C CA . ALA A 1 311 ? 5.012 -4.350 -6.706 1.00 93.19 311 ALA A CA 1
ATOM 2469 C C . ALA A 1 311 ? 4.235 -3.201 -6.030 1.00 93.19 311 ALA A C 1
ATOM 2471 O O . ALA A 1 311 ? 3.714 -2.324 -6.718 1.00 93.19 311 ALA A O 1
ATOM 2472 N N . ASN A 1 312 ? 4.229 -3.144 -4.694 1.00 89.50 312 ASN A N 1
ATOM 2473 C CA . ASN A 1 312 ? 3.628 -2.035 -3.943 1.00 89.50 312 ASN A CA 1
ATOM 2474 C C . ASN A 1 312 ? 4.342 -0.702 -4.237 1.00 89.50 312 ASN A C 1
ATOM 2476 O O . ASN A 1 312 ? 3.693 0.325 -4.434 1.00 89.50 312 ASN A O 1
ATOM 2480 N N . LEU A 1 313 ? 5.677 -0.719 -4.313 1.00 90.94 313 LEU A N 1
ATOM 2481 C CA . LEU A 1 313 ? 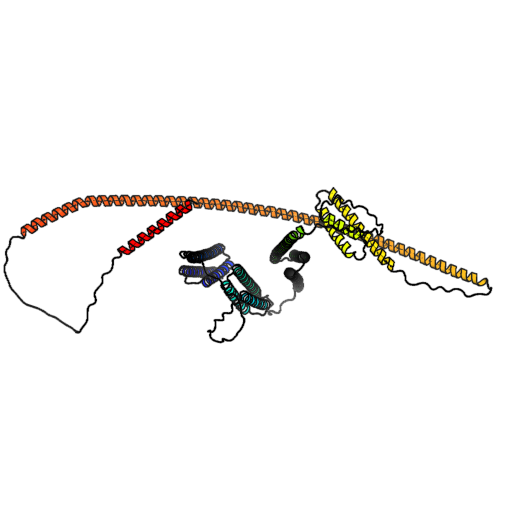6.488 0.450 -4.660 1.00 90.94 313 LEU A CA 1
ATOM 2482 C C . LEU A 1 313 ? 6.219 0.929 -6.096 1.00 90.94 313 LEU A C 1
ATOM 2484 O O . LEU A 1 313 ? 6.166 2.133 -6.338 1.00 90.94 313 LEU A O 1
ATOM 2488 N N . LYS A 1 314 ? 5.976 0.005 -7.033 1.00 95.88 314 LYS A N 1
ATOM 2489 C CA . LYS A 1 314 ? 5.541 0.318 -8.399 1.00 95.88 314 LYS A CA 1
ATOM 2490 C C . LYS A 1 314 ? 4.201 1.058 -8.401 1.00 95.88 314 LYS A C 1
ATOM 2492 O O . LYS A 1 314 ? 4.091 2.101 -9.042 1.00 95.88 314 LYS A O 1
ATOM 2497 N N . GLU A 1 315 ? 3.192 0.570 -7.676 1.00 94.38 315 GLU A N 1
ATOM 2498 C CA . GLU A 1 315 ? 1.903 1.273 -7.569 1.00 94.38 315 GLU A CA 1
ATOM 2499 C C . GLU A 1 315 ? 2.046 2.667 -6.943 1.00 94.38 315 GLU A C 1
ATOM 2501 O O . GLU A 1 315 ? 1.402 3.611 -7.399 1.00 94.38 315 GLU A O 1
ATOM 2506 N N . GLU A 1 316 ? 2.892 2.812 -5.921 1.00 90.81 316 GLU A N 1
ATOM 2507 C CA . GLU A 1 316 ? 3.146 4.096 -5.262 1.00 90.81 316 GLU A CA 1
ATOM 2508 C C . GLU A 1 316 ? 3.801 5.110 -6.213 1.00 90.81 316 GLU A C 1
ATOM 2510 O O . GLU A 1 316 ? 3.317 6.234 -6.341 1.00 90.81 316 GLU A O 1
ATOM 2515 N N . ILE A 1 317 ? 4.848 4.699 -6.938 1.00 90.75 317 ILE A N 1
ATOM 2516 C CA . ILE A 1 317 ? 5.562 5.551 -7.900 1.00 90.75 317 ILE A CA 1
ATOM 2517 C C . ILE A 1 317 ? 4.614 6.058 -8.995 1.00 90.75 317 ILE A C 1
ATOM 2519 O O . ILE A 1 317 ? 4.567 7.263 -9.245 1.00 90.75 317 ILE A O 1
ATOM 2523 N N . ASN A 1 318 ? 3.811 5.175 -9.600 1.00 93.94 318 ASN A N 1
ATOM 2524 C CA . ASN A 1 318 ? 2.853 5.588 -10.631 1.00 93.94 318 ASN A CA 1
ATOM 2525 C C . ASN A 1 318 ? 1.807 6.561 -10.069 1.00 93.94 318 ASN A C 1
ATOM 2527 O O . ASN A 1 318 ? 1.554 7.598 -10.674 1.00 93.94 318 ASN A O 1
ATOM 2531 N N . ARG A 1 319 ? 1.273 6.302 -8.867 1.00 92.31 319 ARG A N 1
ATOM 2532 C CA . ARG A 1 319 ? 0.293 7.188 -8.216 1.00 92.31 319 ARG A CA 1
ATOM 2533 C C . ARG A 1 319 ? 0.856 8.583 -7.924 1.00 92.31 319 ARG A C 1
ATOM 2535 O O . ARG A 1 319 ? 0.127 9.570 -8.028 1.00 92.31 319 ARG A O 1
ATOM 2542 N N . GLN A 1 320 ? 2.137 8.682 -7.567 1.00 90.81 320 GLN A N 1
ATOM 2543 C CA . GLN A 1 320 ? 2.809 9.964 -7.342 1.00 90.81 320 GLN A CA 1
ATOM 2544 C C . GLN A 1 320 ? 3.079 10.712 -8.656 1.00 90.81 320 GLN A C 1
ATOM 2546 O O . GLN A 1 320 ? 2.846 11.921 -8.717 1.00 90.81 320 GLN A O 1
ATOM 2551 N N . VAL A 1 321 ? 3.480 10.008 -9.721 1.00 93.19 321 VAL A N 1
ATOM 2552 C CA . VAL A 1 321 ? 3.648 10.591 -11.065 1.00 93.19 321 VAL A CA 1
ATOM 2553 C C . VAL A 1 321 ? 2.306 11.076 -11.630 1.00 93.19 321 VAL A C 1
ATOM 2555 O O . VAL A 1 321 ? 2.216 12.234 -12.032 1.00 93.19 321 VAL A O 1
ATOM 2558 N N . ASP A 1 322 ? 1.241 10.271 -11.565 1.00 92.00 322 ASP A N 1
ATOM 2559 C CA . ASP A 1 322 ? -0.117 10.665 -11.977 1.00 92.00 322 ASP A CA 1
ATOM 2560 C C . ASP A 1 322 ? -0.607 11.905 -11.215 1.00 92.00 322 ASP A C 1
ATOM 2562 O O . ASP A 1 322 ? -1.179 12.830 -11.801 1.00 92.00 322 ASP A O 1
ATOM 2566 N N . SER A 1 323 ? -0.354 11.962 -9.902 1.00 92.38 323 SER A N 1
ATOM 2567 C CA . SER A 1 323 ? -0.696 13.115 -9.064 1.00 92.38 323 SER A CA 1
ATOM 2568 C C . SER A 1 323 ? 0.075 14.376 -9.474 1.00 92.38 323 SER A C 1
ATOM 2570 O O . SER A 1 323 ? -0.509 15.461 -9.510 1.00 92.38 323 SER A O 1
ATOM 2572 N N . TYR A 1 324 ? 1.368 14.251 -9.787 1.00 90.50 324 TYR A N 1
ATOM 2573 C CA . TYR A 1 324 ? 2.210 15.360 -10.245 1.00 90.50 324 TYR A CA 1
ATOM 2574 C C . TYR A 1 324 ? 1.757 15.884 -11.616 1.00 90.50 324 TYR A C 1
ATOM 2576 O O . TYR A 1 324 ? 1.535 17.085 -11.775 1.00 90.50 324 TYR A O 1
ATOM 2584 N N . VAL A 1 325 ? 1.535 14.983 -12.580 1.00 91.00 325 VAL A N 1
ATOM 2585 C CA . VAL A 1 325 ? 1.036 15.311 -13.926 1.00 91.00 325 VAL A CA 1
ATOM 2586 C C . VAL A 1 325 ? -0.327 16.002 -13.839 1.00 91.00 325 VAL A C 1
ATOM 2588 O O . VAL A 1 325 ? -0.493 17.093 -14.380 1.00 91.00 325 VAL A O 1
ATOM 2591 N N . THR A 1 326 ? -1.267 15.455 -13.059 1.00 92.81 326 THR A N 1
ATOM 2592 C CA . THR A 1 326 ? -2.596 16.060 -12.843 1.00 92.81 326 THR A CA 1
ATOM 2593 C C . THR A 1 326 ? -2.500 17.471 -12.250 1.00 92.81 326 THR A C 1
ATOM 2595 O O . THR A 1 326 ? -3.253 18.369 -12.644 1.00 92.81 326 THR A O 1
ATOM 2598 N N . ALA A 1 327 ? -1.580 17.699 -11.306 1.00 91.38 327 ALA A N 1
ATOM 2599 C CA . ALA A 1 327 ? -1.370 19.011 -10.695 1.00 91.38 327 ALA A CA 1
ATOM 2600 C C . ALA A 1 327 ? -0.784 20.031 -11.689 1.00 91.38 327 ALA A C 1
ATOM 2602 O O . ALA A 1 327 ? -1.235 21.177 -11.725 1.00 91.38 327 ALA A O 1
ATOM 2603 N N . TYR A 1 328 ? 0.169 19.615 -12.525 1.00 90.19 328 TYR A N 1
ATOM 2604 C CA . TYR A 1 328 ? 0.793 20.465 -13.541 1.00 90.19 328 TYR A CA 1
ATOM 2605 C C . TYR A 1 328 ? -0.167 20.797 -14.696 1.00 90.19 328 TYR A C 1
ATOM 2607 O O . TYR A 1 328 ? -0.298 21.961 -15.074 1.00 90.19 328 TYR A O 1
ATOM 2615 N N . GLU A 1 329 ? -0.922 19.820 -15.209 1.00 90.81 329 GLU A N 1
ATOM 2616 C CA . GLU A 1 329 ? -1.975 20.053 -16.211 1.00 90.81 329 GLU A CA 1
ATOM 2617 C C . GLU A 1 329 ? -3.062 21.004 -15.678 1.00 90.81 329 GLU A C 1
ATOM 2619 O O . GLU A 1 329 ? -3.532 21.898 -16.391 1.00 90.81 329 GLU A O 1
ATOM 2624 N N . SER A 1 330 ? -3.412 20.880 -14.392 1.00 91.81 330 SER A N 1
ATOM 2625 C CA . SER A 1 330 ? -4.317 21.815 -13.711 1.00 91.81 330 SER A CA 1
ATOM 2626 C C . SER A 1 330 ? -3.729 23.228 -13.607 1.00 91.81 330 SER A C 1
ATOM 2628 O O . SER A 1 330 ? -4.463 24.204 -13.780 1.00 91.81 330 SER A O 1
ATOM 2630 N N . ALA A 1 331 ? -2.419 23.357 -13.364 1.00 89.12 331 ALA A N 1
ATOM 2631 C CA . ALA A 1 331 ? -1.728 24.643 -13.325 1.00 89.12 331 ALA A CA 1
ATOM 2632 C C . ALA A 1 331 ? -1.731 25.324 -14.705 1.00 89.12 331 ALA A C 1
ATOM 2634 O O . ALA A 1 331 ? -2.232 26.447 -14.812 1.00 89.12 331 ALA A O 1
ATOM 2635 N N . LEU A 1 332 ? -1.312 24.621 -15.767 1.00 87.06 332 LEU A N 1
ATOM 2636 C CA . LEU A 1 332 ? -1.371 25.118 -17.151 1.00 87.06 332 LEU A CA 1
ATOM 2637 C C . LEU A 1 332 ? -2.791 25.548 -17.553 1.00 87.06 332 LEU A C 1
ATOM 2639 O O . LEU A 1 332 ? -2.986 26.617 -18.131 1.00 87.06 332 LEU A O 1
ATOM 2643 N N . SER A 1 333 ? -3.804 24.747 -17.208 1.00 87.75 333 SER A N 1
ATOM 2644 C CA . SER A 1 333 ? -5.212 25.070 -17.484 1.00 87.75 333 SER A CA 1
ATOM 2645 C C . SER A 1 333 ? -5.708 26.308 -16.722 1.00 87.75 333 SER A C 1
ATOM 2647 O O . SER A 1 333 ? -6.628 26.987 -17.184 1.00 87.75 333 SER A O 1
ATOM 2649 N N . SER A 1 334 ? -5.099 26.640 -15.577 1.00 85.50 334 SER A N 1
ATOM 2650 C CA . SER A 1 334 ? -5.410 27.858 -14.820 1.00 85.50 334 SER A CA 1
ATOM 2651 C C . SER A 1 334 ? -4.738 29.110 -15.401 1.00 85.50 334 SER A C 1
ATOM 2653 O O . SER A 1 334 ? -5.380 30.157 -15.485 1.00 85.50 334 SER A O 1
ATOM 2655 N N . GLU A 1 335 ? -3.500 28.994 -15.887 1.00 82.00 335 GLU A N 1
ATOM 2656 C CA . GLU A 1 335 ? -2.733 30.091 -16.498 1.00 82.00 335 GLU A CA 1
ATOM 2657 C C . GLU A 1 335 ? -3.275 30.443 -17.898 1.00 82.00 335 GLU A C 1
ATOM 2659 O O . GLU A 1 335 ? -3.519 31.606 -18.221 1.00 82.00 335 GLU A O 1
ATOM 2664 N N . ALA A 1 336 ? -3.660 29.435 -18.688 1.00 75.44 336 ALA A N 1
ATOM 2665 C CA . ALA A 1 336 ? -4.408 29.644 -19.930 1.00 75.44 336 ALA A CA 1
ATOM 2666 C C . ALA A 1 336 ? -5.755 30.375 -19.709 1.00 75.44 336 ALA A C 1
ATOM 2668 O O . ALA A 1 336 ? -6.248 31.071 -20.603 1.00 75.44 336 ALA A O 1
ATOM 2669 N N . GLN A 1 337 ? -6.355 30.247 -18.517 1.00 74.62 337 GLN A N 1
ATOM 2670 C CA . GLN A 1 337 ? -7.592 30.942 -18.146 1.00 74.62 337 GLN A CA 1
ATOM 2671 C C . GLN A 1 337 ? -7.373 32.367 -17.618 1.00 74.62 337 GLN A C 1
ATOM 2673 O O . GLN A 1 337 ? -8.297 33.172 -17.753 1.00 74.62 337 GLN A O 1
ATOM 2678 N N . SER A 1 338 ? -6.203 32.728 -17.074 1.00 70.38 338 SER A N 1
ATOM 2679 C CA . SER A 1 338 ? -5.899 34.137 -16.770 1.00 70.38 338 SER A CA 1
ATOM 2680 C C . SER A 1 338 ? -5.670 34.941 -18.049 1.00 70.38 338 SER A C 1
ATOM 2682 O O . SER A 1 338 ? -6.288 35.991 -18.244 1.00 70.38 338 SER A O 1
ATOM 2684 N N . ASP A 1 339 ? -4.860 34.415 -18.963 1.00 59.41 339 ASP A N 1
ATOM 2685 C CA . ASP A 1 339 ? -4.381 35.166 -20.127 1.00 59.41 339 ASP A CA 1
ATOM 2686 C C . ASP A 1 339 ? -5.458 35.307 -21.215 1.00 59.41 339 ASP A C 1
ATOM 2688 O O . ASP A 1 339 ? -5.574 36.346 -21.880 1.00 59.41 339 ASP A O 1
ATOM 2692 N N . GLY A 1 340 ? -6.341 34.308 -21.330 1.00 50.06 340 GLY A N 1
ATOM 2693 C CA . GLY A 1 340 ? -7.512 34.357 -22.209 1.00 50.06 340 GLY A CA 1
ATOM 2694 C C . GLY A 1 340 ? -8.501 35.489 -21.883 1.00 50.06 340 GLY A C 1
ATOM 2695 O O . GLY A 1 340 ? -9.261 35.909 -22.762 1.00 50.06 340 GLY A O 1
ATOM 2696 N N . VAL A 1 341 ? -8.488 36.028 -20.656 1.00 49.53 341 VAL A N 1
ATOM 2697 C CA . VAL A 1 341 ? -9.380 37.129 -20.256 1.00 49.53 341 VAL A CA 1
ATOM 2698 C C . VAL A 1 341 ? -8.927 38.465 -20.853 1.00 49.53 341 VAL A C 1
ATOM 2700 O O . VAL A 1 341 ? -9.766 39.183 -21.402 1.00 49.53 341 VAL A O 1
ATOM 2703 N N . GLU A 1 342 ? -7.631 38.797 -20.825 1.00 47.50 342 GLU A N 1
ATOM 2704 C CA . GLU A 1 342 ? -7.139 40.087 -21.345 1.00 47.50 342 GLU A CA 1
ATOM 2705 C C . GLU A 1 342 ? -7.110 40.138 -22.885 1.00 47.50 342 GLU A C 1
ATOM 2707 O O . GLU A 1 342 ? -7.491 41.150 -23.492 1.00 47.50 342 GLU A O 1
ATOM 2712 N N . LEU A 1 343 ? -6.750 39.026 -23.542 1.00 42.84 343 LEU A N 1
ATOM 2713 C CA . LEU A 1 343 ? -6.697 38.934 -25.010 1.00 42.84 343 LEU A CA 1
ATOM 2714 C C . LEU A 1 343 ? -8.063 39.123 -25.690 1.00 42.84 343 LEU A C 1
ATOM 2716 O O . LEU A 1 343 ? -8.127 39.631 -26.814 1.00 42.84 343 LEU A O 1
ATOM 2720 N N . SER A 1 344 ? -9.162 38.805 -24.994 1.00 40.38 344 SER A N 1
ATOM 2721 C CA . SER A 1 344 ? -10.537 38.939 -25.504 1.00 40.38 344 SER A CA 1
ATOM 2722 C C . SER A 1 344 ? -10.937 40.372 -25.908 1.00 40.38 344 SER A C 1
ATOM 2724 O O . SER A 1 344 ? -11.918 40.565 -26.630 1.00 40.38 344 SER A O 1
ATOM 2726 N N . THR A 1 345 ? -10.163 41.380 -25.488 1.00 45.25 345 THR A N 1
ATOM 2727 C CA . THR A 1 345 ? -10.389 42.805 -25.787 1.00 45.25 345 THR A CA 1
ATOM 2728 C C . THR A 1 345 ? -9.498 43.408 -26.882 1.00 45.25 345 THR A C 1
ATOM 2730 O O . THR A 1 345 ? -9.690 44.578 -27.216 1.00 45.25 345 THR A O 1
ATOM 2733 N N . ALA A 1 346 ? -8.538 42.664 -27.446 1.00 41.97 346 ALA A N 1
ATOM 2734 C CA . ALA A 1 346 ? -7.441 43.254 -28.230 1.00 41.97 346 ALA A CA 1
ATOM 2735 C C . ALA A 1 346 ? -7.519 43.085 -29.763 1.00 41.97 346 ALA A C 1
ATOM 2737 O O . ALA A 1 346 ? -6.934 43.892 -30.487 1.00 41.97 346 ALA A O 1
ATOM 2738 N N . LEU A 1 347 ? -8.213 42.065 -30.283 1.00 36.91 347 LEU A N 1
ATOM 2739 C CA . LEU A 1 347 ? -8.139 41.696 -31.706 1.00 36.91 347 LEU A CA 1
ATOM 2740 C C . LEU A 1 347 ? -9.373 42.140 -32.504 1.00 36.91 347 LEU A C 1
ATOM 2742 O O . LEU A 1 347 ? -10.381 41.440 -32.594 1.00 36.91 347 LEU A O 1
ATOM 2746 N N . SER A 1 348 ? -9.284 43.331 -33.102 1.00 36.59 348 SER A N 1
ATOM 2747 C CA . SER A 1 348 ? -10.229 43.845 -34.107 1.00 36.59 348 SER A CA 1
ATOM 2748 C C . SER A 1 348 ? -9.591 44.925 -34.995 1.00 36.59 348 SER A C 1
ATOM 2750 O O . SER A 1 348 ? -10.068 46.054 -35.029 1.00 36.59 348 SER A O 1
ATOM 2752 N N . ASP A 1 349 ? -8.522 44.574 -35.713 1.00 34.25 349 ASP A N 1
ATOM 2753 C CA . ASP A 1 349 ? -8.122 45.229 -36.970 1.00 34.25 349 ASP A CA 1
ATOM 2754 C C . ASP A 1 349 ? -7.285 44.244 -37.817 1.00 34.25 349 ASP A C 1
ATOM 2756 O O . ASP A 1 349 ? -6.504 43.457 -37.283 1.00 34.25 349 ASP A O 1
ATOM 2760 N N . GLU A 1 350 ? -7.493 44.249 -39.137 1.00 37.62 350 GLU A N 1
ATOM 2761 C CA . GLU A 1 350 ? -6.861 43.336 -40.106 1.00 37.62 350 GLU A CA 1
ATOM 2762 C C . GLU A 1 350 ? -5.534 43.885 -40.652 1.00 37.62 350 GLU A C 1
ATOM 2764 O O . GLU A 1 350 ? -5.458 45.050 -41.043 1.00 37.62 350 GLU A O 1
ATOM 2769 N N . GLU A 1 351 ? -4.551 43.007 -40.880 1.00 32.25 351 GLU A N 1
ATOM 2770 C CA . GLU A 1 351 ? -3.637 43.173 -42.017 1.00 32.25 351 GLU A CA 1
ATOM 2771 C C . GLU A 1 351 ? -3.419 41.835 -42.745 1.00 32.25 351 GLU A C 1
ATOM 2773 O O . GLU A 1 351 ? -3.415 40.761 -42.147 1.00 32.25 351 GLU A O 1
ATOM 2778 N N . ARG A 1 352 ? -3.320 41.909 -44.077 1.00 39.59 352 ARG A N 1
ATOM 2779 C CA . ARG A 1 352 ? -3.419 40.784 -45.016 1.00 39.59 352 ARG A CA 1
ATOM 2780 C C . ARG A 1 352 ? -2.178 40.740 -45.897 1.00 39.59 352 ARG A C 1
ATOM 2782 O O . ARG A 1 352 ? -1.894 41.711 -46.596 1.00 39.59 352 ARG A O 1
ATOM 2789 N N . VAL A 1 353 ? -1.508 39.591 -45.936 1.00 32.44 353 VAL A N 1
ATOM 2790 C CA . VAL A 1 353 ? -0.354 39.330 -46.808 1.00 32.44 353 VAL A CA 1
ATOM 2791 C C . VAL A 1 353 ? -0.632 38.081 -47.645 1.00 32.44 353 VAL A C 1
ATOM 2793 O O . VAL A 1 353 ? -1.168 37.101 -47.138 1.00 32.44 353 VAL A O 1
ATOM 2796 N N . GLU A 1 354 ? -0.300 38.131 -48.935 1.00 42.69 354 GLU A N 1
ATOM 2797 C CA . GLU A 1 354 ? -0.463 37.020 -49.883 1.00 42.69 354 GLU A CA 1
ATOM 2798 C C . GLU A 1 354 ? 0.918 36.418 -50.217 1.00 42.69 354 GLU A C 1
ATOM 2800 O O . GLU A 1 354 ? 1.860 37.188 -50.436 1.00 42.69 354 GLU A O 1
ATOM 2805 N N . PRO A 1 355 ? 1.073 35.079 -50.271 1.00 40.28 355 PRO A N 1
ATOM 2806 C CA . PRO A 1 355 ? 2.306 34.435 -50.721 1.00 40.28 355 PRO A CA 1
ATOM 2807 C C . PRO A 1 355 ? 2.445 34.489 -52.254 1.00 40.28 355 PRO A C 1
ATOM 2809 O O . PRO A 1 355 ? 1.463 34.640 -52.981 1.00 40.28 355 PRO A O 1
ATOM 2812 N N . ALA A 1 356 ? 3.677 34.363 -52.757 1.00 32.72 356 ALA A N 1
ATOM 2813 C CA . ALA A 1 356 ? 3.994 34.461 -54.184 1.00 32.72 356 ALA A CA 1
ATOM 2814 C C . ALA A 1 356 ? 4.210 33.085 -54.846 1.00 32.72 356 ALA A C 1
ATOM 2816 O O . ALA A 1 356 ? 4.771 32.177 -54.241 1.00 32.72 356 ALA A O 1
ATOM 2817 N N . GLU A 1 357 ? 3.814 32.948 -56.116 1.00 39.38 357 GLU A N 1
ATOM 2818 C CA . GLU A 1 357 ? 3.998 31.719 -56.908 1.00 39.38 357 GLU A CA 1
ATOM 2819 C C . GLU A 1 357 ? 5.492 31.446 -57.208 1.00 39.38 357 GLU A C 1
ATOM 2821 O O . GLU A 1 357 ? 6.187 32.326 -57.721 1.00 39.38 357 GLU A O 1
ATOM 2826 N N . GLY A 1 358 ? 5.978 30.225 -56.919 1.00 32.81 358 GLY A N 1
ATOM 2827 C CA . GLY A 1 358 ? 7.423 29.909 -56.889 1.00 32.81 358 GLY A CA 1
ATOM 2828 C C . GLY A 1 358 ? 7.892 28.567 -57.484 1.00 32.81 358 GLY A C 1
ATOM 2829 O O . GLY A 1 358 ? 9.073 28.257 -57.393 1.00 32.81 358 GLY A O 1
ATOM 2830 N N . SER A 1 359 ? 7.013 27.793 -58.130 1.00 34.00 359 SER A N 1
ATOM 2831 C CA . SER A 1 359 ? 7.334 26.603 -58.956 1.00 34.00 359 SER A CA 1
ATOM 2832 C C . SER A 1 359 ? 8.235 25.492 -58.367 1.00 34.00 359 SER A C 1
ATOM 2834 O O . SER A 1 359 ? 9.438 25.460 -58.615 1.00 34.00 359 SER A O 1
ATOM 2836 N N . SER A 1 360 ? 7.608 24.448 -57.821 1.00 33.16 360 SER A N 1
ATOM 2837 C CA . SER A 1 360 ? 8.035 23.056 -58.037 1.00 33.16 360 SER A CA 1
ATOM 2838 C C . SER A 1 360 ? 6.796 22.206 -58.338 1.00 33.16 360 SER A C 1
ATOM 2840 O O . SER A 1 360 ? 5.707 22.529 -57.871 1.00 33.16 360 SER A O 1
ATOM 2842 N N . SER A 1 361 ? 6.916 21.174 -59.177 1.00 40.22 361 SER A N 1
ATOM 2843 C CA . SER A 1 361 ? 5.773 20.359 -59.625 1.00 40.22 361 SER A CA 1
ATOM 2844 C C . SER A 1 361 ? 5.866 18.919 -59.125 1.00 40.22 361 SER A C 1
ATOM 2846 O O . SER A 1 361 ? 5.985 17.982 -59.922 1.00 40.22 361 SER A O 1
ATOM 2848 N N . VAL A 1 362 ? 5.810 18.752 -57.804 1.00 40.09 362 VAL A N 1
ATOM 2849 C CA . VAL A 1 362 ? 5.464 17.468 -57.178 1.00 40.09 362 VAL A CA 1
ATOM 2850 C C . VAL A 1 362 ? 3.945 17.273 -57.294 1.00 40.09 362 VAL A C 1
ATOM 2852 O O . VAL A 1 362 ? 3.189 18.229 -57.475 1.00 40.09 362 VAL A O 1
ATOM 2855 N N . VAL A 1 363 ? 3.483 16.023 -57.335 1.00 40.53 363 VAL A N 1
ATOM 2856 C CA . VAL A 1 363 ? 2.094 15.712 -57.699 1.00 40.53 363 VAL A CA 1
ATOM 2857 C C . VAL A 1 363 ? 1.190 15.795 -56.474 1.00 40.53 363 VAL A C 1
ATOM 2859 O O . VAL A 1 363 ? 1.063 14.806 -55.754 1.00 40.53 363 VAL A O 1
ATOM 2862 N N . SER A 1 364 ? 0.495 16.923 -56.306 1.00 43.34 364 SER A N 1
ATOM 2863 C CA . SER A 1 364 ? -0.626 17.054 -55.369 1.00 43.34 364 SER A CA 1
ATOM 2864 C C . SER A 1 364 ? -1.711 16.022 -55.704 1.00 43.34 364 SER A C 1
ATOM 2866 O O . SER A 1 364 ? -2.551 16.209 -56.588 1.00 43.34 364 SER A O 1
ATOM 2868 N N . ARG A 1 365 ? -1.642 14.877 -55.022 1.00 55.00 365 ARG A N 1
ATOM 2869 C CA . ARG A 1 365 ? -2.761 13.963 -54.821 1.00 55.00 365 ARG A CA 1
ATOM 2870 C C . ARG A 1 365 ? -3.363 14.304 -53.473 1.00 55.00 365 ARG A C 1
ATOM 2872 O O . ARG A 1 365 ? -2.744 14.001 -52.448 1.00 55.00 365 ARG A O 1
ATOM 2879 N N . ASP A 1 366 ? -4.552 14.888 -53.510 1.00 65.94 366 ASP A N 1
ATOM 2880 C CA . ASP A 1 366 ? -5.396 15.070 -52.335 1.00 65.94 366 ASP A CA 1
ATOM 2881 C C . ASP A 1 366 ? -5.515 13.715 -51.616 1.00 65.94 366 ASP A C 1
ATOM 2883 O O . ASP A 1 366 ? -5.909 12.713 -52.224 1.00 65.94 366 ASP A O 1
ATOM 2887 N N . LEU A 1 367 ? -5.083 13.664 -50.356 1.00 71.75 367 LEU A N 1
ATOM 2888 C CA . LEU A 1 367 ? -5.204 12.475 -49.518 1.00 71.75 367 LEU A CA 1
ATOM 2889 C C . LEU A 1 367 ? -6.660 12.391 -49.051 1.00 71.75 367 LEU A C 1
ATOM 2891 O O . LEU A 1 367 ? -7.211 13.375 -48.558 1.00 71.75 367 LEU A O 1
ATOM 2895 N N . ASP A 1 368 ? -7.302 11.240 -49.243 1.00 71.12 368 ASP A N 1
ATOM 2896 C CA . ASP A 1 368 ? -8.706 11.059 -48.868 1.00 71.12 368 ASP A CA 1
ATOM 2897 C C . ASP A 1 368 ? -8.815 10.805 -47.356 1.00 71.12 368 ASP A C 1
ATOM 2899 O O . ASP A 1 368 ? -8.899 9.669 -46.893 1.00 71.12 368 ASP A O 1
ATOM 2903 N N . LEU A 1 369 ? -8.771 11.891 -46.579 1.00 74.19 369 LEU A N 1
ATOM 2904 C CA . LEU A 1 369 ? -8.861 11.881 -45.115 1.00 74.19 369 LEU A CA 1
ATOM 2905 C C . LEU A 1 369 ? -10.299 11.668 -44.599 1.00 74.19 369 LEU A C 1
ATOM 2907 O O . LEU A 1 369 ? -10.556 11.854 -43.414 1.00 74.19 369 LEU A O 1
ATOM 2911 N N . SER A 1 370 ? -11.249 11.244 -45.444 1.00 71.06 370 SER A N 1
ATOM 2912 C CA . SER A 1 370 ? -12.659 11.057 -45.052 1.00 71.06 370 SER A CA 1
ATOM 2913 C C . SER A 1 370 ? -12.910 9.927 -44.036 1.00 71.06 370 SER A C 1
ATOM 2915 O O . SER A 1 370 ? -14.038 9.769 -43.574 1.00 71.06 370 SER A O 1
ATOM 2917 N N . GLY A 1 371 ? -11.872 9.167 -43.667 1.00 63.75 371 GLY A N 1
ATOM 2918 C CA . GLY A 1 371 ? -11.859 8.220 -42.544 1.00 63.75 371 GLY A CA 1
ATOM 2919 C C . GLY A 1 371 ? -11.118 8.710 -41.289 1.00 63.75 371 GLY A C 1
ATOM 2920 O O . GLY A 1 371 ? -10.826 7.892 -40.426 1.00 63.75 371 GLY A O 1
ATOM 2921 N N . VAL A 1 372 ? -10.759 9.998 -41.194 1.00 68.44 372 VAL A N 1
ATOM 2922 C CA . VAL A 1 372 ? -9.974 10.582 -40.084 1.00 68.44 372 VAL A CA 1
ATOM 2923 C C . VAL A 1 372 ? -10.760 11.717 -39.403 1.00 68.44 372 VAL A C 1
ATOM 2925 O O . VAL A 1 372 ? -10.289 12.845 -39.293 1.00 68.44 372 VAL A O 1
ATOM 2928 N N . GLU A 1 373 ? -11.990 11.447 -38.950 1.00 53.72 373 GLU A N 1
ATOM 2929 C CA . GLU A 1 373 ? -12.825 12.447 -38.256 1.00 53.72 373 GLU A CA 1
ATOM 2930 C C . GLU A 1 373 ? -12.369 12.667 -36.791 1.00 53.72 373 GLU A C 1
ATOM 2932 O O . GLU A 1 373 ? -13.041 12.271 -35.839 1.00 53.72 373 GLU A O 1
ATOM 2937 N N . GLY A 1 374 ? -11.211 13.313 -36.593 1.00 58.66 374 GLY A N 1
ATOM 2938 C CA . GLY A 1 374 ? -10.652 13.607 -35.266 1.00 58.66 374 GLY A CA 1
ATOM 2939 C C . GLY A 1 374 ? -9.566 14.692 -35.278 1.00 58.66 374 GLY A C 1
ATOM 2940 O O . GLY A 1 374 ? -8.509 14.525 -35.881 1.00 58.66 374 GLY A O 1
ATOM 2941 N N . SER A 1 375 ? -9.800 15.797 -34.561 1.00 61.00 375 SER A N 1
ATOM 2942 C CA . SER A 1 375 ? -9.085 17.074 -34.747 1.00 61.00 375 SER A CA 1
ATOM 2943 C C . SER A 1 375 ? -7.636 17.162 -34.235 1.00 61.00 375 SER A C 1
ATOM 2945 O O . SER A 1 375 ? -7.075 18.253 -34.277 1.00 61.00 375 SER A O 1
ATOM 2947 N N . SER A 1 376 ? -7.035 16.070 -33.748 1.00 77.25 376 SER A N 1
ATOM 2948 C CA . SER A 1 376 ? -5.572 15.993 -33.561 1.00 77.25 376 SER A CA 1
ATOM 2949 C C . SER A 1 376 ? -4.945 15.336 -34.781 1.00 77.25 376 SER A C 1
ATOM 2951 O O . SER A 1 376 ? -4.314 16.018 -35.577 1.00 77.25 376 SER A O 1
ATOM 2953 N N . LEU A 1 377 ? -5.243 14.052 -35.014 1.00 84.00 377 LEU A N 1
ATOM 2954 C CA . LEU A 1 377 ? -4.624 13.261 -36.078 1.00 84.00 377 LEU A CA 1
ATOM 2955 C C . LEU A 1 377 ? -4.797 13.873 -37.479 1.00 84.00 377 LEU A C 1
ATOM 2957 O O . LEU A 1 377 ? -3.883 13.797 -38.295 1.00 84.00 377 LEU A O 1
ATOM 2961 N N . GLU A 1 378 ? -5.927 14.531 -37.758 1.00 85.19 378 GLU A N 1
ATOM 2962 C CA . GLU A 1 378 ? -6.099 15.280 -39.009 1.00 85.19 378 GLU A CA 1
ATOM 2963 C C . GLU A 1 378 ? -5.105 16.459 -39.123 1.00 85.19 378 GLU A C 1
ATOM 2965 O O . GLU A 1 378 ? -4.506 16.664 -40.178 1.00 85.19 378 GLU A O 1
ATOM 2970 N N . SER A 1 379 ? -4.875 17.194 -38.028 1.00 85.31 379 SER A N 1
ATOM 2971 C CA . SER A 1 379 ? -3.908 18.300 -37.934 1.00 85.31 379 SER A CA 1
ATOM 2972 C C . SER A 1 379 ? -2.460 17.807 -38.012 1.00 85.31 379 SER A C 1
ATOM 2974 O O . SER A 1 379 ? -1.631 18.430 -38.676 1.00 85.31 379 SER A O 1
ATOM 2976 N N . ASP A 1 380 ? -2.156 16.674 -37.382 1.00 88.00 380 ASP A N 1
ATOM 2977 C CA . ASP A 1 380 ? -0.821 16.068 -37.372 1.00 88.00 380 ASP A CA 1
ATOM 2978 C C . ASP A 1 380 ? -0.441 15.568 -38.781 1.00 88.00 380 ASP A C 1
ATOM 2980 O O . ASP A 1 380 ? 0.647 15.858 -39.288 1.00 88.00 380 ASP A O 1
ATOM 2984 N N . ILE A 1 381 ? -1.385 14.921 -39.481 1.00 87.00 381 ILE A N 1
ATOM 2985 C CA . ILE A 1 381 ? -1.238 14.525 -40.891 1.00 87.00 381 ILE A CA 1
ATOM 2986 C C . ILE A 1 381 ? -1.100 15.754 -41.802 1.00 87.00 381 ILE A C 1
ATOM 2988 O O . ILE A 1 381 ? -0.221 15.769 -42.665 1.00 87.00 381 ILE A O 1
ATOM 2992 N N . GLN A 1 382 ? -1.919 16.798 -41.626 1.00 87.81 382 GLN A N 1
ATOM 2993 C CA . GLN A 1 382 ? -1.809 18.029 -42.423 1.00 87.81 382 GLN A CA 1
ATOM 2994 C C . GLN A 1 382 ? -0.464 18.744 -42.207 1.00 87.81 382 GLN A C 1
ATOM 2996 O O . GLN A 1 382 ? 0.128 19.226 -43.173 1.00 87.81 382 GLN A O 1
ATOM 3001 N N . SER A 1 383 ? 0.057 18.754 -40.978 1.00 88.06 383 SER A N 1
ATOM 3002 C CA . SER A 1 383 ? 1.354 19.360 -40.638 1.00 88.06 383 SER A CA 1
ATOM 3003 C C . SER A 1 383 ? 2.525 18.605 -41.275 1.00 88.06 383 SER A C 1
ATOM 3005 O O . SER A 1 383 ? 3.404 19.221 -41.881 1.00 88.06 383 SER A O 1
ATOM 3007 N N . LEU A 1 384 ? 2.503 17.267 -41.223 1.00 89.00 384 LEU A N 1
ATOM 3008 C CA . LEU A 1 384 ? 3.478 16.416 -41.909 1.00 89.00 384 LEU A CA 1
ATOM 3009 C C . LEU A 1 384 ? 3.426 16.601 -43.436 1.00 89.00 384 LEU A C 1
ATOM 3011 O O . LEU A 1 384 ? 4.469 16.704 -44.080 1.00 89.00 384 LEU A O 1
ATOM 3015 N N . LEU A 1 385 ? 2.228 16.682 -44.024 1.00 87.44 385 LEU A N 1
ATOM 3016 C CA . LEU A 1 385 ? 2.066 16.913 -45.463 1.00 87.44 385 LEU A CA 1
ATOM 3017 C C . LEU A 1 385 ? 2.580 18.293 -45.894 1.00 87.44 385 LEU A C 1
ATOM 3019 O O . LEU A 1 385 ? 3.237 18.380 -46.928 1.00 87.44 385 LEU A O 1
ATOM 3023 N N . ALA A 1 386 ? 2.351 19.343 -45.101 1.00 87.88 386 ALA A N 1
ATOM 3024 C CA . ALA A 1 386 ? 2.897 20.672 -45.374 1.00 87.88 386 ALA A CA 1
ATOM 3025 C C . ALA A 1 386 ? 4.437 20.676 -45.344 1.00 87.88 386 ALA A C 1
ATOM 3027 O O . ALA A 1 386 ? 5.065 21.190 -46.267 1.00 87.88 386 ALA A O 1
ATOM 3028 N N . ALA A 1 387 ? 5.056 20.034 -44.345 1.00 86.25 387 ALA A N 1
ATOM 3029 C CA . ALA A 1 387 ? 6.514 19.912 -44.268 1.00 86.25 387 ALA A CA 1
ATOM 3030 C C . ALA A 1 387 ? 7.106 19.119 -45.456 1.00 86.25 387 ALA A C 1
ATOM 3032 O O . ALA A 1 387 ? 8.149 19.494 -45.994 1.00 86.25 387 ALA A O 1
ATOM 3033 N N . LEU A 1 388 ? 6.413 18.069 -45.917 1.00 86.44 388 LEU A N 1
ATOM 3034 C CA . LEU A 1 388 ? 6.787 17.299 -47.111 1.00 86.44 388 LEU A CA 1
ATOM 3035 C C . LEU A 1 388 ? 6.610 18.087 -48.427 1.00 86.44 388 LEU A C 1
ATOM 3037 O O . LEU A 1 388 ? 7.378 17.866 -49.364 1.00 86.44 388 LEU A O 1
ATOM 3041 N N . GLU A 1 389 ? 5.628 18.994 -48.526 1.00 86.50 389 GLU A N 1
ATOM 3042 C CA . GLU A 1 389 ? 5.439 19.856 -49.708 1.00 86.50 389 GLU A CA 1
ATOM 3043 C C . GLU A 1 389 ? 6.401 21.058 -49.749 1.00 86.50 389 GLU A C 1
ATOM 3045 O O . GLU A 1 389 ? 6.770 21.493 -50.842 1.00 86.50 389 GLU A O 1
ATOM 3050 N N . GLU A 1 390 ? 6.855 21.573 -48.599 1.00 84.31 390 GLU A N 1
ATOM 3051 C CA . GLU A 1 390 ? 7.876 22.633 -48.537 1.00 84.31 390 GLU A CA 1
ATOM 3052 C C . GLU A 1 390 ? 9.259 22.158 -49.019 1.00 84.31 390 GLU A C 1
ATOM 3054 O O . GLU A 1 390 ? 10.018 22.950 -49.580 1.00 84.31 390 GLU A O 1
ATOM 3059 N N . GLY A 1 391 ? 9.563 20.862 -48.877 1.00 72.50 391 GLY A N 1
ATOM 3060 C CA . GLY A 1 391 ? 10.687 20.210 -49.559 1.00 72.50 391 GLY A CA 1
ATOM 3061 C C . GLY A 1 391 ? 12.087 20.581 -49.051 1.00 72.50 391 GLY A C 1
ATOM 3062 O O . GLY A 1 391 ? 13.063 20.356 -49.767 1.00 72.50 391 GLY A O 1
ATOM 3063 N N . ASP A 1 392 ? 12.199 21.160 -47.854 1.00 75.38 392 ASP A N 1
ATOM 3064 C CA . ASP A 1 392 ? 13.466 21.641 -47.294 1.00 75.38 392 ASP A CA 1
ATOM 3065 C C . ASP A 1 392 ? 14.349 20.485 -46.776 1.00 75.38 392 ASP A C 1
ATOM 3067 O O . ASP A 1 392 ? 13.941 19.701 -45.914 1.00 75.38 392 ASP A O 1
ATOM 3071 N N . SER A 1 393 ? 15.582 20.391 -47.286 1.00 74.06 393 SER A N 1
ATOM 3072 C CA . SER A 1 393 ? 16.566 19.380 -46.878 1.00 74.06 393 SER A CA 1
ATOM 3073 C C . SER A 1 393 ? 16.997 19.509 -45.420 1.00 74.06 393 SER A C 1
ATOM 3075 O O . SER A 1 393 ? 17.410 18.518 -44.818 1.00 74.06 393 SER A O 1
ATOM 3077 N N . ASP A 1 394 ? 16.890 20.705 -44.841 1.00 79.88 394 ASP A N 1
ATOM 3078 C CA . ASP A 1 394 ? 17.344 20.972 -43.478 1.00 79.88 394 ASP A CA 1
ATOM 3079 C C . ASP A 1 394 ? 16.297 20.523 -42.431 1.00 79.88 394 ASP A C 1
ATOM 3081 O O . ASP A 1 394 ? 16.598 20.470 -41.239 1.00 79.88 394 ASP A O 1
ATOM 3085 N N . ARG A 1 395 ? 15.086 20.123 -42.865 1.00 83.69 395 ARG A N 1
ATOM 3086 C CA . ARG A 1 395 ? 13.965 19.664 -42.012 1.00 83.69 395 ARG A CA 1
ATOM 3087 C C . ARG A 1 395 ? 13.783 18.138 -41.955 1.00 83.69 395 ARG A C 1
ATOM 3089 O O . ARG A 1 395 ? 12.790 17.660 -41.412 1.00 83.69 395 ARG A O 1
ATOM 3096 N N . VAL A 1 396 ? 14.728 17.347 -42.475 1.00 84.94 396 VAL A N 1
ATOM 3097 C CA . VAL A 1 396 ? 14.635 15.866 -42.522 1.00 84.94 396 VAL A CA 1
ATOM 3098 C C . VAL A 1 396 ? 14.371 15.231 -41.147 1.00 84.94 396 VAL A C 1
ATOM 3100 O O . VAL A 1 396 ? 13.565 14.308 -41.048 1.00 84.94 396 VAL A O 1
ATOM 3103 N N . GLU A 1 397 ? 15.009 15.729 -40.086 1.00 86.12 397 GLU A N 1
ATOM 3104 C CA . GLU A 1 397 ? 14.830 15.220 -38.716 1.00 86.12 397 GLU A CA 1
ATOM 3105 C C . GLU A 1 397 ? 13.433 15.551 -38.156 1.00 86.12 397 GLU A C 1
ATOM 3107 O O . GLU A 1 397 ? 12.772 14.694 -37.572 1.00 86.12 397 GLU A O 1
ATOM 3112 N N . GLU A 1 398 ? 12.926 16.757 -38.425 1.00 87.38 398 GLU A N 1
ATOM 3113 C CA . GLU A 1 398 ? 11.573 17.188 -38.052 1.00 87.38 398 GLU A CA 1
ATOM 3114 C C . GLU A 1 398 ? 10.497 16.362 -38.777 1.00 87.38 398 GLU A C 1
ATOM 3116 O O . GLU A 1 398 ? 9.571 15.852 -38.147 1.00 87.38 398 GLU A O 1
ATOM 3121 N N . ILE A 1 399 ? 10.660 16.156 -40.089 1.00 86.44 399 ILE A N 1
ATOM 3122 C CA . ILE A 1 399 ? 9.774 15.325 -40.919 1.00 86.44 399 ILE A CA 1
ATOM 3123 C C . ILE A 1 399 ? 9.787 13.866 -40.441 1.00 86.44 399 ILE A C 1
ATOM 3125 O O . ILE A 1 399 ? 8.729 13.242 -40.366 1.00 86.44 399 ILE A O 1
ATOM 3129 N N . SER A 1 400 ? 10.952 13.329 -40.062 1.00 88.50 400 SER A N 1
ATOM 3130 C CA . SER A 1 400 ? 11.072 11.980 -39.492 1.00 88.50 400 SER A CA 1
ATOM 3131 C C . SER A 1 400 ? 10.324 11.846 -38.158 1.00 88.50 400 SER A C 1
ATOM 3133 O O . SER A 1 400 ? 9.631 10.852 -37.936 1.00 88.50 400 SER A O 1
ATOM 3135 N N . ASN A 1 401 ? 10.417 12.849 -37.282 1.00 87.50 401 ASN A N 1
ATOM 3136 C CA . ASN A 1 401 ? 9.752 12.838 -35.976 1.00 87.50 401 ASN A CA 1
ATOM 3137 C C . ASN A 1 401 ? 8.225 13.009 -36.105 1.00 87.50 401 ASN A C 1
ATOM 3139 O O . ASN A 1 401 ? 7.464 12.273 -35.472 1.00 87.50 401 ASN A O 1
ATOM 3143 N N . LEU A 1 402 ? 7.764 13.900 -36.990 1.00 89.69 402 LEU A N 1
ATOM 3144 C CA . LEU A 1 402 ? 6.345 14.035 -37.344 1.00 89.69 402 LEU A CA 1
ATOM 3145 C C . LEU A 1 402 ? 5.790 12.736 -37.952 1.00 89.69 402 LEU A C 1
ATOM 3147 O O . LEU A 1 402 ? 4.710 12.287 -37.567 1.00 89.69 402 LEU A O 1
ATOM 3151 N N . ALA A 1 403 ? 6.542 12.086 -38.846 1.00 90.94 403 ALA A N 1
ATOM 3152 C CA . ALA A 1 403 ? 6.161 10.800 -39.425 1.00 90.94 403 ALA A CA 1
ATOM 3153 C C . ALA A 1 403 ? 6.052 9.687 -38.372 1.00 90.94 403 ALA A C 1
ATOM 3155 O O . ALA A 1 403 ? 5.132 8.872 -38.450 1.00 90.94 403 ALA A O 1
ATOM 3156 N N . ALA A 1 404 ? 6.935 9.651 -37.369 1.00 91.62 404 ALA A N 1
ATOM 3157 C CA . ALA A 1 404 ? 6.836 8.700 -36.262 1.00 91.62 404 ALA A CA 1
ATOM 3158 C C . ALA A 1 404 ? 5.562 8.925 -35.420 1.00 91.62 404 ALA A C 1
ATOM 3160 O O . ALA A 1 404 ? 4.816 7.974 -35.178 1.00 91.62 404 ALA A O 1
ATOM 3161 N N . SER A 1 405 ? 5.268 10.178 -35.053 1.00 91.19 405 SER A N 1
ATOM 3162 C CA . SER A 1 405 ? 4.071 10.549 -34.277 1.00 91.19 405 SER A CA 1
ATOM 3163 C C . SER A 1 405 ? 2.761 10.215 -35.010 1.00 91.19 405 SER A C 1
ATOM 3165 O O . SER A 1 405 ? 1.866 9.563 -34.457 1.00 91.19 405 SER A O 1
ATOM 3167 N N . VAL A 1 406 ? 2.674 10.568 -36.299 1.00 91.94 406 VAL A N 1
ATOM 3168 C CA . VAL A 1 406 ? 1.521 10.251 -37.159 1.00 91.94 406 VAL A CA 1
ATOM 3169 C C . VAL A 1 406 ? 1.340 8.737 -37.314 1.00 91.94 406 VAL A C 1
ATOM 3171 O O . VAL A 1 406 ? 0.212 8.249 -37.246 1.00 91.94 406 VAL A O 1
ATOM 3174 N N . ASN A 1 407 ? 2.425 7.969 -37.466 1.00 92.50 407 ASN A N 1
ATOM 3175 C CA . ASN A 1 407 ? 2.354 6.508 -37.546 1.00 92.50 407 ASN A CA 1
ATOM 3176 C C . ASN A 1 407 ? 1.834 5.864 -36.254 1.00 92.50 407 ASN A C 1
ATOM 3178 O O . ASN A 1 407 ? 0.946 5.017 -36.332 1.00 92.50 407 ASN A O 1
ATOM 3182 N N . ALA A 1 408 ? 2.343 6.273 -35.087 1.00 91.50 408 ALA A N 1
ATOM 3183 C CA . ALA A 1 408 ? 1.895 5.753 -33.793 1.00 91.50 408 ALA A CA 1
ATOM 3184 C C . ALA A 1 408 ? 0.412 6.074 -33.531 1.00 91.50 408 ALA A C 1
ATOM 3186 O O . ALA A 1 408 ? -0.353 5.229 -33.062 1.00 91.50 408 ALA A O 1
ATOM 3187 N N . SER A 1 409 ? -0.016 7.279 -33.908 1.00 90.06 409 SER A N 1
ATOM 3188 C CA . SER A 1 409 ? -1.410 7.715 -33.802 1.00 90.06 409 SER A CA 1
ATOM 3189 C C . SER A 1 409 ? -2.337 6.947 -34.754 1.00 90.06 409 SER A C 1
ATOM 3191 O O . SER A 1 409 ? -3.438 6.563 -34.361 1.00 90.06 409 SER A O 1
ATOM 3193 N N . LEU A 1 410 ? -1.881 6.650 -35.978 1.00 91.75 410 LEU A N 1
ATOM 3194 C CA . LEU A 1 410 ? -2.600 5.788 -36.922 1.00 91.75 410 LEU A CA 1
ATOM 3195 C C . LEU A 1 410 ? -2.682 4.335 -36.438 1.00 91.75 410 LEU A C 1
ATOM 3197 O O . LEU A 1 410 ? -3.751 3.744 -36.546 1.00 91.75 410 LEU A O 1
ATOM 3201 N N . ASP A 1 411 ? -1.617 3.762 -35.869 1.00 93.12 411 ASP A N 1
ATOM 3202 C CA . ASP A 1 411 ? -1.661 2.407 -35.295 1.00 93.12 411 ASP A CA 1
ATOM 3203 C C . ASP A 1 411 ? -2.668 2.313 -34.144 1.00 93.12 411 ASP A C 1
ATOM 3205 O O . ASP A 1 411 ? -3.508 1.410 -34.131 1.00 93.12 411 ASP A O 1
ATOM 3209 N N . ASN A 1 412 ? -2.663 3.287 -33.231 1.00 90.75 412 ASN A N 1
ATOM 3210 C CA . ASN A 1 412 ? -3.656 3.368 -32.162 1.00 90.75 412 ASN A CA 1
ATOM 3211 C C . ASN A 1 412 ? -5.088 3.509 -32.711 1.00 90.75 412 ASN A C 1
ATOM 3213 O O . ASN A 1 412 ? -6.003 2.871 -32.190 1.00 90.75 412 ASN A O 1
ATOM 3217 N N . ALA A 1 413 ? -5.306 4.284 -33.777 1.00 89.19 413 ALA A N 1
ATOM 3218 C CA . ALA A 1 413 ? -6.621 4.400 -34.411 1.00 89.19 413 ALA A CA 1
ATOM 3219 C C . ALA A 1 413 ? -7.063 3.091 -35.105 1.00 89.19 413 ALA A C 1
ATOM 3221 O O . ALA A 1 413 ? -8.216 2.683 -34.975 1.00 89.19 413 ALA A O 1
ATOM 3222 N N . ILE A 1 414 ? -6.147 2.391 -35.786 1.00 91.06 414 ILE A N 1
ATOM 3223 C CA . ILE A 1 414 ? -6.405 1.100 -36.450 1.00 91.06 414 ILE A CA 1
ATOM 3224 C C . ILE A 1 414 ? -6.759 0.010 -35.427 1.00 91.06 414 ILE A C 1
ATOM 3226 O O . ILE A 1 414 ? -7.670 -0.778 -35.671 1.00 91.06 414 ILE A O 1
ATOM 3230 N N . VAL A 1 415 ? -6.065 -0.036 -34.284 1.00 92.56 415 VAL A N 1
ATOM 3231 C CA . VAL A 1 415 ? -6.301 -1.030 -33.218 1.00 92.56 415 VAL A CA 1
ATOM 3232 C C . VAL A 1 415 ? -7.626 -0.795 -32.482 1.00 92.56 415 VAL A C 1
ATOM 3234 O O . VAL A 1 415 ? -8.276 -1.763 -32.091 1.00 92.56 415 VAL A O 1
ATOM 3237 N N . ASN A 1 416 ? -8.042 0.464 -32.308 1.00 88.69 416 ASN A N 1
ATOM 3238 C CA . ASN A 1 416 ? -9.254 0.824 -31.561 1.00 88.69 416 ASN A CA 1
ATOM 3239 C C . ASN A 1 416 ? -10.533 0.941 -32.420 1.00 88.69 416 ASN A C 1
ATOM 3241 O O . ASN A 1 416 ? -11.616 1.131 -31.867 1.00 88.69 416 ASN A O 1
ATOM 3245 N N . SER A 1 417 ? -10.442 0.830 -33.749 1.00 87.88 417 SER A N 1
ATOM 3246 C CA . SER A 1 417 ? -11.605 0.906 -34.645 1.00 87.88 417 SER A CA 1
ATOM 3247 C C . SER A 1 417 ? -12.475 -0.361 -34.575 1.00 87.88 417 SER A C 1
ATOM 3249 O O . SER A 1 417 ? -12.016 -1.474 -34.840 1.00 87.88 417 SER A O 1
ATOM 3251 N N . GLU A 1 418 ? -13.765 -0.197 -34.251 1.00 90.06 418 GLU A N 1
ATOM 3252 C CA . GLU A 1 418 ? -14.739 -1.302 -34.224 1.00 90.06 418 GLU A CA 1
ATOM 3253 C C . GLU A 1 418 ? -15.231 -1.725 -35.627 1.00 90.06 418 GLU A C 1
ATOM 3255 O O . GLU A 1 418 ? -15.785 -2.821 -35.770 1.00 90.06 418 GLU A O 1
ATOM 3260 N N . ASP A 1 419 ? -15.047 -0.897 -36.669 1.00 91.38 419 ASP A N 1
ATOM 3261 C CA . ASP A 1 419 ? -15.441 -1.217 -38.050 1.00 91.38 419 ASP A CA 1
ATOM 3262 C C . ASP A 1 419 ? -14.218 -1.636 -38.895 1.00 91.38 419 ASP A C 1
ATOM 3264 O O . ASP A 1 419 ? -13.369 -0.805 -39.228 1.00 91.38 419 ASP A O 1
ATOM 3268 N N . PRO A 1 420 ? -14.136 -2.901 -39.357 1.00 88.12 420 PRO A N 1
ATOM 3269 C CA . PRO A 1 420 ? -13.065 -3.355 -40.245 1.00 88.12 420 PRO A CA 1
ATOM 3270 C C . PRO A 1 420 ? -12.913 -2.549 -41.548 1.00 88.12 420 PRO A C 1
ATOM 3272 O O . PRO A 1 420 ? -11.865 -2.627 -42.186 1.00 88.12 420 PRO A O 1
ATOM 3275 N N . SER A 1 421 ? -13.939 -1.804 -41.976 1.00 87.25 421 SER A N 1
ATOM 3276 C CA . SER A 1 421 ? -13.873 -0.898 -43.128 1.00 87.25 421 SER A CA 1
ATOM 3277 C C . SER A 1 421 ? -13.169 0.427 -42.811 1.00 87.25 421 SER A C 1
ATOM 3279 O O . SER A 1 421 ? -12.570 1.020 -43.709 1.00 87.25 421 SER A O 1
ATOM 3281 N N . GLU A 1 422 ? -13.233 0.895 -41.566 1.00 87.44 422 GLU A N 1
ATOM 3282 C CA . GLU A 1 422 ? -12.547 2.098 -41.082 1.00 87.44 422 GLU A CA 1
ATOM 3283 C C . GLU A 1 422 ? -11.078 1.771 -40.788 1.00 87.44 422 GLU A C 1
ATOM 3285 O O . GLU A 1 422 ? -10.196 2.393 -41.378 1.00 87.44 422 GLU A O 1
ATOM 3290 N N . ALA A 1 423 ? -10.805 0.699 -40.035 1.00 88.06 423 ALA A N 1
ATOM 3291 C CA . ALA A 1 423 ? -9.449 0.184 -39.810 1.00 88.06 423 ALA A CA 1
ATOM 3292 C C . ALA A 1 423 ? -8.672 -0.054 -41.125 1.00 88.06 423 ALA A C 1
ATOM 3294 O O . ALA A 1 423 ? -7.506 0.324 -41.252 1.00 88.06 423 ALA A O 1
ATOM 3295 N N . ALA A 1 424 ? -9.326 -0.620 -42.150 1.00 90.69 424 ALA A N 1
ATOM 3296 C CA . ALA A 1 424 ? -8.724 -0.806 -43.474 1.00 90.69 424 ALA A CA 1
ATOM 3297 C C . ALA A 1 424 ? -8.481 0.513 -44.236 1.00 90.69 424 ALA A C 1
ATOM 3299 O O . ALA A 1 424 ? -7.569 0.579 -45.061 1.00 90.69 424 ALA A O 1
ATOM 3300 N N . SER A 1 425 ? -9.268 1.558 -43.965 1.00 89.88 425 SER A N 1
ATOM 3301 C CA . SER A 1 425 ? -9.087 2.889 -44.560 1.00 89.88 425 SER A CA 1
ATOM 3302 C C . SER A 1 425 ? -7.938 3.642 -43.881 1.00 89.88 425 SER A C 1
ATOM 3304 O O . SER A 1 425 ? -7.074 4.183 -44.567 1.00 89.88 425 SER A O 1
ATOM 3306 N N . LEU A 1 426 ? -7.858 3.588 -42.548 1.00 89.44 426 LEU A N 1
ATOM 3307 C CA . LEU A 1 426 ? -6.745 4.131 -41.761 1.00 89.44 426 LEU A CA 1
ATOM 3308 C C . LEU A 1 426 ? -5.409 3.456 -42.119 1.00 89.44 426 LEU A C 1
ATOM 3310 O O . LEU A 1 426 ? -4.405 4.141 -42.305 1.00 89.44 426 LEU A O 1
ATOM 3314 N N . SER A 1 427 ? -5.403 2.133 -42.327 1.00 91.31 427 SER A N 1
ATOM 3315 C CA . SER A 1 427 ? -4.227 1.412 -42.840 1.00 91.31 427 SER A CA 1
ATOM 3316 C C . SER A 1 427 ? -3.786 1.917 -44.220 1.00 91.31 427 SER A C 1
ATOM 3318 O O . SER A 1 427 ? -2.590 2.040 -44.466 1.00 91.31 427 SER A O 1
ATOM 3320 N N . ALA A 1 428 ? -4.723 2.252 -45.115 1.00 91.25 428 ALA A N 1
ATOM 3321 C CA . ALA A 1 428 ? -4.394 2.794 -46.435 1.00 91.25 428 ALA A CA 1
ATOM 3322 C C . ALA A 1 428 ? -3.867 4.243 -46.375 1.00 91.25 428 ALA A C 1
ATOM 3324 O O . ALA A 1 428 ? -3.007 4.612 -47.176 1.00 91.25 428 ALA A O 1
ATOM 3325 N N . VAL A 1 429 ? -4.334 5.052 -45.413 1.00 89.69 429 VAL A N 1
ATOM 3326 C CA . VAL A 1 429 ? -3.748 6.372 -45.110 1.00 89.69 429 VAL A CA 1
ATOM 3327 C C . VAL A 1 429 ? -2.312 6.206 -44.604 1.00 89.69 429 VAL A C 1
ATOM 3329 O O . VAL A 1 429 ? -1.414 6.885 -45.099 1.00 89.69 429 VAL A O 1
ATOM 3332 N N . LYS A 1 430 ? -2.071 5.256 -43.689 1.00 93.44 430 LYS A N 1
ATOM 3333 C CA . LYS A 1 430 ? -0.731 4.935 -43.173 1.00 93.44 430 LYS A CA 1
ATOM 3334 C C . LYS A 1 430 ? 0.238 4.522 -44.288 1.00 93.44 430 LYS A C 1
ATOM 3336 O O . LYS A 1 430 ? 1.374 4.998 -44.315 1.00 93.44 430 LYS A O 1
ATOM 3341 N N . ASP A 1 431 ? -0.211 3.699 -45.234 1.00 92.81 431 ASP A N 1
ATOM 3342 C CA . ASP A 1 431 ? 0.600 3.279 -46.383 1.00 92.81 431 ASP A CA 1
ATOM 3343 C C . ASP A 1 431 ? 0.983 4.461 -47.302 1.00 92.81 431 ASP A C 1
ATOM 3345 O O . ASP A 1 431 ? 2.143 4.565 -47.704 1.00 92.81 431 ASP A O 1
ATOM 3349 N N . ASP A 1 432 ? 0.059 5.383 -47.625 1.00 91.12 432 ASP A N 1
ATOM 3350 C CA . ASP A 1 432 ? 0.381 6.544 -48.482 1.00 91.12 432 ASP A CA 1
ATOM 3351 C C . ASP A 1 432 ? 1.247 7.589 -47.753 1.00 91.12 432 ASP A C 1
ATOM 3353 O O . ASP A 1 432 ? 2.131 8.177 -48.377 1.00 91.12 432 ASP A O 1
ATOM 3357 N N . VAL A 1 433 ? 1.067 7.781 -46.437 1.00 89.12 433 VAL A N 1
ATOM 3358 C CA . VAL A 1 433 ? 1.922 8.660 -45.615 1.00 89.12 433 VAL A CA 1
ATOM 3359 C C . VAL A 1 433 ? 3.371 8.167 -45.610 1.00 89.12 433 VAL A C 1
ATOM 3361 O O . VAL A 1 433 ? 4.263 8.921 -45.999 1.00 89.12 433 VAL A O 1
ATOM 3364 N N . ASN A 1 434 ? 3.619 6.900 -45.255 1.00 91.75 434 ASN A N 1
ATOM 3365 C CA . ASN A 1 434 ? 4.981 6.347 -45.258 1.00 91.75 434 ASN A CA 1
ATOM 3366 C C . ASN A 1 434 ? 5.607 6.407 -46.652 1.00 91.75 434 ASN A C 1
ATOM 3368 O O . ASN A 1 434 ? 6.744 6.843 -46.808 1.00 91.75 434 ASN A O 1
ATOM 3372 N N . LYS A 1 435 ? 4.831 6.082 -47.690 1.00 93.56 435 LYS A N 1
ATOM 3373 C CA . LYS A 1 435 ? 5.294 6.157 -49.074 1.00 93.56 435 LYS A CA 1
ATOM 3374 C C . LYS A 1 435 ? 5.677 7.585 -49.507 1.00 93.56 435 LYS A C 1
ATOM 3376 O O . LYS A 1 435 ? 6.585 7.736 -50.322 1.00 93.56 435 LYS A O 1
ATOM 3381 N N . ARG A 1 436 ? 5.016 8.636 -49.002 1.00 90.25 436 ARG A N 1
ATOM 3382 C CA . ARG A 1 436 ? 5.413 10.038 -49.261 1.00 90.25 436 ARG A CA 1
ATOM 3383 C C . ARG A 1 436 ? 6.716 10.403 -48.551 1.00 90.25 436 ARG A C 1
ATOM 3385 O O . ARG A 1 436 ? 7.542 11.087 -49.148 1.00 90.25 436 ARG A O 1
ATOM 3392 N N . VAL A 1 437 ? 6.920 9.916 -47.326 1.00 91.12 437 VAL A N 1
ATOM 3393 C CA . VAL A 1 437 ? 8.181 10.088 -46.584 1.00 91.12 437 VAL A CA 1
ATOM 3394 C C . VAL A 1 437 ? 9.330 9.368 -47.303 1.00 91.12 437 VAL A C 1
ATOM 3396 O O . VAL A 1 437 ? 10.366 9.982 -47.542 1.00 91.12 437 VAL A O 1
ATOM 3399 N N . ASP A 1 438 ? 9.125 8.129 -47.763 1.00 90.56 438 ASP A N 1
ATOM 3400 C CA . ASP A 1 438 ? 10.097 7.388 -48.582 1.00 90.56 438 ASP A CA 1
ATOM 3401 C C . ASP A 1 438 ? 10.428 8.114 -49.901 1.00 90.56 438 ASP A C 1
ATOM 3403 O O . ASP A 1 438 ? 11.598 8.206 -50.286 1.00 90.56 438 ASP A O 1
ATOM 3407 N N . GLU A 1 439 ? 9.420 8.652 -50.604 1.00 90.81 439 GLU A N 1
ATOM 3408 C CA . GLU A 1 439 ? 9.615 9.431 -51.839 1.00 90.81 439 GLU A CA 1
ATOM 3409 C C . GLU A 1 439 ? 10.387 10.744 -51.580 1.00 90.81 439 GLU A C 1
ATOM 3411 O O . GLU A 1 439 ? 11.235 11.112 -52.397 1.00 90.81 439 GLU A O 1
ATOM 3416 N N . PHE A 1 440 ? 10.169 11.410 -50.437 1.00 89.56 440 PHE A N 1
ATOM 3417 C CA . PHE A 1 440 ? 10.920 12.600 -50.011 1.00 89.56 440 PHE A CA 1
ATOM 3418 C C . PHE A 1 440 ? 12.378 12.275 -49.651 1.00 89.56 440 PHE A C 1
ATOM 3420 O O . PHE A 1 440 ? 13.296 12.865 -50.226 1.00 89.56 440 PHE A O 1
ATOM 3427 N N . LEU A 1 441 ? 12.615 11.291 -48.775 1.00 87.75 441 LEU A N 1
ATOM 3428 C CA . LEU A 1 441 ? 13.965 10.871 -48.371 1.00 87.75 441 LEU A CA 1
ATOM 3429 C C . LEU A 1 441 ? 14.793 10.397 -49.579 1.00 87.75 441 LEU A C 1
ATOM 3431 O O . LEU A 1 441 ? 15.963 10.758 -49.710 1.00 87.75 441 LEU A O 1
ATOM 3435 N N . SER A 1 442 ? 14.160 9.685 -50.519 1.00 89.56 442 SER A N 1
ATOM 3436 C CA . SER A 1 442 ? 14.771 9.284 -51.796 1.00 89.56 442 SER A CA 1
ATOM 3437 C C . SER A 1 442 ? 15.151 10.470 -52.696 1.00 89.56 442 SER A C 1
ATOM 3439 O O . SER A 1 442 ? 16.044 10.336 -53.536 1.00 89.56 442 SER A O 1
ATOM 3441 N N . SER A 1 443 ? 14.483 11.623 -52.565 1.00 87.38 443 SER A N 1
ATOM 3442 C CA . SER A 1 443 ? 14.871 12.855 -53.263 1.00 87.38 443 SER A CA 1
ATOM 3443 C C . SER A 1 443 ? 16.065 13.517 -52.579 1.00 87.38 443 SER A C 1
ATOM 3445 O O . SER A 1 443 ? 17.039 13.842 -53.253 1.00 87.38 443 SER A O 1
ATOM 3447 N N . VAL A 1 444 ? 16.048 13.635 -51.247 1.00 85.88 444 VAL A N 1
ATOM 3448 C CA . VAL A 1 444 ? 17.157 14.236 -50.487 1.00 85.88 444 VAL A CA 1
ATOM 3449 C C . VAL A 1 444 ? 18.457 13.441 -50.672 1.00 85.88 444 VAL A C 1
ATOM 3451 O O . VAL A 1 444 ? 19.494 14.032 -50.970 1.00 85.88 444 VAL A O 1
ATOM 3454 N N . GLU A 1 445 ? 18.420 12.103 -50.601 1.00 84.62 445 GLU A N 1
ATOM 3455 C CA . GLU A 1 445 ? 19.598 11.265 -50.890 1.00 84.62 445 GLU A CA 1
ATOM 3456 C C . GLU A 1 445 ? 20.108 11.485 -52.325 1.00 84.62 445 GLU A C 1
ATOM 3458 O O . GLU A 1 445 ? 21.317 11.582 -52.563 1.00 84.62 445 GLU A O 1
ATOM 3463 N N . ARG A 1 446 ? 19.194 11.623 -53.295 1.00 83.69 446 ARG A N 1
ATOM 3464 C CA . ARG A 1 446 ? 19.543 11.877 -54.695 1.00 83.69 446 ARG A CA 1
ATOM 3465 C C . ARG A 1 446 ? 20.269 13.209 -54.862 1.00 83.69 446 ARG A C 1
ATOM 3467 O O . ARG A 1 446 ? 21.313 13.233 -55.516 1.00 83.69 446 ARG A O 1
ATOM 3474 N N . ASP A 1 447 ? 19.747 14.281 -54.282 1.00 83.31 447 ASP A N 1
ATOM 3475 C CA . ASP A 1 447 ? 20.312 15.622 -54.435 1.00 83.31 447 ASP A CA 1
ATOM 3476 C C . ASP A 1 447 ? 21.655 15.752 -53.696 1.00 83.31 447 ASP A C 1
ATOM 3478 O O . ASP A 1 447 ? 22.611 16.294 -54.257 1.00 83.31 447 ASP A O 1
ATOM 3482 N N . LEU A 1 448 ? 21.802 15.118 -52.524 1.00 77.88 448 LEU A N 1
ATOM 3483 C CA . LEU A 1 448 ? 23.097 14.962 -51.845 1.00 77.88 448 LEU A CA 1
ATOM 3484 C C . LEU A 1 448 ? 24.110 14.171 -52.695 1.00 77.88 448 LEU A C 1
ATOM 3486 O O . LEU A 1 448 ? 25.274 14.565 -52.795 1.00 77.88 448 LEU A O 1
ATOM 3490 N N . SER A 1 449 ? 23.684 13.087 -53.355 1.00 74.31 449 SER A N 1
ATOM 3491 C CA . SER A 1 449 ? 24.561 12.283 -54.223 1.00 74.31 449 SER A CA 1
ATOM 3492 C C . SER A 1 449 ? 25.020 13.030 -55.486 1.00 74.31 449 SER A C 1
ATOM 3494 O O . SER A 1 449 ? 26.115 12.777 -55.993 1.00 74.31 449 SER A O 1
ATOM 3496 N N . GLY A 1 450 ? 24.213 13.977 -55.983 1.00 62.84 450 GLY A N 1
ATOM 3497 C CA . GLY A 1 450 ? 24.493 14.747 -57.198 1.00 62.84 450 GLY A CA 1
ATOM 3498 C C . GLY A 1 450 ? 25.642 15.752 -57.065 1.00 62.84 450 GLY A C 1
ATOM 3499 O O . GLY A 1 450 ? 26.247 16.122 -58.068 1.00 62.84 450 GLY A O 1
ATOM 3500 N N . ILE A 1 451 ? 25.980 16.162 -55.840 1.00 55.38 451 ILE A N 1
ATOM 3501 C CA . ILE A 1 451 ? 27.000 17.188 -55.550 1.00 55.38 451 ILE A CA 1
ATOM 3502 C C . ILE A 1 451 ? 28.441 16.645 -55.702 1.00 55.38 451 ILE A C 1
ATOM 3504 O O . ILE A 1 451 ? 29.397 17.413 -55.784 1.00 55.38 451 ILE A O 1
ATOM 3508 N N . ALA A 1 452 ? 28.624 15.323 -55.788 1.00 47.66 452 ALA A N 1
ATOM 3509 C CA . ALA A 1 452 ? 29.932 14.672 -55.672 1.00 47.66 452 ALA A CA 1
ATOM 3510 C C . ALA A 1 452 ? 30.762 14.537 -56.975 1.00 47.66 452 ALA A C 1
ATOM 3512 O O . ALA A 1 452 ? 31.801 13.875 -56.944 1.00 47.66 452 ALA A O 1
ATOM 3513 N N . VAL A 1 453 ? 30.335 15.098 -58.122 1.00 46.56 453 VAL A N 1
ATOM 3514 C CA . VAL A 1 453 ? 30.981 14.844 -59.437 1.00 46.56 453 VAL A CA 1
ATOM 3515 C C . VAL A 1 453 ? 31.145 16.102 -60.319 1.00 46.56 453 VAL A C 1
ATOM 3517 O O . VAL A 1 453 ? 30.705 16.125 -61.464 1.00 46.56 453 VAL A O 1
ATOM 3520 N N . GLU A 1 454 ? 31.841 17.132 -59.822 1.00 45.75 454 GLU A N 1
ATOM 3521 C CA . GLU A 1 454 ? 32.447 18.192 -60.663 1.00 45.75 454 GLU A CA 1
ATOM 3522 C C . GLU A 1 454 ? 33.874 18.579 -60.196 1.00 45.75 454 GLU A C 1
ATOM 3524 O O . GLU A 1 454 ? 34.143 19.723 -59.835 1.00 45.75 454 GLU A O 1
ATOM 3529 N N . GLU A 1 455 ? 34.834 17.644 -60.243 1.00 49.22 455 GLU A N 1
ATOM 3530 C CA . GLU A 1 455 ? 36.269 17.992 -60.258 1.00 49.22 455 GLU A CA 1
ATOM 3531 C C . GLU A 1 455 ? 37.083 17.034 -61.166 1.00 49.22 455 GLU A C 1
ATOM 3533 O O . GLU A 1 455 ? 36.741 15.864 -61.297 1.00 49.22 455 GLU A O 1
ATOM 3538 N N . GLU A 1 456 ? 38.134 17.567 -61.809 1.00 42.06 456 GLU A N 1
ATOM 3539 C CA . GLU A 1 456 ? 39.037 16.943 -62.813 1.00 42.06 456 GLU A CA 1
ATOM 3540 C C . GLU A 1 456 ? 38.428 16.369 -64.126 1.00 42.06 456 GLU A C 1
ATOM 3542 O O . GLU A 1 456 ? 38.042 15.209 -64.201 1.00 42.06 456 GLU A O 1
ATOM 3547 N N . GLU A 1 457 ? 38.494 17.130 -65.236 1.00 40.00 457 GLU A N 1
ATOM 3548 C CA . GLU A 1 457 ? 39.501 16.929 -66.317 1.00 40.00 457 GLU A CA 1
ATOM 3549 C C . GLU A 1 457 ? 39.269 17.887 -67.520 1.00 40.00 457 GLU A C 1
ATOM 3551 O O . GLU A 1 457 ? 38.353 17.704 -68.316 1.00 40.00 457 GLU A O 1
ATOM 3556 N N . GLU A 1 458 ? 40.143 18.886 -67.717 1.00 35.28 458 GLU A N 1
ATOM 3557 C CA . GLU A 1 458 ? 40.203 19.711 -68.947 1.00 35.28 458 GLU A CA 1
ATOM 3558 C C . GLU A 1 458 ? 41.672 20.034 -69.293 1.00 35.28 458 GLU A C 1
ATOM 3560 O O . GLU A 1 458 ? 42.280 20.965 -68.756 1.00 35.28 458 GLU A O 1
ATOM 3565 N N . ALA A 1 459 ? 42.284 19.213 -70.157 1.00 37.28 459 ALA A N 1
ATOM 3566 C CA . ALA A 1 459 ? 43.715 19.274 -70.485 1.00 37.28 459 ALA A CA 1
ATOM 3567 C C . ALA A 1 459 ? 44.002 19.022 -71.983 1.00 37.28 459 ALA A C 1
ATOM 3569 O O . ALA A 1 459 ? 44.615 18.028 -72.372 1.00 37.28 459 ALA A O 1
ATOM 3570 N N . SER A 1 460 ? 43.578 19.951 -72.844 1.00 36.56 460 SER A N 1
ATOM 3571 C CA . SER A 1 460 ? 43.755 19.879 -74.307 1.00 36.56 460 SER A CA 1
ATOM 3572 C C . SER A 1 460 ? 45.064 20.515 -74.826 1.00 36.56 460 SER A C 1
ATOM 3574 O O . SER A 1 460 ? 45.381 21.651 -74.460 1.00 36.56 460 SER A O 1
ATOM 3576 N N . PRO A 1 461 ? 45.802 19.846 -75.744 1.00 42.00 461 PRO A N 1
ATOM 3577 C CA . PRO A 1 461 ? 46.817 20.499 -76.576 1.00 42.00 461 PRO A CA 1
ATOM 3578 C C . PRO A 1 461 ? 46.701 20.193 -78.090 1.00 42.00 461 PRO A C 1
ATOM 3580 O O . PRO A 1 461 ? 46.847 19.056 -78.538 1.00 42.00 461 PRO A O 1
ATOM 3583 N N . ALA A 1 462 ? 46.573 21.247 -78.902 1.00 34.22 462 ALA A N 1
ATOM 3584 C CA . ALA A 1 462 ? 46.731 21.257 -80.365 1.00 34.22 462 ALA A CA 1
ATOM 3585 C C . ALA A 1 462 ? 47.255 22.654 -80.797 1.00 34.22 462 ALA A C 1
ATOM 3587 O O . ALA A 1 462 ? 47.019 23.622 -80.078 1.00 34.22 462 ALA A O 1
ATOM 3588 N N . GLU A 1 463 ? 47.992 22.891 -81.891 1.00 33.91 463 GLU A N 1
ATOM 3589 C CA . GLU A 1 463 ? 48.443 22.073 -83.038 1.00 33.91 463 GLU A CA 1
ATOM 3590 C C . GLU A 1 463 ? 49.967 22.280 -83.297 1.00 33.91 463 GLU A C 1
ATOM 3592 O O . GLU A 1 463 ? 50.588 23.121 -82.645 1.00 33.91 463 GLU A O 1
ATOM 3597 N N . GLY A 1 464 ? 50.599 21.559 -84.248 1.00 30.73 464 GLY A N 1
ATOM 3598 C CA . GLY A 1 464 ? 52.074 21.612 -84.414 1.00 30.73 464 GLY A CA 1
ATOM 3599 C C . GLY A 1 464 ? 52.729 21.086 -85.711 1.00 30.73 464 GLY A C 1
ATOM 3600 O O . GLY A 1 464 ? 53.833 20.568 -85.643 1.00 30.73 464 GLY A O 1
ATOM 3601 N N . GLU A 1 465 ? 52.068 21.210 -86.865 1.00 31.84 465 GLU A N 1
ATOM 3602 C CA . GLU A 1 465 ? 52.619 21.193 -88.247 1.00 31.84 465 GLU A CA 1
ATOM 3603 C C . GLU A 1 465 ? 53.717 20.175 -88.718 1.00 31.84 465 GLU A C 1
ATOM 3605 O O . GLU A 1 465 ? 54.907 20.291 -88.427 1.00 31.84 465 GLU A O 1
ATOM 3610 N N . SER A 1 466 ? 53.331 19.373 -89.730 1.00 30.44 466 SER A N 1
ATOM 3611 C CA . SER A 1 466 ? 54.097 19.043 -90.965 1.00 30.44 466 SER A CA 1
ATOM 3612 C C . SER A 1 466 ? 54.864 17.704 -91.156 1.00 30.44 466 SER A C 1
ATOM 3614 O O . SER A 1 466 ? 55.444 17.117 -90.253 1.00 30.44 466 SER A O 1
ATOM 3616 N N . ALA A 1 467 ? 54.917 17.325 -92.449 1.00 35.38 467 ALA A N 1
ATOM 3617 C CA . ALA A 1 467 ? 55.931 16.526 -93.166 1.00 35.38 467 ALA A CA 1
ATOM 3618 C C . ALA A 1 467 ? 55.913 14.966 -93.186 1.00 35.38 467 ALA A C 1
ATOM 3620 O O . ALA A 1 467 ? 56.608 14.295 -92.438 1.00 35.38 467 ALA A O 1
ATOM 3621 N N . LEU A 1 468 ? 55.295 14.447 -94.262 1.00 36.19 468 LEU A N 1
ATOM 3622 C CA . LEU A 1 468 ? 55.831 13.433 -95.206 1.00 36.19 468 LEU A CA 1
ATOM 3623 C C . LEU A 1 468 ? 56.132 11.975 -94.765 1.00 36.19 468 LEU A C 1
ATOM 3625 O O . LEU A 1 468 ? 57.226 11.648 -94.332 1.00 36.19 468 LEU A O 1
ATOM 3629 N N . VAL A 1 469 ? 55.198 11.087 -95.140 1.00 47.34 469 VAL A N 1
ATOM 3630 C CA . VAL A 1 469 ? 55.393 9.844 -95.936 1.00 47.34 469 VAL A CA 1
ATOM 3631 C C . VAL A 1 469 ? 56.676 9.015 -95.718 1.00 47.34 469 VAL A C 1
ATOM 3633 O O . VAL A 1 469 ? 57.685 9.279 -96.366 1.00 47.34 469 VAL A O 1
ATOM 3636 N N . GLU A 1 470 ? 56.541 7.873 -95.031 1.00 43.12 470 GLU A N 1
ATOM 3637 C CA . GLU A 1 470 ? 57.117 6.585 -95.472 1.00 43.12 470 GLU A CA 1
ATOM 3638 C C . GLU A 1 470 ? 56.374 5.375 -94.842 1.00 43.12 470 GLU A C 1
ATOM 3640 O O . GLU A 1 470 ? 55.493 5.544 -94.002 1.00 43.12 470 GLU A O 1
ATOM 3645 N N . ASP A 1 471 ? 56.686 4.165 -95.320 1.00 39.59 471 ASP A N 1
ATOM 3646 C CA . ASP A 1 471 ? 56.392 2.833 -94.754 1.00 39.59 471 ASP A CA 1
ATOM 3647 C C . ASP A 1 471 ? 54.953 2.395 -94.386 1.00 39.59 471 ASP A C 1
ATOM 3649 O O . ASP A 1 471 ? 54.524 2.333 -93.233 1.00 39.59 471 ASP A O 1
ATOM 3653 N N . VAL A 1 472 ? 54.295 1.801 -95.392 1.00 47.22 472 VAL A N 1
ATOM 3654 C CA . VAL A 1 472 ? 53.098 0.931 -95.285 1.00 47.22 472 VAL A CA 1
ATOM 3655 C C . VAL A 1 472 ? 53.287 -0.267 -94.322 1.00 47.22 472 VAL A C 1
ATOM 3657 O O . VAL A 1 472 ? 52.307 -0.855 -93.874 1.00 47.22 472 VAL A O 1
ATOM 3660 N N . ALA A 1 473 ? 54.526 -0.612 -93.954 1.00 47.09 473 ALA A N 1
ATOM 3661 C CA . ALA A 1 473 ? 54.852 -1.737 -93.071 1.00 47.09 473 ALA A CA 1
ATOM 3662 C C . ALA A 1 473 ? 54.434 -1.546 -91.594 1.00 47.09 473 ALA A C 1
ATOM 3664 O O . ALA A 1 473 ? 54.364 -2.522 -90.850 1.00 47.09 473 ALA A O 1
ATOM 3665 N N . VAL A 1 474 ? 54.149 -0.316 -91.146 1.00 48.62 474 VAL A N 1
ATOM 3666 C CA . VAL A 1 474 ? 53.772 -0.051 -89.740 1.00 48.62 474 VAL A CA 1
ATOM 3667 C C . VAL A 1 474 ? 52.307 -0.421 -89.452 1.00 48.62 474 VAL A C 1
ATOM 3669 O O . VAL A 1 474 ? 51.974 -0.822 -88.336 1.00 48.62 474 VAL A O 1
ATOM 3672 N N . ALA A 1 475 ? 51.432 -0.348 -90.461 1.00 48.81 475 ALA A N 1
ATOM 3673 C CA . ALA A 1 475 ? 49.992 -0.570 -90.305 1.00 48.81 475 ALA A CA 1
ATOM 3674 C C . ALA A 1 475 ? 49.626 -2.019 -89.929 1.00 48.81 475 ALA A C 1
ATOM 3676 O O . ALA A 1 475 ? 48.686 -2.236 -89.168 1.00 48.81 475 ALA A O 1
ATOM 3677 N N . GLU A 1 476 ? 50.377 -3.007 -90.425 1.00 50.78 476 GLU A N 1
ATOM 3678 C CA . GLU A 1 476 ? 50.124 -4.432 -90.161 1.00 50.78 476 GLU A CA 1
ATOM 3679 C C . GLU A 1 476 ? 50.367 -4.779 -88.682 1.00 50.78 476 GLU A C 1
ATOM 3681 O O . GLU A 1 476 ? 49.518 -5.391 -88.036 1.00 50.78 476 GLU A O 1
ATOM 3686 N N . LYS A 1 477 ? 51.459 -4.264 -88.098 1.00 51.56 477 LYS A N 1
ATOM 3687 C CA . LYS A 1 477 ? 51.761 -4.433 -86.668 1.00 51.56 477 LYS A CA 1
ATOM 3688 C C . LYS A 1 477 ? 50.754 -3.708 -85.764 1.00 51.56 477 LYS A C 1
ATOM 3690 O O . LYS A 1 477 ? 50.383 -4.232 -84.717 1.00 51.56 477 LYS A O 1
ATOM 3695 N N . ALA A 1 478 ? 50.293 -2.521 -86.164 1.00 54.28 478 ALA A N 1
ATOM 3696 C CA . ALA A 1 478 ? 49.268 -1.783 -85.422 1.00 54.28 478 ALA A CA 1
ATOM 3697 C C . ALA A 1 478 ? 47.910 -2.515 -85.417 1.00 54.28 478 ALA A C 1
ATOM 3699 O O . ALA A 1 478 ? 47.210 -2.506 -84.406 1.00 54.28 478 ALA A O 1
ATOM 3700 N N . ALA A 1 479 ? 47.555 -3.190 -86.517 1.00 54.16 479 ALA A N 1
ATOM 3701 C CA . ALA A 1 479 ? 46.350 -4.014 -86.595 1.00 54.16 479 ALA A CA 1
ATOM 3702 C C . ALA A 1 479 ? 46.435 -5.268 -85.702 1.00 54.16 479 ALA A C 1
ATOM 3704 O O . ALA A 1 479 ? 45.449 -5.627 -85.059 1.00 54.16 479 ALA A O 1
ATOM 3705 N N . GLU A 1 480 ? 47.606 -5.905 -85.620 1.00 57.91 480 GLU A N 1
ATOM 3706 C CA . GLU A 1 480 ? 47.836 -7.076 -84.762 1.00 57.91 480 GLU A CA 1
ATOM 3707 C C . GLU A 1 480 ? 47.769 -6.715 -83.261 1.00 57.91 480 GLU A C 1
ATOM 3709 O O . GLU A 1 480 ? 47.121 -7.416 -82.483 1.00 57.91 480 GLU A O 1
ATOM 3714 N N . GLU A 1 481 ? 48.331 -5.568 -82.854 1.00 57.84 481 GLU A N 1
ATOM 3715 C CA . GLU A 1 481 ? 48.227 -5.074 -81.469 1.00 57.84 481 GLU A CA 1
ATOM 3716 C C . GLU A 1 481 ? 46.791 -4.646 -81.097 1.00 57.84 481 GLU A C 1
ATOM 3718 O O . GLU A 1 481 ? 46.336 -4.891 -79.977 1.00 57.84 481 GLU A O 1
ATOM 3723 N N . ALA A 1 482 ? 46.041 -4.059 -82.037 1.00 57.50 482 ALA A N 1
ATOM 3724 C CA . ALA A 1 482 ? 44.627 -3.731 -81.837 1.00 57.50 482 ALA A CA 1
ATOM 3725 C C . ALA A 1 482 ? 43.749 -4.991 -81.695 1.00 57.50 482 ALA A C 1
ATOM 3727 O O . ALA A 1 482 ? 42.854 -5.028 -80.849 1.00 57.50 482 ALA A O 1
ATOM 3728 N N . ALA A 1 483 ? 44.027 -6.042 -82.474 1.00 58.59 483 ALA A N 1
ATOM 3729 C CA . ALA A 1 483 ? 43.333 -7.324 -82.365 1.00 58.59 483 ALA A CA 1
ATOM 3730 C C . ALA A 1 483 ? 43.597 -8.015 -81.014 1.00 58.59 483 ALA A C 1
ATOM 3732 O O . ALA A 1 483 ? 42.669 -8.570 -80.424 1.00 58.59 483 ALA A O 1
ATOM 3733 N N . ALA A 1 484 ? 44.826 -7.933 -80.491 1.00 63.69 484 ALA A N 1
ATOM 3734 C CA . ALA A 1 484 ? 45.168 -8.464 -79.171 1.00 63.69 484 ALA A CA 1
ATOM 3735 C C . ALA A 1 484 ? 44.374 -7.773 -78.044 1.00 63.69 484 ALA A C 1
ATOM 3737 O O . ALA A 1 484 ? 43.746 -8.455 -77.235 1.00 63.69 484 ALA A O 1
ATOM 3738 N N . LYS A 1 485 ? 44.319 -6.433 -78.037 1.00 61.38 485 LYS A N 1
ATOM 3739 C CA . LYS A 1 485 ? 43.575 -5.663 -77.018 1.00 61.38 485 LYS A CA 1
ATOM 3740 C C . LYS A 1 485 ? 42.062 -5.900 -77.078 1.00 61.38 485 LYS A C 1
ATOM 3742 O O . LYS A 1 485 ? 41.410 -5.938 -76.040 1.00 61.38 485 LYS A O 1
ATOM 3747 N N . LEU A 1 486 ? 41.498 -6.122 -78.269 1.00 58.03 486 LEU A N 1
ATOM 3748 C CA . LEU A 1 486 ? 40.086 -6.500 -78.419 1.00 58.03 486 LEU A CA 1
ATOM 3749 C C . LEU A 1 486 ? 39.785 -7.912 -77.886 1.00 58.03 486 LEU A C 1
ATOM 3751 O O . LEU A 1 486 ? 38.709 -8.128 -77.332 1.00 58.03 486 LEU A O 1
ATOM 3755 N N . ALA A 1 487 ? 40.720 -8.860 -78.011 1.00 61.78 487 ALA A N 1
ATOM 3756 C CA . ALA A 1 487 ? 40.573 -10.192 -77.422 1.00 61.78 487 ALA A CA 1
ATOM 3757 C C . ALA A 1 487 ? 40.669 -10.162 -75.884 1.00 61.78 487 ALA A C 1
ATOM 3759 O O . ALA A 1 487 ? 39.898 -10.839 -75.207 1.00 61.78 487 ALA A O 1
ATOM 3760 N N . GLU A 1 488 ? 41.569 -9.343 -75.335 1.00 64.50 488 GLU A N 1
ATOM 3761 C CA . GLU A 1 488 ? 41.720 -9.134 -73.889 1.00 64.50 488 GLU A CA 1
ATOM 3762 C C . GLU A 1 488 ? 40.478 -8.458 -73.279 1.00 64.50 488 GLU A C 1
ATOM 3764 O O . GLU A 1 488 ? 39.934 -8.951 -72.292 1.00 64.50 488 GLU A O 1
ATOM 3769 N N . ALA A 1 489 ? 39.944 -7.415 -73.925 1.00 61.81 489 ALA A N 1
ATOM 3770 C CA . ALA A 1 489 ? 38.701 -6.759 -73.508 1.00 61.81 489 ALA A CA 1
ATOM 3771 C C . ALA A 1 489 ? 37.472 -7.692 -73.566 1.00 61.81 489 ALA A C 1
ATOM 3773 O O . ALA A 1 489 ? 36.605 -7.632 -72.694 1.00 61.81 489 ALA A O 1
ATOM 3774 N N . ALA A 1 490 ? 37.398 -8.585 -74.561 1.00 64.06 490 ALA A N 1
ATOM 3775 C CA . ALA A 1 490 ? 36.335 -9.587 -74.640 1.00 64.06 490 ALA A CA 1
ATOM 3776 C C . ALA A 1 490 ? 36.426 -10.620 -73.500 1.00 64.06 490 ALA A C 1
ATOM 3778 O O . ALA A 1 490 ? 35.410 -10.950 -72.890 1.00 64.06 490 ALA A O 1
ATOM 3779 N N . ALA A 1 491 ? 37.637 -11.086 -73.174 1.00 65.38 491 ALA A N 1
ATOM 3780 C CA . ALA A 1 491 ? 37.867 -12.021 -72.073 1.00 65.38 491 ALA A CA 1
ATOM 3781 C C . ALA A 1 491 ? 37.586 -11.392 -70.695 1.00 65.38 491 ALA A C 1
ATOM 3783 O O . ALA A 1 491 ? 37.012 -12.053 -69.831 1.00 65.38 491 ALA A O 1
ATOM 3784 N N . ALA A 1 492 ? 37.935 -10.114 -70.503 1.00 68.31 492 ALA A N 1
ATOM 3785 C CA . ALA A 1 492 ? 37.595 -9.364 -69.295 1.00 68.31 492 ALA A CA 1
ATOM 3786 C C . ALA A 1 492 ? 36.071 -9.286 -69.099 1.00 68.31 492 ALA A C 1
ATOM 3788 O O . ALA A 1 492 ? 35.570 -9.648 -68.035 1.00 68.31 492 ALA A O 1
ATOM 3789 N N . LYS A 1 493 ? 35.323 -8.927 -70.152 1.00 70.31 493 LYS A N 1
ATOM 3790 C CA . LYS A 1 493 ? 33.859 -8.833 -70.084 1.00 70.31 493 LYS A CA 1
ATOM 3791 C C . LYS A 1 493 ? 33.180 -10.179 -69.787 1.00 70.31 493 LYS A C 1
ATOM 3793 O O . LYS A 1 493 ? 32.267 -10.226 -68.972 1.00 70.31 493 LYS A O 1
ATOM 3798 N N . GLU A 1 494 ? 33.647 -11.282 -70.379 1.00 67.81 494 GLU A N 1
ATOM 3799 C CA . GLU A 1 494 ? 33.114 -12.628 -70.085 1.00 67.81 494 GLU A CA 1
ATOM 3800 C C . GLU A 1 494 ? 33.469 -13.120 -68.661 1.00 67.81 494 GLU A C 1
ATOM 3802 O O . GLU A 1 494 ? 32.868 -14.074 -68.162 1.00 67.81 494 GLU A O 1
ATOM 3807 N N . SER A 1 495 ? 34.455 -12.500 -68.001 1.00 65.38 495 SER A N 1
ATOM 3808 C CA . SER A 1 495 ? 34.769 -12.732 -66.585 1.00 65.38 495 SER A CA 1
ATOM 3809 C C . SER A 1 495 ? 33.869 -11.906 -65.662 1.00 65.38 495 SER A C 1
ATOM 3811 O O . SER A 1 495 ? 33.402 -12.412 -64.644 1.00 65.38 495 SER A O 1
ATOM 3813 N N . GLU A 1 496 ? 33.614 -10.650 -66.023 1.00 71.19 496 GLU A N 1
ATOM 3814 C CA . GLU A 1 496 ? 32.777 -9.706 -65.276 1.00 71.19 496 GLU A CA 1
ATOM 3815 C C . GLU A 1 496 ? 31.297 -10.127 -65.276 1.00 71.19 496 GLU A C 1
ATOM 3817 O O . GLU A 1 496 ? 30.658 -10.170 -64.226 1.00 71.19 496 GLU A O 1
ATOM 3822 N N . GLU A 1 497 ? 30.777 -10.561 -66.428 1.00 75.81 497 GLU A N 1
ATOM 3823 C CA . GLU A 1 497 ? 29.396 -11.046 -66.585 1.00 75.81 497 GLU A CA 1
ATOM 3824 C C . GLU A 1 497 ? 29.121 -12.310 -65.741 1.00 75.81 497 GLU A C 1
ATOM 3826 O O . GLU A 1 497 ? 28.039 -12.462 -65.175 1.00 75.81 497 GLU A O 1
ATOM 3831 N N . LYS A 1 498 ? 30.126 -13.182 -65.557 1.00 74.38 498 LYS A N 1
ATOM 3832 C CA . LYS A 1 498 ? 30.027 -14.359 -64.671 1.00 74.38 498 LYS A CA 1
ATOM 3833 C C . LYS A 1 498 ? 30.089 -13.996 -63.191 1.00 74.38 498 LYS A C 1
ATOM 3835 O O . LYS A 1 498 ? 29.339 -14.572 -62.410 1.00 74.38 498 LYS A O 1
ATOM 3840 N N . ALA A 1 499 ? 30.937 -13.040 -62.811 1.00 74.81 499 ALA A N 1
ATOM 3841 C CA . ALA A 1 499 ? 30.992 -12.547 -61.435 1.00 74.81 499 ALA A CA 1
ATOM 3842 C C . ALA A 1 499 ? 29.669 -11.869 -61.023 1.00 74.81 499 ALA A C 1
ATOM 3844 O O . ALA A 1 499 ? 29.214 -12.039 -59.892 1.00 74.81 499 ALA A O 1
ATOM 3845 N N . ALA A 1 500 ? 29.016 -11.160 -61.950 1.00 73.94 500 ALA A N 1
ATOM 3846 C CA . ALA A 1 500 ? 27.692 -10.580 -61.735 1.00 73.94 500 ALA A CA 1
ATOM 3847 C C . ALA A 1 500 ? 26.593 -11.650 -61.565 1.00 73.94 500 ALA A C 1
ATOM 3849 O O . ALA A 1 500 ? 25.777 -11.543 -60.650 1.00 73.94 500 ALA A O 1
ATOM 3850 N N . GLU A 1 501 ? 26.586 -12.702 -62.394 1.00 77.31 501 GLU A N 1
ATOM 3851 C CA . GLU A 1 501 ? 25.650 -13.834 -62.265 1.00 77.31 501 GLU A CA 1
ATOM 3852 C C . GLU A 1 501 ? 25.841 -14.589 -60.932 1.00 77.31 501 GLU A C 1
ATOM 3854 O O . GLU A 1 501 ? 24.865 -14.891 -60.245 1.00 77.31 501 GLU A O 1
ATOM 3859 N N . GLU A 1 502 ? 27.088 -14.849 -60.523 1.00 81.06 502 GLU A N 1
ATOM 3860 C CA . GLU A 1 502 ? 27.404 -15.546 -59.267 1.00 81.06 502 GLU A CA 1
ATOM 3861 C C . GLU A 1 502 ? 27.010 -14.713 -58.030 1.00 81.06 502 GLU A C 1
ATOM 3863 O O . GLU A 1 502 ? 26.401 -15.247 -57.100 1.00 81.06 502 GLU A O 1
ATOM 3868 N N . LYS A 1 503 ? 27.237 -13.389 -58.054 1.00 78.81 503 LYS A N 1
ATOM 3869 C CA . LYS A 1 503 ? 26.759 -12.458 -57.014 1.00 78.81 503 LYS A CA 1
ATOM 3870 C C . LYS A 1 503 ? 25.228 -12.441 -56.919 1.00 78.81 503 LYS A C 1
ATOM 3872 O O . LYS A 1 503 ? 24.688 -12.563 -55.822 1.00 78.81 503 LYS A O 1
ATOM 3877 N N . ARG A 1 504 ? 24.532 -12.375 -58.060 1.00 78.50 504 ARG A N 1
ATOM 3878 C CA . ARG A 1 504 ? 23.059 -12.376 -58.132 1.00 78.50 504 ARG A CA 1
ATOM 3879 C C . ARG A 1 504 ? 22.446 -13.654 -57.547 1.00 78.50 504 ARG A C 1
ATOM 3881 O O . ARG A 1 504 ? 21.410 -13.592 -56.893 1.00 78.50 504 ARG A O 1
ATOM 3888 N N . LEU A 1 505 ? 23.079 -14.810 -57.765 1.00 79.06 505 LEU A N 1
ATOM 3889 C CA . LEU A 1 505 ? 22.633 -16.088 -57.198 1.00 79.06 505 LEU A CA 1
ATOM 3890 C C . LEU A 1 505 ? 22.858 -16.173 -55.680 1.00 79.06 505 LEU A C 1
ATOM 3892 O O . LEU A 1 505 ? 22.007 -16.717 -54.978 1.00 79.06 505 LEU A O 1
ATOM 3896 N N . ALA A 1 506 ? 23.956 -15.610 -55.166 1.00 79.56 506 ALA A N 1
ATOM 3897 C CA . ALA A 1 506 ? 24.196 -15.519 -53.725 1.00 79.56 506 ALA A CA 1
ATOM 3898 C C . ALA A 1 506 ? 23.168 -14.606 -53.027 1.00 79.56 506 ALA A C 1
ATOM 3900 O O . ALA A 1 506 ? 22.636 -14.964 -51.977 1.00 79.56 506 ALA A O 1
ATOM 3901 N N . GLU A 1 507 ? 22.831 -13.467 -53.639 1.00 81.31 507 GLU A N 1
ATOM 3902 C CA . GLU A 1 507 ? 21.801 -12.540 -53.146 1.00 81.31 507 GLU A CA 1
ATOM 3903 C C . GLU A 1 507 ? 20.398 -13.173 -53.157 1.00 81.31 507 GLU A C 1
ATOM 3905 O O . GLU A 1 507 ? 19.672 -13.076 -52.168 1.00 81.31 507 GLU A O 1
ATOM 3910 N N . GLU A 1 508 ? 20.034 -13.901 -54.222 1.00 83.25 508 GLU A N 1
ATOM 3911 C CA . GLU A 1 508 ? 18.753 -14.623 -54.302 1.00 83.25 508 GLU A CA 1
ATOM 3912 C C . GLU A 1 508 ? 18.637 -15.746 -53.249 1.00 83.25 508 GLU A C 1
ATOM 3914 O O . GLU A 1 508 ? 17.532 -16.059 -52.798 1.00 83.25 508 GLU A O 1
ATOM 3919 N N . GLN A 1 509 ? 19.755 -16.362 -52.845 1.00 81.44 509 GLN A N 1
ATOM 3920 C CA . GLN A 1 509 ? 19.756 -17.363 -51.776 1.00 81.44 509 GLN A CA 1
ATOM 3921 C C . GLN A 1 509 ? 19.649 -16.713 -50.388 1.00 81.44 509 GLN A C 1
ATOM 3923 O O . GLN A 1 509 ? 18.804 -17.131 -49.596 1.00 81.44 509 GLN A O 1
ATOM 3928 N N . ALA A 1 510 ? 20.426 -15.660 -50.114 1.00 80.50 510 ALA A N 1
ATOM 3929 C CA . ALA A 1 510 ? 20.368 -14.934 -48.843 1.00 80.50 510 ALA A CA 1
ATOM 3930 C C . ALA A 1 510 ? 18.971 -14.340 -48.571 1.00 80.50 510 ALA A C 1
ATOM 3932 O O . ALA A 1 510 ? 18.470 -14.424 -47.450 1.00 80.50 510 ALA A O 1
ATOM 3933 N N . ALA A 1 511 ? 18.300 -13.814 -49.604 1.00 80.50 511 ALA A N 1
ATOM 3934 C CA . ALA A 1 511 ? 16.934 -13.304 -49.491 1.00 80.50 511 ALA A CA 1
ATOM 3935 C C . ALA A 1 511 ? 15.929 -14.383 -49.037 1.00 80.50 511 ALA A C 1
ATOM 3937 O O . ALA A 1 511 ? 15.089 -14.118 -48.179 1.00 80.50 511 ALA A O 1
ATOM 3938 N N . LYS A 1 512 ? 16.043 -15.613 -49.558 1.00 84.56 512 LYS A N 1
ATOM 3939 C CA . LYS A 1 512 ? 15.159 -16.737 -49.191 1.00 84.56 512 LYS A CA 1
ATOM 3940 C C . LYS A 1 512 ? 15.426 -17.269 -47.788 1.00 84.56 512 LYS A C 1
ATOM 3942 O O . LYS A 1 512 ? 14.495 -17.704 -47.118 1.00 84.56 512 LYS A O 1
ATOM 3947 N N . GLU A 1 513 ? 16.678 -17.239 -47.339 1.00 82.25 513 GLU A N 1
ATOM 3948 C CA . GLU A 1 513 ? 17.033 -17.607 -45.965 1.00 82.25 513 GLU A CA 1
ATOM 3949 C C . GLU A 1 513 ? 16.493 -16.561 -44.965 1.00 82.25 513 GLU A C 1
ATOM 3951 O O . GLU A 1 513 ? 15.931 -16.938 -43.938 1.00 82.25 513 GLU A O 1
ATOM 3956 N N . ALA A 1 514 ? 16.524 -15.266 -45.309 1.00 79.31 514 ALA A N 1
ATOM 3957 C CA . ALA A 1 514 ? 15.909 -14.200 -44.509 1.00 79.31 514 ALA A CA 1
ATOM 3958 C C . ALA A 1 514 ? 14.363 -14.251 -44.486 1.00 79.31 514 ALA A C 1
ATOM 3960 O O . ALA A 1 514 ? 13.755 -14.043 -43.436 1.00 79.31 514 ALA A O 1
ATOM 3961 N N . GLU A 1 515 ? 13.717 -14.552 -45.618 1.00 80.94 515 GLU A N 1
ATOM 3962 C CA . GLU A 1 515 ? 12.258 -14.740 -45.706 1.00 80.94 515 GLU A CA 1
ATOM 3963 C C . GLU A 1 515 ? 11.796 -15.947 -44.868 1.00 80.94 515 GLU A C 1
ATOM 3965 O O . GLU A 1 515 ? 10.836 -15.847 -44.101 1.00 80.94 515 GLU A O 1
ATOM 3970 N N . ALA A 1 516 ? 12.526 -17.067 -44.938 1.00 81.69 516 ALA A N 1
ATOM 3971 C CA . ALA A 1 516 ? 12.247 -18.258 -44.139 1.00 81.69 516 ALA A CA 1
ATOM 3972 C C . ALA A 1 516 ? 12.428 -18.027 -42.627 1.00 81.69 516 ALA A C 1
ATOM 3974 O O . ALA A 1 516 ? 11.664 -18.583 -41.839 1.00 81.69 516 ALA A O 1
ATOM 3975 N N . GLN A 1 517 ? 13.404 -17.203 -42.225 1.00 85.19 517 GLN A N 1
ATOM 3976 C CA . GLN A 1 517 ? 13.609 -16.832 -40.824 1.00 85.19 517 GLN A CA 1
ATOM 3977 C C . GLN A 1 517 ? 12.451 -15.967 -40.301 1.00 85.19 517 GLN A C 1
ATOM 3979 O O . GLN A 1 517 ? 11.842 -16.320 -39.294 1.00 85.19 517 GLN A O 1
ATOM 3984 N N . ARG A 1 518 ? 12.055 -14.913 -41.034 1.00 81.12 518 ARG A N 1
ATOM 3985 C CA . ARG A 1 518 ? 10.907 -14.059 -40.662 1.00 81.12 518 ARG A CA 1
ATOM 3986 C C . ARG A 1 518 ? 9.620 -14.863 -40.456 1.00 81.12 518 ARG A C 1
ATOM 3988 O O . ARG A 1 518 ? 8.947 -14.675 -39.450 1.00 81.12 518 ARG A O 1
ATOM 3995 N N . ALA A 1 519 ? 9.324 -15.808 -41.350 1.00 81.19 519 ALA A N 1
ATOM 3996 C CA . ALA A 1 519 ? 8.148 -16.675 -41.237 1.00 81.19 519 ALA A CA 1
ATOM 3997 C C . ALA A 1 519 ? 8.205 -17.664 -40.048 1.00 81.19 519 ALA A C 1
ATOM 3999 O O . ALA A 1 519 ? 7.169 -18.172 -39.613 1.00 81.19 519 ALA A O 1
ATOM 4000 N N . ALA A 1 520 ? 9.396 -17.961 -39.514 1.00 81.31 520 ALA A N 1
ATOM 4001 C CA . ALA A 1 520 ? 9.553 -18.739 -38.286 1.00 81.31 520 ALA A CA 1
ATOM 4002 C C . ALA A 1 520 ? 9.340 -17.869 -37.034 1.00 81.31 520 ALA A C 1
ATOM 4004 O O . ALA A 1 520 ? 8.636 -18.291 -36.113 1.00 81.31 520 ALA A O 1
ATOM 4005 N N . ASP A 1 521 ? 9.892 -16.654 -37.030 1.00 81.06 521 ASP A N 1
ATOM 4006 C CA . ASP A 1 521 ? 9.798 -15.711 -35.911 1.00 81.06 521 ASP A CA 1
ATOM 4007 C C . ASP A 1 521 ? 8.370 -15.162 -35.739 1.00 81.06 521 ASP A C 1
ATOM 4009 O O . ASP A 1 521 ? 7.846 -15.146 -34.625 1.00 81.06 521 ASP A O 1
ATOM 4013 N N . GLU A 1 522 ? 7.686 -14.824 -36.839 1.00 84.69 522 GLU A N 1
ATOM 4014 C CA . GLU A 1 522 ? 6.265 -14.439 -36.855 1.00 84.69 522 GLU A CA 1
ATOM 4015 C C . GLU A 1 522 ? 5.379 -15.539 -36.246 1.00 84.69 522 GLU A C 1
ATOM 4017 O O . GLU A 1 522 ? 4.522 -15.273 -35.397 1.00 84.69 522 GLU A O 1
ATOM 4022 N N . LYS A 1 523 ? 5.629 -16.809 -36.605 1.00 82.00 523 LYS A N 1
ATOM 4023 C CA . LYS A 1 523 ? 4.903 -17.945 -36.022 1.00 82.00 523 LYS A CA 1
ATOM 4024 C C . LYS A 1 523 ? 5.174 -18.078 -34.520 1.00 82.00 523 LYS A C 1
ATOM 4026 O O . LYS A 1 523 ? 4.246 -18.371 -33.770 1.00 82.00 523 LYS A O 1
ATOM 4031 N N . ALA A 1 524 ? 6.418 -17.885 -34.079 1.00 80.38 524 ALA A N 1
ATOM 4032 C CA . ALA A 1 524 ? 6.778 -17.959 -32.664 1.00 80.38 524 ALA A CA 1
ATOM 4033 C C . ALA A 1 524 ? 6.135 -16.826 -31.841 1.00 80.38 524 ALA A C 1
ATOM 4035 O O . ALA A 1 524 ? 5.685 -17.069 -30.721 1.00 80.38 524 ALA A O 1
ATOM 4036 N N . ALA A 1 525 ? 6.027 -15.618 -32.403 1.00 79.06 525 ALA A N 1
ATOM 4037 C CA . ALA A 1 525 ? 5.311 -14.501 -31.788 1.00 79.06 525 ALA A CA 1
ATOM 4038 C C . ALA A 1 525 ? 3.803 -14.790 -31.655 1.00 79.06 525 ALA A C 1
ATOM 4040 O O . ALA A 1 525 ? 3.240 -14.637 -30.571 1.00 79.06 525 ALA A O 1
ATOM 4041 N N . ALA A 1 526 ? 3.164 -15.298 -32.714 1.00 81.38 526 ALA A N 1
ATOM 4042 C CA . ALA A 1 526 ? 1.748 -15.676 -32.686 1.00 81.38 526 ALA A CA 1
ATOM 4043 C C . ALA A 1 526 ? 1.442 -16.812 -31.684 1.00 81.38 526 ALA A C 1
ATOM 4045 O O . ALA A 1 526 ? 0.384 -16.823 -31.056 1.00 81.38 526 ALA A O 1
ATOM 4046 N N . GLU A 1 527 ? 2.367 -17.763 -31.514 1.00 85.12 527 GLU A N 1
ATOM 4047 C CA . GLU A 1 527 ? 2.240 -18.872 -30.559 1.00 85.12 527 GLU A CA 1
ATOM 4048 C C . GLU A 1 527 ? 2.410 -18.389 -29.102 1.00 85.12 527 GLU A C 1
ATOM 4050 O O . GLU A 1 527 ? 1.664 -18.835 -28.232 1.00 85.12 527 GLU A O 1
ATOM 4055 N N . LYS A 1 528 ? 3.285 -17.400 -28.843 1.00 83.19 528 LYS A N 1
ATOM 4056 C CA . LYS A 1 528 ? 3.385 -16.716 -27.537 1.00 83.19 528 LYS A CA 1
ATOM 4057 C C . LYS A 1 528 ? 2.116 -15.937 -27.176 1.00 83.19 528 LYS A C 1
ATOM 4059 O O . LYS A 1 528 ? 1.561 -16.171 -26.107 1.00 83.19 528 LYS A O 1
ATOM 4064 N N . ALA A 1 529 ? 1.632 -15.070 -28.067 1.00 80.38 529 ALA A N 1
ATOM 4065 C CA . ALA A 1 529 ? 0.460 -14.225 -27.804 1.00 80.38 529 ALA A CA 1
ATOM 4066 C C . ALA A 1 529 ? -0.816 -15.048 -27.512 1.00 80.38 529 ALA A C 1
ATOM 4068 O O . ALA A 1 529 ? -1.689 -14.627 -26.751 1.00 80.38 529 ALA A O 1
ATOM 4069 N N . ALA A 1 530 ? -0.920 -16.254 -28.083 1.00 80.94 530 ALA A N 1
ATOM 4070 C CA . ALA A 1 530 ? -2.004 -17.190 -27.791 1.00 80.94 530 ALA A CA 1
ATOM 4071 C C . ALA A 1 530 ? -1.904 -17.830 -26.388 1.00 80.94 530 ALA A C 1
ATOM 4073 O O . ALA A 1 530 ? -2.933 -18.045 -25.746 1.00 80.94 530 ALA A O 1
ATOM 4074 N N . GLU A 1 531 ? -0.694 -18.128 -25.904 1.00 82.69 531 GLU A N 1
ATOM 4075 C CA . GLU A 1 531 ? -0.454 -18.651 -24.548 1.00 82.69 531 GLU A CA 1
ATOM 4076 C C . GLU A 1 531 ? -0.675 -17.559 -23.487 1.00 82.69 531 GLU A C 1
ATOM 4078 O O . GLU A 1 531 ? -1.354 -17.786 -22.489 1.00 82.69 531 GLU A O 1
ATOM 4083 N N . GLU A 1 532 ? -0.182 -16.348 -23.743 1.00 84.12 532 GLU A N 1
ATOM 4084 C CA . GLU A 1 532 ? -0.335 -15.172 -22.879 1.00 84.12 532 GLU A CA 1
ATOM 4085 C C . GLU A 1 532 ? -1.811 -14.804 -22.665 1.00 84.12 532 GLU A C 1
ATOM 4087 O O . GLU A 1 532 ? -2.279 -14.718 -21.527 1.00 84.12 532 GLU A O 1
ATOM 4092 N N . LYS A 1 533 ? -2.599 -14.731 -23.748 1.00 85.19 533 LYS A N 1
ATOM 4093 C CA . LYS A 1 533 ? -4.052 -14.529 -23.649 1.00 85.19 533 LYS A CA 1
ATOM 4094 C C . LYS A 1 533 ? -4.750 -15.636 -22.848 1.00 85.19 533 LYS A C 1
ATOM 4096 O O . LYS A 1 533 ? -5.676 -15.351 -22.088 1.00 85.19 533 LYS A O 1
ATOM 4101 N N . ARG A 1 534 ? -4.311 -16.893 -22.985 1.00 85.56 534 ARG A N 1
ATOM 4102 C CA . ARG A 1 534 ? -4.863 -18.025 -22.220 1.00 85.56 534 ARG A CA 1
ATOM 4103 C C . ARG A 1 534 ? -4.580 -17.886 -20.720 1.00 85.56 534 ARG A C 1
ATOM 4105 O O . ARG A 1 534 ? -5.433 -18.254 -19.916 1.00 85.56 534 ARG A O 1
ATOM 4112 N N . LEU A 1 535 ? -3.411 -17.368 -20.342 1.00 82.88 535 LEU A N 1
ATOM 4113 C CA . LEU A 1 535 ? -3.049 -17.113 -18.945 1.00 82.88 535 LEU A CA 1
ATOM 4114 C C . LEU A 1 535 ? -3.869 -15.958 -18.352 1.00 82.88 535 LEU A C 1
ATOM 4116 O O . LEU A 1 535 ? -4.413 -16.116 -17.261 1.00 82.88 535 LEU A O 1
ATOM 4120 N N . ALA A 1 536 ? -4.055 -14.862 -19.095 1.00 81.19 536 ALA A N 1
ATOM 4121 C CA . ALA A 1 536 ? -4.905 -13.743 -18.677 1.00 81.19 536 ALA A CA 1
ATOM 4122 C C . ALA A 1 536 ? -6.374 -14.168 -18.452 1.00 81.19 536 ALA A C 1
ATOM 4124 O O . ALA A 1 536 ? -6.970 -13.839 -17.425 1.00 81.19 536 ALA A O 1
ATOM 4125 N N . GLU A 1 537 ? -6.948 -14.970 -19.360 1.00 85.69 537 GLU A N 1
ATOM 4126 C CA . GLU A 1 537 ? -8.296 -15.540 -19.189 1.00 85.69 537 GLU A CA 1
ATOM 4127 C C . GLU A 1 537 ? -8.385 -16.496 -17.977 1.00 85.69 537 GLU A C 1
ATOM 4129 O O . GLU A 1 537 ? -9.418 -16.549 -17.304 1.00 85.69 537 GLU A O 1
ATOM 4134 N N . GLU A 1 538 ? -7.312 -17.228 -17.651 1.00 87.12 538 GLU A N 1
ATOM 4135 C CA . GLU A 1 538 ? -7.252 -18.113 -16.476 1.00 87.12 538 GLU A CA 1
ATOM 4136 C C . GLU A 1 538 ? -7.111 -17.336 -15.152 1.00 87.12 538 GLU A C 1
ATOM 4138 O O . GLU A 1 538 ? -7.644 -17.767 -14.126 1.00 87.12 538 GLU A O 1
ATOM 4143 N N . GLN A 1 539 ? -6.416 -16.196 -15.156 1.00 83.38 539 GLN A N 1
ATOM 4144 C CA . GLN A 1 539 ? -6.246 -15.336 -13.983 1.00 83.38 539 GLN A CA 1
ATOM 4145 C C . GLN A 1 539 ? -7.540 -14.585 -13.635 1.00 83.38 539 GLN A C 1
ATOM 4147 O O . GLN A 1 539 ? -8.036 -14.725 -12.515 1.00 83.38 539 GLN A O 1
ATOM 4152 N N . ALA A 1 540 ? -8.160 -13.910 -14.608 1.00 83.12 540 ALA A N 1
ATOM 4153 C CA . ALA A 1 540 ? -9.431 -13.205 -14.404 1.00 83.12 540 ALA A CA 1
ATOM 4154 C C . ALA A 1 540 ? -10.556 -14.144 -13.910 1.00 83.12 540 ALA A C 1
ATOM 4156 O O . ALA A 1 540 ? -11.433 -13.746 -13.139 1.00 83.12 540 ALA A O 1
ATOM 4157 N N . ALA A 1 541 ? -10.521 -15.424 -14.305 1.00 85.69 541 ALA A N 1
ATOM 4158 C CA . ALA A 1 541 ? -11.441 -16.440 -13.799 1.00 85.69 541 ALA A CA 1
ATOM 4159 C C . ALA A 1 541 ? -11.234 -16.761 -12.304 1.00 85.69 541 ALA A C 1
ATOM 4161 O O . ALA A 1 541 ? -12.220 -16.968 -11.593 1.00 85.69 541 ALA A O 1
ATOM 4162 N N . LYS A 1 542 ? -9.984 -16.782 -11.817 1.00 86.94 542 LYS A N 1
ATOM 4163 C CA . LYS A 1 542 ? -9.647 -17.027 -10.400 1.00 86.94 542 LYS A CA 1
ATOM 4164 C C . LYS A 1 542 ? -10.030 -15.840 -9.522 1.00 86.94 542 LYS A C 1
ATOM 4166 O O . LYS A 1 542 ? -10.633 -16.038 -8.470 1.00 86.94 542 LYS A O 1
ATOM 4171 N N . GLU A 1 543 ? -9.755 -14.620 -9.972 1.00 83.12 543 GLU A N 1
ATOM 4172 C CA . GLU A 1 543 ? -10.138 -13.382 -9.276 1.00 83.12 543 GLU A CA 1
ATOM 4173 C C . GLU A 1 543 ? -11.668 -13.282 -9.120 1.00 83.12 543 GLU A C 1
ATOM 4175 O O . GLU A 1 543 ? -12.179 -13.033 -8.025 1.00 83.12 543 GLU A O 1
ATOM 4180 N N . ALA A 1 544 ? -12.424 -13.612 -10.174 1.00 82.88 544 ALA A N 1
ATOM 4181 C CA . ALA A 1 544 ? -13.888 -13.663 -10.138 1.00 82.88 544 ALA A CA 1
ATOM 4182 C C . ALA A 1 544 ? -14.477 -14.790 -9.253 1.00 82.88 544 ALA A C 1
ATOM 4184 O O . ALA A 1 544 ? -15.652 -14.719 -8.872 1.00 82.88 544 ALA A O 1
ATOM 4185 N N . GLU A 1 545 ? -13.707 -15.833 -8.926 1.00 85.50 545 GLU A N 1
ATOM 4186 C CA . GLU A 1 545 ? -14.090 -16.856 -7.941 1.00 85.50 545 GLU A CA 1
ATOM 4187 C C . GLU A 1 545 ? -13.719 -16.422 -6.511 1.00 85.50 545 GLU A C 1
ATOM 4189 O O . GLU A 1 545 ? -14.545 -16.542 -5.602 1.00 85.50 545 GLU A O 1
ATOM 4194 N N . ALA A 1 546 ? -12.542 -15.814 -6.325 1.00 83.31 546 ALA A N 1
ATOM 4195 C CA . ALA A 1 546 ? -12.090 -15.261 -5.050 1.00 83.31 546 ALA A CA 1
ATOM 4196 C C . ALA A 1 546 ? -13.022 -14.155 -4.522 1.00 83.31 546 ALA A C 1
ATOM 4198 O O . ALA A 1 546 ? -13.433 -14.208 -3.360 1.00 83.31 546 ALA A O 1
ATOM 4199 N N . GLN A 1 547 ? -13.442 -13.210 -5.375 1.00 87.38 547 GLN A N 1
ATOM 4200 C CA . GLN A 1 547 ? -14.371 -12.145 -4.976 1.00 87.38 547 GLN A CA 1
ATOM 4201 C C . GLN A 1 547 ? -15.711 -12.708 -4.478 1.00 87.38 547 GLN A C 1
ATOM 4203 O O . GLN A 1 547 ? -16.234 -12.260 -3.461 1.00 87.38 547 GLN A O 1
ATOM 4208 N N . ARG A 1 548 ? -16.247 -13.748 -5.133 1.00 85.69 548 ARG A N 1
ATOM 4209 C CA . ARG A 1 548 ? -17.498 -14.395 -4.694 1.00 85.69 548 ARG A CA 1
ATOM 4210 C C . ARG A 1 548 ? -17.362 -15.064 -3.329 1.00 85.69 548 ARG A C 1
ATOM 4212 O O . ARG A 1 548 ? -18.303 -15.011 -2.541 1.00 85.69 548 ARG A O 1
ATOM 4219 N N . ALA A 1 549 ? -16.210 -15.670 -3.041 1.00 85.06 549 ALA A N 1
ATOM 4220 C CA . ALA A 1 549 ? -15.937 -16.256 -1.732 1.00 85.06 549 ALA A CA 1
ATOM 4221 C C . ALA A 1 549 ? -15.830 -15.182 -0.630 1.00 85.06 549 ALA A C 1
ATOM 4223 O O . ALA A 1 549 ? -16.315 -15.395 0.484 1.00 85.06 549 ALA A O 1
ATOM 4224 N N . ALA A 1 550 ? -15.256 -14.014 -0.943 1.00 82.69 550 ALA A N 1
ATOM 4225 C CA . ALA A 1 550 ? -15.225 -12.864 -0.040 1.00 82.69 550 ALA A CA 1
ATOM 4226 C C . ALA A 1 550 ? -16.636 -12.301 0.225 1.00 82.69 550 ALA A C 1
ATOM 4228 O O . ALA A 1 550 ? -17.017 -12.123 1.386 1.00 82.69 550 ALA A O 1
ATOM 4229 N N . ASP A 1 551 ? -17.439 -12.106 -0.827 1.00 85.69 551 ASP A N 1
ATOM 4230 C CA . ASP A 1 551 ? -18.824 -11.624 -0.733 1.00 85.69 551 ASP A CA 1
ATOM 4231 C C . ASP A 1 551 ? -19.710 -12.573 0.101 1.00 85.69 551 ASP A C 1
ATOM 4233 O O . ASP A 1 551 ? -20.473 -12.124 0.961 1.00 85.69 551 ASP A O 1
ATOM 4237 N N . GLU A 1 552 ? -19.597 -13.894 -0.108 1.00 88.69 552 GLU A N 1
ATOM 4238 C CA . GLU A 1 552 ? -20.353 -14.898 0.657 1.00 88.69 552 GLU A CA 1
ATOM 4239 C C . GLU A 1 552 ? -19.937 -14.920 2.137 1.00 88.69 552 GLU A C 1
ATOM 4241 O O . GLU A 1 552 ? -20.805 -14.968 3.017 1.00 88.69 552 GLU A O 1
ATOM 4246 N N . LYS A 1 553 ? -18.634 -14.796 2.438 1.00 85.88 553 LYS A N 1
ATOM 4247 C CA . LYS A 1 553 ? -18.144 -14.677 3.821 1.00 85.88 553 LYS A CA 1
ATOM 4248 C C . LYS A 1 553 ? -18.708 -13.424 4.501 1.00 85.88 553 LYS A C 1
ATOM 4250 O O . LYS A 1 553 ? -19.281 -13.531 5.585 1.00 85.88 553 LYS A O 1
ATOM 4255 N N . ALA A 1 554 ? -18.615 -12.260 3.856 1.00 82.75 554 ALA A N 1
ATOM 4256 C CA . ALA A 1 554 ? -19.106 -10.994 4.403 1.00 82.75 554 ALA A CA 1
ATOM 4257 C C . ALA A 1 554 ? -20.634 -10.989 4.623 1.00 82.75 554 ALA A C 1
ATOM 4259 O O . ALA A 1 554 ? -21.131 -10.378 5.574 1.00 82.75 554 ALA A O 1
ATOM 4260 N N . ALA A 1 555 ? -21.393 -11.692 3.776 1.00 86.00 555 ALA A N 1
ATOM 4261 C CA . ALA A 1 555 ? -22.830 -11.888 3.961 1.00 86.00 555 ALA A CA 1
ATOM 4262 C C . ALA A 1 555 ? -23.150 -12.794 5.167 1.00 86.00 555 ALA A C 1
ATOM 4264 O O . ALA A 1 555 ? -24.058 -12.485 5.943 1.00 86.00 555 ALA A O 1
ATOM 4265 N N . ALA A 1 556 ? -22.397 -13.883 5.357 1.00 86.56 556 ALA A N 1
ATOM 4266 C CA . ALA A 1 556 ? -22.557 -14.782 6.501 1.00 86.56 556 ALA A CA 1
ATOM 4267 C C . ALA A 1 556 ? -22.201 -14.103 7.838 1.00 86.56 556 ALA A C 1
ATOM 4269 O O . ALA A 1 556 ? -22.899 -14.291 8.835 1.00 86.56 556 ALA A O 1
ATOM 4270 N N . GLU A 1 557 ? -21.153 -13.279 7.846 1.00 86.81 557 GLU A N 1
ATOM 4271 C CA . GLU A 1 557 ? -20.663 -12.549 9.021 1.00 86.81 557 GLU A CA 1
ATOM 4272 C C . GLU A 1 557 ? -21.683 -11.494 9.492 1.00 86.81 557 GLU A C 1
ATOM 4274 O O . GLU A 1 557 ? -22.073 -11.481 10.661 1.00 86.81 557 GLU A O 1
ATOM 4279 N N . LYS A 1 558 ? -22.254 -10.710 8.563 1.00 86.50 558 LYS A N 1
ATOM 4280 C CA . LYS A 1 558 ? -23.359 -9.775 8.861 1.00 86.50 558 LYS A CA 1
ATOM 4281 C C . LYS A 1 558 ? -24.607 -10.476 9.409 1.00 86.50 558 LYS A C 1
ATOM 4283 O O . LYS A 1 558 ? -25.237 -9.961 10.331 1.00 86.50 558 LYS A O 1
ATOM 4288 N N . ALA A 1 559 ? -24.950 -11.657 8.892 1.00 85.50 559 ALA A N 1
ATOM 4289 C CA . ALA A 1 559 ? -26.086 -12.441 9.385 1.00 85.50 559 ALA A CA 1
ATOM 4290 C C . ALA A 1 559 ? -25.851 -13.037 10.791 1.00 85.50 559 ALA A C 1
ATOM 4292 O O . ALA A 1 559 ? -26.808 -13.252 11.541 1.00 85.50 559 ALA A O 1
ATOM 4293 N N . ALA A 1 560 ? -24.595 -13.298 11.170 1.00 84.81 560 ALA A N 1
ATOM 4294 C CA . ALA A 1 560 ? -24.238 -13.692 12.531 1.00 84.81 560 ALA A CA 1
ATOM 4295 C C . ALA A 1 560 ? -24.337 -12.505 13.505 1.00 84.81 560 ALA A C 1
ATOM 4297 O O . ALA A 1 560 ? -24.898 -12.649 14.593 1.00 84.81 560 ALA A O 1
ATOM 4298 N N . GLU A 1 561 ? -23.861 -11.331 13.088 1.00 85.25 561 GLU A N 1
ATOM 4299 C CA . GLU A 1 561 ? -23.872 -10.103 13.888 1.00 85.25 561 GLU A CA 1
ATOM 4300 C C . GLU A 1 561 ? -25.296 -9.581 14.154 1.00 85.25 561 GLU A C 1
ATOM 4302 O O . GLU A 1 561 ? -25.661 -9.318 15.301 1.00 85.25 561 GLU A O 1
ATOM 4307 N N . GLU A 1 562 ? -26.162 -9.543 13.135 1.00 88.69 562 GLU A N 1
ATOM 4308 C CA . GLU A 1 562 ? -27.575 -9.157 13.296 1.00 88.69 562 GLU A CA 1
ATOM 4309 C C . GLU A 1 562 ? -28.312 -10.086 14.285 1.00 88.69 562 GLU A C 1
ATOM 4311 O O . GLU A 1 562 ? -29.110 -9.638 15.115 1.00 88.69 562 GLU A O 1
ATOM 4316 N N . LYS A 1 563 ? -27.985 -11.387 14.273 1.00 88.62 563 LYS A N 1
ATOM 4317 C CA . LYS A 1 563 ? -28.513 -12.365 15.235 1.00 88.62 563 LYS A CA 1
ATOM 4318 C C . LYS A 1 563 ? -27.962 -12.155 16.653 1.00 88.62 563 LYS A C 1
ATOM 4320 O O . LYS A 1 563 ? -28.718 -12.324 17.611 1.00 88.62 563 LYS A O 1
ATOM 4325 N N . ARG A 1 564 ? -26.682 -11.786 16.802 1.00 87.44 564 ARG A N 1
ATOM 4326 C CA . ARG A 1 564 ? -26.048 -11.469 18.098 1.00 87.44 564 ARG A CA 1
ATOM 4327 C C . ARG A 1 564 ? -26.753 -10.289 18.770 1.00 87.44 564 ARG A C 1
ATOM 4329 O O . ARG A 1 564 ? -27.180 -10.405 19.918 1.00 87.44 564 ARG A O 1
ATOM 4336 N N . LEU A 1 565 ? -26.956 -9.205 18.021 1.00 85.50 565 LEU A N 1
ATOM 4337 C CA . LEU A 1 565 ? -27.643 -7.999 18.489 1.00 85.50 565 LEU A CA 1
ATOM 4338 C C . LEU A 1 565 ? -29.105 -8.279 18.884 1.00 85.50 565 LEU A C 1
ATOM 4340 O O . LEU A 1 565 ? -29.564 -7.804 19.923 1.00 85.50 565 LEU A O 1
ATOM 4344 N N . ALA A 1 566 ? -29.824 -9.103 18.114 1.00 85.56 566 ALA A N 1
ATOM 4345 C CA . ALA A 1 566 ? -31.197 -9.496 18.441 1.00 85.56 566 ALA A CA 1
ATOM 4346 C C . ALA A 1 566 ? -31.302 -10.321 19.744 1.00 85.56 566 ALA A C 1
ATOM 4348 O O . ALA A 1 566 ? -32.243 -10.134 20.522 1.00 85.56 566 ALA A O 1
ATOM 4349 N N . GLU A 1 567 ? -30.344 -11.215 20.013 1.00 87.88 567 GLU A N 1
ATOM 4350 C CA . GLU A 1 567 ? -30.297 -11.990 21.262 1.00 87.88 567 GLU A CA 1
ATOM 4351 C C . GLU A 1 567 ? -29.919 -11.118 22.472 1.00 87.88 567 GLU A C 1
ATOM 4353 O O . GLU A 1 567 ? -30.522 -11.258 23.540 1.00 87.88 567 GLU A O 1
ATOM 4358 N N . GLU A 1 568 ? -29.002 -10.161 22.305 1.00 88.00 568 GLU A N 1
ATOM 4359 C CA . GLU A 1 568 ? -28.640 -9.196 23.351 1.00 88.00 568 GLU A CA 1
ATOM 4360 C C . GLU A 1 568 ? -29.806 -8.254 23.704 1.00 88.00 568 GLU A C 1
ATOM 4362 O O . GLU A 1 568 ? -30.096 -8.017 24.881 1.00 88.00 568 GLU A O 1
ATOM 4367 N N . GLN A 1 569 ? -30.529 -7.753 22.697 1.00 85.81 569 GLN A N 1
ATOM 4368 C CA . GLN A 1 569 ? -31.677 -6.869 22.899 1.00 85.81 569 GLN A CA 1
ATOM 4369 C C . GLN A 1 569 ? -32.809 -7.585 23.658 1.00 85.81 569 GLN A C 1
ATOM 4371 O O . GLN A 1 569 ? -33.364 -7.031 24.609 1.00 85.81 569 GLN A O 1
ATOM 4376 N N . ALA A 1 570 ? -33.079 -8.853 23.324 1.00 86.12 570 ALA A N 1
ATOM 4377 C CA . ALA A 1 570 ? -34.031 -9.691 24.055 1.00 86.12 570 ALA A CA 1
ATOM 4378 C C . ALA A 1 570 ? -33.588 -9.986 25.505 1.00 86.12 570 ALA A C 1
ATOM 4380 O O . ALA A 1 570 ? -34.430 -10.062 26.407 1.00 86.12 570 ALA A O 1
ATOM 4381 N N . ALA A 1 571 ? -32.281 -10.123 25.761 1.00 86.19 571 ALA A N 1
ATOM 4382 C CA . ALA A 1 571 ? -31.749 -10.275 27.116 1.00 86.19 571 ALA A CA 1
ATOM 4383 C C . ALA A 1 571 ? -31.946 -8.997 27.955 1.00 86.19 571 ALA A C 1
ATOM 4385 O O . ALA A 1 571 ? -32.434 -9.080 29.087 1.00 86.19 571 ALA A O 1
ATOM 4386 N N . LYS A 1 572 ? -31.658 -7.820 27.380 1.00 87.81 572 LYS A N 1
ATOM 4387 C CA . LYS A 1 572 ? -31.858 -6.509 28.024 1.00 87.81 572 LYS A CA 1
ATOM 4388 C C . LYS A 1 572 ? -33.330 -6.246 28.376 1.00 87.81 572 LYS A C 1
ATOM 4390 O O . LYS A 1 572 ? -33.614 -5.791 29.485 1.00 87.81 572 LYS A O 1
ATOM 4395 N N . GLU A 1 573 ? -34.280 -6.597 27.504 1.00 86.06 573 GLU A N 1
ATOM 4396 C CA . GLU A 1 573 ? -35.717 -6.515 27.831 1.00 86.06 573 GLU A CA 1
ATOM 4397 C C . GLU A 1 573 ? -36.115 -7.455 28.985 1.00 86.06 573 GLU A C 1
ATOM 4399 O O . GLU A 1 573 ? -36.856 -7.059 29.892 1.00 86.06 573 GLU A O 1
ATOM 4404 N N . ALA A 1 574 ? -35.599 -8.689 28.995 1.00 84.31 574 ALA A N 1
ATOM 4405 C CA . ALA A 1 574 ? -35.892 -9.666 30.043 1.00 84.31 574 ALA A CA 1
ATOM 4406 C C . ALA A 1 574 ? -35.333 -9.260 31.422 1.00 84.31 574 ALA A C 1
ATOM 4408 O O . ALA A 1 574 ? -35.954 -9.551 32.450 1.00 84.31 574 ALA A O 1
ATOM 4409 N N . GLU A 1 575 ? -34.185 -8.581 31.465 1.00 85.25 575 GLU A N 1
ATOM 4410 C CA . GLU A 1 575 ? -33.616 -8.028 32.697 1.00 85.25 575 GLU A CA 1
ATOM 4411 C C . GLU A 1 575 ? -34.382 -6.789 33.184 1.00 85.25 575 GLU A C 1
ATOM 4413 O O . GLU A 1 575 ? -34.760 -6.725 34.358 1.00 85.25 575 GLU A O 1
ATOM 4418 N N . ALA A 1 576 ? -34.721 -5.859 32.284 1.00 84.38 576 ALA A N 1
ATOM 4419 C CA . ALA A 1 576 ? -35.529 -4.684 32.614 1.00 84.38 576 ALA A CA 1
ATOM 4420 C C . ALA A 1 576 ? -36.894 -5.065 33.224 1.00 84.38 576 ALA A C 1
ATOM 4422 O O . ALA A 1 576 ? -37.332 -4.456 34.206 1.00 84.38 576 ALA A O 1
ATOM 4423 N N . GLN A 1 577 ? -37.541 -6.116 32.704 1.00 88.38 577 GLN A N 1
ATOM 4424 C CA . GLN A 1 577 ? -38.787 -6.643 33.267 1.00 88.38 577 GLN A CA 1
ATOM 4425 C C . GLN A 1 577 ? -38.595 -7.209 34.687 1.00 88.38 577 GLN A C 1
ATOM 4427 O O . GLN A 1 577 ? -39.412 -6.933 35.567 1.00 88.38 577 GLN A O 1
ATOM 4432 N N . ARG A 1 578 ? -37.501 -7.940 34.958 1.00 85.19 578 ARG A N 1
ATOM 4433 C CA . ARG A 1 578 ? -37.195 -8.441 36.315 1.00 85.19 578 ARG A CA 1
ATOM 4434 C C . ARG A 1 578 ? -36.991 -7.302 37.312 1.00 85.19 578 ARG A C 1
ATOM 4436 O O . ARG A 1 578 ? -37.556 -7.355 38.403 1.00 85.19 578 ARG A O 1
ATOM 4443 N N . ALA A 1 579 ? -36.245 -6.265 36.931 1.00 84.56 579 ALA A N 1
ATOM 4444 C CA . ALA A 1 579 ? -36.018 -5.094 37.777 1.00 84.56 579 ALA A CA 1
ATOM 4445 C C . ALA A 1 579 ? -37.327 -4.338 38.091 1.00 84.56 579 ALA A C 1
ATOM 4447 O O . ALA A 1 579 ? -37.525 -3.859 39.212 1.00 84.56 579 ALA A O 1
ATOM 4448 N N . ALA A 1 580 ? -38.255 -4.268 37.129 1.00 84.19 580 ALA A N 1
ATOM 4449 C CA . ALA A 1 580 ? -39.585 -3.698 37.340 1.00 84.19 580 ALA A CA 1
ATOM 4450 C C . ALA A 1 580 ? -40.435 -4.533 38.321 1.00 84.19 580 ALA A C 1
ATOM 4452 O O . ALA A 1 580 ? -41.044 -3.970 39.237 1.00 84.19 580 ALA A O 1
ATOM 4453 N N . ASP A 1 581 ? -40.443 -5.861 38.173 1.00 85.94 581 ASP A N 1
ATOM 4454 C CA . ASP A 1 581 ? -41.192 -6.770 39.050 1.00 85.94 581 ASP A CA 1
ATOM 4455 C C . ASP A 1 581 ? -40.630 -6.805 40.484 1.00 85.94 581 ASP A C 1
ATOM 4457 O O . ASP A 1 581 ? -41.401 -6.786 41.449 1.00 85.94 581 ASP A O 1
ATOM 4461 N N . GLU A 1 582 ? -39.303 -6.780 40.654 1.00 88.31 582 GLU A N 1
ATOM 4462 C CA . GLU A 1 582 ? -38.660 -6.701 41.973 1.00 88.31 582 GLU A CA 1
ATOM 4463 C C . GLU A 1 582 ? -38.985 -5.378 42.681 1.00 88.31 582 GLU A C 1
ATOM 4465 O O . GLU A 1 582 ? -39.394 -5.376 43.846 1.00 88.31 582 GLU A O 1
ATOM 4470 N N . LYS A 1 583 ? -38.916 -4.248 41.966 1.00 85.38 583 LYS A N 1
ATOM 4471 C CA . LYS A 1 583 ? -39.311 -2.940 42.508 1.00 85.38 583 LYS A CA 1
ATOM 4472 C C . LYS A 1 583 ? -40.783 -2.918 42.939 1.00 85.38 583 LYS A C 1
ATOM 4474 O O . LYS A 1 583 ? -41.101 -2.421 44.021 1.00 85.38 583 LYS A O 1
ATOM 4479 N N . ALA A 1 584 ? -41.676 -3.514 42.146 1.00 83.56 584 ALA A N 1
ATOM 4480 C CA . ALA A 1 584 ? -43.097 -3.633 42.477 1.00 83.56 584 ALA A CA 1
ATOM 4481 C C . ALA A 1 584 ? -43.374 -4.580 43.666 1.00 83.56 584 ALA A C 1
ATOM 4483 O O . ALA A 1 584 ? -44.395 -4.433 44.348 1.00 83.56 584 ALA A O 1
ATOM 4484 N N . ALA A 1 585 ? -42.492 -5.547 43.938 1.00 85.31 585 ALA A N 1
ATOM 4485 C CA . ALA A 1 585 ? -42.536 -6.364 45.150 1.00 85.31 585 ALA A CA 1
ATOM 4486 C C . ALA A 1 585 ? -42.033 -5.586 46.382 1.00 85.31 585 ALA A C 1
ATOM 4488 O O . ALA A 1 585 ? -42.673 -5.628 47.437 1.00 85.31 585 ALA A O 1
ATOM 4489 N N . ALA A 1 586 ? -40.946 -4.820 46.239 1.00 84.38 586 ALA A N 1
ATOM 4490 C CA . ALA A 1 586 ? -40.379 -3.995 47.304 1.00 84.38 586 ALA A CA 1
ATOM 4491 C C . ALA A 1 586 ? -41.351 -2.900 47.789 1.00 84.38 586 ALA A C 1
ATOM 4493 O O . ALA A 1 586 ? -41.530 -2.731 48.997 1.00 84.38 586 ALA A O 1
ATOM 4494 N N . GLU A 1 587 ? -42.043 -2.205 46.876 1.00 86.38 587 GLU A N 1
ATOM 4495 C CA . GLU A 1 587 ? -43.062 -1.207 47.244 1.00 86.38 587 GLU A CA 1
ATOM 4496 C C . GLU A 1 587 ? -44.229 -1.828 48.033 1.00 86.38 587 GLU A C 1
ATOM 4498 O O . GLU A 1 587 ? -44.662 -1.261 49.038 1.00 86.38 587 GLU A O 1
ATOM 4503 N N . LYS A 1 588 ? -44.698 -3.026 47.654 1.00 86.00 588 LYS A N 1
ATOM 4504 C CA . LYS A 1 588 ? -45.758 -3.740 48.393 1.00 86.00 588 LYS A CA 1
ATOM 4505 C C . LYS A 1 588 ? -45.322 -4.129 49.805 1.00 86.00 588 LYS A C 1
ATOM 4507 O O . LYS A 1 588 ? -46.093 -3.942 50.743 1.00 86.00 588 LYS A O 1
ATOM 4512 N N . ALA A 1 589 ? -44.092 -4.616 49.970 1.00 84.38 589 ALA A N 1
ATOM 4513 C CA . ALA A 1 589 ? -43.547 -4.956 51.284 1.00 84.38 589 ALA A CA 1
ATOM 4514 C C . ALA A 1 589 ? -43.394 -3.717 52.193 1.00 84.38 589 ALA A C 1
ATOM 4516 O O . ALA A 1 589 ? -43.649 -3.790 53.397 1.00 84.38 589 ALA A O 1
ATOM 4517 N N . ALA A 1 590 ? -43.028 -2.563 51.624 1.00 83.25 590 ALA A N 1
ATOM 4518 C CA . ALA A 1 590 ? -42.976 -1.295 52.351 1.00 83.25 590 ALA A CA 1
ATOM 4519 C C . ALA A 1 590 ? -44.378 -0.797 52.763 1.00 83.25 590 ALA A C 1
ATOM 4521 O O . ALA A 1 590 ? -44.562 -0.342 53.894 1.00 83.25 590 ALA A O 1
ATOM 4522 N N . GLU A 1 591 ? -45.371 -0.923 51.878 1.00 84.44 591 GLU A N 1
ATOM 4523 C CA . GLU A 1 591 ? -46.766 -0.546 52.136 1.00 84.44 591 GLU A CA 1
ATOM 4524 C C . GLU A 1 591 ? -47.408 -1.424 53.230 1.00 84.44 591 GLU A C 1
ATOM 4526 O O . GLU A 1 591 ? -47.978 -0.886 54.181 1.00 84.44 591 GLU A O 1
ATOM 4531 N N . GLU A 1 592 ? -47.243 -2.755 53.181 1.00 85.62 592 GLU A N 1
ATOM 4532 C CA . GLU A 1 592 ? -47.701 -3.657 54.254 1.00 85.62 592 GLU A CA 1
ATOM 4533 C C . GLU A 1 592 ? -47.051 -3.320 55.602 1.00 85.62 592 GLU A C 1
ATOM 4535 O O . GLU A 1 592 ? -47.741 -3.244 56.624 1.00 85.62 592 GLU A O 1
ATOM 4540 N N . LYS A 1 593 ? -45.736 -3.061 55.619 1.00 85.19 593 LYS A N 1
ATOM 4541 C CA . LYS A 1 593 ? -45.029 -2.695 56.852 1.00 85.19 593 LYS A CA 1
ATOM 4542 C C . LYS A 1 593 ? -45.560 -1.384 57.442 1.00 85.19 593 LYS A C 1
ATOM 4544 O O . LYS A 1 593 ? -45.773 -1.306 58.652 1.00 85.19 593 LYS A O 1
ATOM 4549 N N . ARG A 1 594 ? -45.825 -0.376 56.602 1.00 84.00 594 ARG A N 1
ATOM 4550 C CA . ARG A 1 594 ? -46.416 0.904 57.027 1.00 84.00 594 ARG A CA 1
ATOM 4551 C C . ARG A 1 594 ? -47.800 0.710 57.650 1.00 84.00 594 ARG A C 1
ATOM 4553 O O . ARG A 1 594 ? -48.078 1.290 58.697 1.00 84.00 594 ARG A O 1
ATOM 4560 N N . LEU A 1 595 ? -48.648 -0.120 57.040 1.00 82.75 595 LEU A N 1
ATOM 4561 C CA . LEU A 1 595 ? -49.985 -0.426 57.558 1.00 82.75 595 LEU A CA 1
ATOM 4562 C C . LEU A 1 595 ? -49.925 -1.162 58.908 1.00 82.75 595 LEU A C 1
ATOM 4564 O O . LEU A 1 595 ? -50.695 -0.839 59.814 1.00 82.75 595 LEU A O 1
ATOM 4568 N N . ALA A 1 596 ? -48.975 -2.086 59.082 1.00 82.19 596 ALA A N 1
ATOM 4569 C CA . ALA A 1 596 ? -48.745 -2.767 60.356 1.00 82.19 596 ALA A CA 1
ATOM 4570 C C . ALA A 1 596 ? -48.259 -1.805 61.462 1.00 82.19 596 ALA A C 1
ATOM 4572 O O . ALA A 1 596 ? -48.753 -1.862 62.591 1.00 82.19 596 ALA A O 1
ATOM 4573 N N . GLU A 1 597 ? -47.340 -0.886 61.143 1.00 83.19 597 GLU A N 1
ATOM 4574 C CA . GLU A 1 597 ? -46.879 0.157 62.073 1.00 83.19 597 GLU A CA 1
ATOM 4575 C C . GLU A 1 597 ? -48.019 1.136 62.446 1.00 83.19 597 GLU A C 1
ATOM 4577 O O . GLU A 1 597 ? -48.152 1.507 63.616 1.00 83.19 597 GLU A O 1
ATOM 4582 N N . GLU A 1 598 ? -48.914 1.487 61.511 1.00 82.88 598 GLU A N 1
ATOM 4583 C CA . GLU A 1 598 ? -50.094 2.326 61.788 1.00 82.88 598 GLU A CA 1
ATOM 4584 C C . GLU A 1 598 ? -51.134 1.619 62.683 1.00 82.88 598 GLU A C 1
ATOM 4586 O O . GLU A 1 598 ? -51.719 2.249 63.571 1.00 82.88 598 GLU A O 1
ATOM 4591 N N . GLN A 1 599 ? -51.359 0.310 62.502 1.00 79.88 599 GLN A N 1
ATOM 4592 C CA . GLN A 1 599 ? -52.213 -0.469 63.409 1.00 79.88 599 GLN A CA 1
ATOM 4593 C C . GLN A 1 599 ? -51.622 -0.537 64.822 1.00 79.88 599 GLN A C 1
ATOM 4595 O O . GLN A 1 599 ? -52.332 -0.257 65.789 1.00 79.88 599 GLN A O 1
ATOM 4600 N N . ALA A 1 600 ? -50.323 -0.826 64.952 1.00 77.69 600 ALA A N 1
ATOM 4601 C CA . ALA A 1 600 ? -49.646 -0.877 66.248 1.00 77.69 600 ALA A CA 1
ATOM 4602 C C . ALA A 1 600 ? -49.714 0.469 66.997 1.00 77.69 600 ALA A C 1
ATOM 4604 O O . ALA A 1 600 ? -49.958 0.497 68.205 1.00 77.69 600 ALA A O 1
ATOM 4605 N N . ALA A 1 601 ? -49.577 1.595 66.287 1.00 75.69 601 ALA A N 1
ATOM 4606 C CA . ALA A 1 601 ? -49.733 2.928 66.869 1.00 75.69 601 ALA A CA 1
ATOM 4607 C C . ALA A 1 601 ? -51.154 3.170 67.420 1.00 75.69 601 ALA A C 1
ATOM 4609 O O . ALA A 1 601 ? -51.309 3.671 68.537 1.00 75.69 601 ALA A O 1
ATOM 4610 N N . LYS A 1 602 ? -52.194 2.761 66.678 1.00 77.12 602 LYS A N 1
ATOM 4611 C CA . LYS A 1 602 ? -53.604 2.894 67.095 1.00 77.12 602 LYS A CA 1
ATOM 4612 C C . LYS A 1 602 ? -53.983 1.997 68.274 1.00 77.12 602 LYS A C 1
ATOM 4614 O O . LYS A 1 602 ? -54.863 2.365 69.048 1.00 77.12 602 LYS A O 1
ATOM 4619 N N . GLU A 1 603 ? -53.330 0.849 68.448 1.00 75.38 603 GLU A N 1
ATOM 4620 C CA . GLU A 1 603 ? -53.537 -0.014 69.621 1.00 75.38 603 GLU A CA 1
ATOM 4621 C C . GLU A 1 603 ? -52.773 0.466 70.870 1.00 75.38 603 GLU A C 1
ATOM 4623 O O . GLU A 1 603 ? -53.197 0.183 71.996 1.00 75.38 603 GLU A O 1
ATOM 4628 N N . ALA A 1 604 ? -51.691 1.233 70.698 1.00 70.06 604 ALA A N 1
ATOM 4629 C CA . ALA A 1 604 ? -50.923 1.830 71.793 1.00 70.06 604 ALA A CA 1
ATOM 4630 C C . ALA A 1 604 ? -51.569 3.106 72.376 1.00 70.06 604 ALA A C 1
ATOM 4632 O O . ALA A 1 604 ? -51.490 3.342 73.584 1.00 70.06 604 ALA A O 1
ATOM 4633 N N . GLU A 1 605 ? -52.241 3.918 71.553 1.00 71.00 605 GLU A N 1
ATOM 4634 C CA . GLU A 1 605 ? -52.904 5.164 71.975 1.00 71.00 605 GLU A CA 1
ATOM 4635 C C . GLU A 1 605 ? -53.898 4.998 73.156 1.00 71.00 605 GLU A C 1
ATOM 4637 O O . GLU A 1 605 ? -53.752 5.713 74.154 1.00 71.00 605 GLU A O 1
ATOM 4642 N N . PRO A 1 606 ? -54.859 4.046 73.156 1.00 70.50 606 PRO A N 1
ATOM 4643 C CA . PRO A 1 606 ? -55.752 3.851 74.302 1.00 70.50 606 PRO A CA 1
ATOM 4644 C C . PRO A 1 606 ? -55.027 3.335 75.557 1.00 70.50 606 PRO A C 1
ATOM 4646 O O . PRO A 1 606 ? -55.480 3.604 76.671 1.00 70.50 606 PRO A O 1
ATOM 4649 N N . GLN A 1 607 ? -53.896 2.635 75.406 1.00 71.88 607 GLN A N 1
ATOM 4650 C CA . GLN A 1 607 ? -53.092 2.154 76.537 1.00 71.88 607 GLN A CA 1
ATOM 4651 C C . GLN A 1 607 ? -52.367 3.322 77.220 1.00 71.88 607 GLN A C 1
ATOM 4653 O O . GLN A 1 607 ? -52.495 3.485 78.433 1.00 71.88 607 GLN A O 1
ATOM 4658 N N . MET A 1 608 ? -51.728 4.204 76.439 1.00 72.12 608 MET A N 1
ATOM 4659 C CA . MET A 1 608 ? -51.151 5.471 76.918 1.00 72.12 608 MET A CA 1
ATOM 4660 C C . MET A 1 608 ? -52.182 6.313 77.684 1.00 72.12 608 MET A C 1
ATOM 4662 O O . MET A 1 608 ? -51.910 6.785 78.788 1.00 72.12 608 MET A O 1
ATOM 4666 N N . ILE A 1 609 ? -53.387 6.487 77.127 1.00 75.50 609 ILE A N 1
ATOM 4667 C CA . ILE A 1 609 ? -54.456 7.285 77.751 1.00 75.50 609 ILE A CA 1
ATOM 4668 C C . ILE A 1 609 ? -54.927 6.649 79.070 1.00 75.50 609 ILE A C 1
ATOM 4670 O O . ILE A 1 609 ? -55.157 7.366 80.050 1.00 75.50 609 ILE A O 1
ATOM 4674 N N . SER A 1 610 ? -55.027 5.317 79.130 1.00 77.06 610 SER A N 1
ATOM 4675 C CA . SER A 1 610 ? -55.340 4.586 80.364 1.00 77.06 610 SER A CA 1
ATOM 4676 C C . SER A 1 610 ? -54.257 4.777 81.432 1.00 77.06 610 SER A C 1
ATOM 4678 O O . SER A 1 610 ? -54.574 5.080 82.582 1.00 77.06 610 SER A O 1
ATOM 4680 N N . GLU A 1 611 ? -52.981 4.638 81.068 1.00 79.94 611 GLU A N 1
ATOM 4681 C CA . GLU A 1 611 ? -51.865 4.716 82.014 1.00 79.94 611 GLU A CA 1
ATOM 4682 C C . GLU A 1 611 ? -51.648 6.143 82.543 1.00 79.94 611 GLU A C 1
ATOM 4684 O O . GLU A 1 611 ? -51.478 6.338 83.746 1.00 79.94 611 GLU A O 1
ATOM 4689 N N . ILE A 1 612 ? -51.769 7.165 81.689 1.00 79.94 612 ILE A N 1
ATOM 4690 C CA . ILE A 1 612 ? -51.748 8.575 82.116 1.00 79.94 612 ILE A CA 1
ATOM 4691 C C . ILE A 1 612 ? -52.913 8.870 83.077 1.00 79.94 612 ILE A C 1
ATOM 4693 O O . ILE A 1 612 ? -52.725 9.549 84.088 1.00 79.94 612 ILE A O 1
ATOM 4697 N N . SER A 1 613 ? -54.107 8.325 82.813 1.00 77.12 613 SER A N 1
ATOM 4698 C CA . SER A 1 613 ? -55.269 8.485 83.702 1.00 77.12 613 SER A CA 1
ATOM 4699 C C . SER A 1 613 ? -55.043 7.837 85.076 1.00 77.12 613 SER A C 1
ATOM 4701 O O . SER A 1 613 ? -55.403 8.426 86.099 1.00 77.12 613 SER A O 1
ATOM 4703 N N . GLN A 1 614 ? -54.398 6.666 85.111 1.00 78.81 614 GLN A N 1
ATO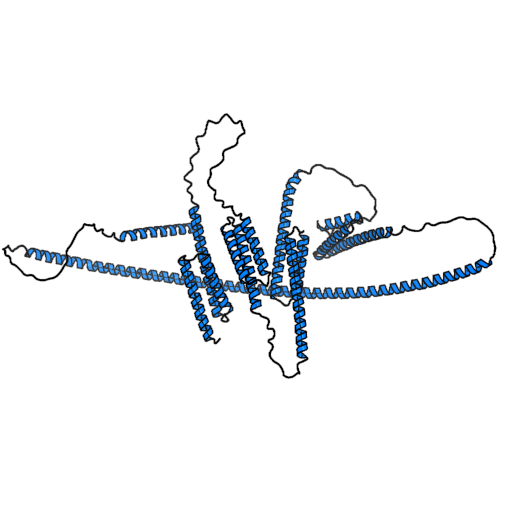M 4704 C CA . GLN A 1 614 ? -53.989 5.976 86.338 1.00 78.81 614 GLN A CA 1
ATOM 4705 C C . GLN A 1 614 ? -52.976 6.821 87.136 1.00 78.81 614 GLN A C 1
ATOM 4707 O O . GLN A 1 614 ? -53.211 7.123 88.305 1.00 78.81 614 GLN A O 1
ATOM 4712 N N . GLN A 1 615 ? -51.904 7.294 86.487 1.00 82.12 615 GLN A N 1
ATOM 4713 C CA . GLN A 1 615 ? -50.860 8.108 87.126 1.00 82.12 615 GLN A CA 1
ATOM 4714 C C . GLN A 1 615 ? -51.401 9.432 87.695 1.00 82.12 615 GLN A C 1
ATOM 4716 O O . GLN A 1 615 ? -50.953 9.881 88.752 1.00 82.12 615 GLN A O 1
ATOM 4721 N N . ILE A 1 616 ? -52.379 10.060 87.030 1.00 80.44 616 ILE A N 1
ATOM 4722 C CA . ILE A 1 616 ? -53.061 11.257 87.546 1.00 80.44 616 ILE A CA 1
ATOM 4723 C C . ILE A 1 616 ? -53.873 10.926 88.808 1.00 80.44 616 ILE A C 1
ATOM 4725 O O . ILE A 1 616 ? -53.830 11.693 89.771 1.00 80.44 616 ILE A O 1
ATOM 4729 N N . HIS A 1 617 ? -54.580 9.791 88.834 1.00 77.44 617 HIS A N 1
ATOM 4730 C CA . HIS A 1 617 ? -55.359 9.368 90.000 1.00 77.44 617 HIS A CA 1
ATOM 4731 C C . HIS A 1 617 ? -54.465 9.098 91.218 1.00 77.44 617 HIS A C 1
ATOM 4733 O O . HIS A 1 617 ? -54.691 9.679 92.282 1.00 77.44 617 HIS A O 1
ATOM 4739 N N . ASP A 1 618 ? -53.409 8.299 91.034 1.00 79.06 618 ASP A N 1
ATOM 4740 C CA . ASP A 1 618 ? -52.474 7.926 92.099 1.00 79.06 618 ASP A CA 1
ATOM 4741 C C . ASP A 1 618 ? -51.804 9.167 92.715 1.00 79.06 618 ASP A C 1
ATOM 4743 O O . ASP A 1 618 ? -51.713 9.298 93.941 1.00 79.06 618 ASP A O 1
ATOM 4747 N N . LYS A 1 619 ? -51.416 10.135 91.875 1.00 80.00 619 LYS A N 1
ATOM 4748 C CA . LYS A 1 619 ? -50.788 11.390 92.307 1.00 80.00 619 LYS A CA 1
ATOM 4749 C C . LYS A 1 619 ? -51.740 12.289 93.102 1.00 80.00 619 LYS A C 1
ATOM 4751 O O . LYS A 1 619 ? -51.345 12.813 94.140 1.00 80.00 619 LYS A O 1
ATOM 4756 N N . ILE A 1 620 ? -53.008 12.392 92.690 1.00 75.50 620 ILE A N 1
ATOM 4757 C CA . ILE A 1 620 ? -54.046 13.119 93.443 1.00 75.50 620 ILE A CA 1
ATOM 4758 C C . ILE A 1 620 ? -54.281 12.474 94.819 1.00 75.50 620 ILE A C 1
ATOM 4760 O O . ILE A 1 620 ? -54.420 13.189 95.813 1.00 75.50 620 ILE A O 1
ATOM 4764 N N . THR A 1 621 ? -54.279 11.138 94.919 1.00 69.81 621 THR A N 1
ATOM 4765 C CA . THR A 1 621 ? -54.348 10.464 96.228 1.00 69.81 621 THR A CA 1
ATOM 4766 C C . THR A 1 621 ? -53.085 10.633 97.071 1.00 69.81 621 THR A C 1
ATOM 4768 O O . THR A 1 621 ? -53.189 10.643 98.295 1.00 69.81 621 THR A O 1
ATOM 4771 N N . GLN A 1 622 ? -51.910 10.797 96.457 1.00 66.50 622 GLN A N 1
ATOM 4772 C CA . GLN A 1 622 ? -50.653 11.009 97.176 1.00 66.50 622 GLN A CA 1
ATOM 4773 C C . GLN A 1 622 ? -50.568 12.421 97.776 1.00 66.50 622 GLN A C 1
ATOM 4775 O O . GLN A 1 622 ? -50.296 12.558 98.969 1.00 66.50 622 GLN A O 1
ATOM 4780 N N . ASP A 1 623 ? -50.883 13.461 96.996 1.00 62.97 623 ASP A N 1
ATOM 4781 C CA . ASP A 1 623 ? -50.882 14.852 97.472 1.00 62.97 623 ASP A CA 1
ATOM 4782 C C . ASP A 1 623 ? -51.899 15.063 98.616 1.00 62.97 623 ASP A C 1
ATOM 4784 O O . ASP A 1 623 ? -51.605 15.745 99.600 1.00 62.97 623 ASP A O 1
ATOM 4788 N N . ALA A 1 624 ? -53.056 14.387 98.563 1.00 57.53 624 ALA A N 1
ATOM 4789 C CA . ALA A 1 624 ? -54.091 14.437 99.603 1.00 57.53 624 ALA A CA 1
ATOM 4790 C C . ALA A 1 624 ? -53.675 13.846 100.972 1.00 57.53 624 ALA A C 1
ATOM 4792 O O . ALA A 1 624 ? -54.359 14.076 101.971 1.00 57.53 624 ALA A O 1
ATOM 4793 N N . VAL A 1 625 ? -52.572 13.091 101.045 1.00 59.09 625 VAL A N 1
ATOM 4794 C CA . VAL A 1 625 ? -52.031 12.526 102.299 1.00 59.09 625 VAL A CA 1
ATOM 4795 C C . VAL A 1 625 ? -50.985 13.451 102.944 1.00 59.09 625 VAL A C 1
ATOM 4797 O O . VAL A 1 625 ? -50.709 13.337 104.139 1.00 59.09 625 VAL A O 1
ATOM 4800 N N . GLN A 1 626 ? -50.420 14.395 102.187 1.00 55.19 626 GLN A N 1
ATOM 4801 C CA . GLN A 1 626 ? -49.224 15.146 102.583 1.00 55.19 626 GLN A CA 1
ATOM 4802 C C . GLN A 1 626 ? -49.512 16.377 103.478 1.00 55.19 626 GLN A C 1
ATOM 4804 O O . GLN A 1 626 ? -48.610 16.864 104.158 1.00 55.19 626 GLN A O 1
ATOM 4809 N N . GLU A 1 627 ? -50.747 16.897 103.506 1.00 47.66 627 GLU A N 1
ATOM 4810 C CA . GLU A 1 627 ? -51.071 18.234 104.052 1.00 47.66 627 GLU A CA 1
ATOM 4811 C C . GLU A 1 627 ? -51.372 18.286 105.575 1.00 47.66 627 GLU A C 1
ATOM 4813 O O . GLU A 1 627 ? -52.024 19.214 106.050 1.00 47.66 627 GLU A O 1
ATOM 4818 N N . ASN A 1 628 ? -50.949 17.299 106.384 1.00 54.25 628 ASN A N 1
ATOM 4819 C CA . ASN A 1 628 ? -51.414 17.215 107.784 1.00 54.25 628 ASN A CA 1
ATOM 4820 C C . ASN A 1 628 ? -50.398 16.681 108.821 1.00 54.25 628 ASN A C 1
ATOM 4822 O O . ASN A 1 628 ? -50.640 15.662 109.470 1.00 54.25 628 ASN A O 1
ATOM 4826 N N . LEU A 1 629 ? -49.270 17.383 109.026 1.00 41.56 629 LEU A N 1
ATOM 4827 C CA . LEU A 1 629 ? -48.411 17.204 110.217 1.00 41.56 629 LEU A CA 1
ATOM 4828 C C . LEU A 1 629 ? -47.489 18.425 110.502 1.00 41.56 629 LEU A C 1
ATOM 4830 O O . LEU A 1 629 ? -46.812 18.887 109.585 1.00 41.56 629 LEU A O 1
ATOM 4834 N N . PRO A 1 630 ? -47.434 18.964 111.745 1.00 47.50 630 PRO A N 1
ATOM 4835 C CA . PRO A 1 630 ? -46.637 20.153 112.094 1.00 47.50 630 PRO A CA 1
ATOM 4836 C C . PRO A 1 630 ? -45.213 19.862 112.634 1.00 47.50 630 PRO A C 1
ATOM 4838 O O . PRO A 1 630 ? -44.834 18.727 112.906 1.00 47.50 630 PRO A O 1
ATOM 4841 N N . SER A 1 631 ? -44.421 20.930 112.804 1.00 52.41 631 SER A N 1
ATOM 4842 C CA . SER A 1 631 ? -42.953 20.951 112.988 1.00 52.41 631 SER A CA 1
ATOM 4843 C C . SER A 1 631 ? -42.400 20.936 114.431 1.00 52.41 631 SER A C 1
ATOM 4845 O O . SER A 1 631 ? -42.936 21.640 115.284 1.00 52.41 631 SER A O 1
ATOM 4847 N N . THR A 1 632 ? -41.208 20.341 114.636 1.00 35.66 632 THR A N 1
ATOM 4848 C CA . THR A 1 632 ? -40.255 20.600 115.761 1.00 35.66 632 THR A CA 1
ATOM 4849 C C . THR A 1 632 ? -38.800 20.254 115.343 1.00 35.66 632 THR A C 1
ATOM 4851 O O . THR A 1 632 ? -38.604 19.188 114.775 1.00 35.66 632 THR A O 1
ATOM 4854 N N . ILE A 1 633 ? -37.817 21.177 115.367 1.00 37.19 633 ILE A N 1
ATOM 4855 C CA . ILE A 1 633 ? -36.841 21.565 116.438 1.00 37.19 633 ILE A CA 1
ATOM 4856 C C . ILE A 1 633 ? -35.487 20.782 116.459 1.00 37.19 633 ILE A C 1
ATOM 4858 O O . ILE A 1 633 ? -35.451 19.591 116.733 1.00 37.19 633 ILE A O 1
ATOM 4862 N N . GLU A 1 634 ? -34.401 21.537 116.198 1.00 37.81 634 GLU A N 1
ATOM 4863 C CA . GLU A 1 634 ? -32.972 21.493 116.636 1.00 37.81 634 GLU A CA 1
ATOM 4864 C C . GLU A 1 634 ? -32.205 20.183 116.988 1.00 37.81 634 GLU A C 1
ATOM 4866 O O . GLU A 1 634 ? -32.606 19.428 117.869 1.00 37.81 634 GLU A O 1
ATOM 4871 N N . THR A 1 635 ? -30.960 20.023 116.479 1.00 35.72 635 THR A N 1
ATOM 4872 C CA . THR A 1 635 ? -29.663 20.225 117.220 1.00 35.72 635 THR A CA 1
ATOM 4873 C C . THR A 1 635 ? -28.405 19.706 116.463 1.00 35.72 635 THR A C 1
ATOM 4875 O O . THR A 1 635 ? -28.505 18.882 115.559 1.00 35.72 635 THR A O 1
ATOM 4878 N N . ASP A 1 636 ? -27.201 20.191 116.823 1.00 39.31 636 ASP A N 1
ATOM 4879 C CA . ASP A 1 636 ? -25.883 19.795 116.261 1.00 39.31 636 ASP A CA 1
ATOM 4880 C C . ASP A 1 636 ? -25.329 18.428 116.741 1.00 39.31 636 ASP A C 1
ATOM 4882 O O . ASP A 1 636 ? -25.545 18.077 117.905 1.00 39.31 636 ASP A O 1
ATOM 4886 N N . LYS A 1 637 ? -24.439 17.775 115.945 1.00 37.53 637 LYS A N 1
ATOM 4887 C CA . LYS A 1 637 ? -23.011 17.506 116.332 1.00 37.53 637 LYS A CA 1
ATOM 4888 C C . LYS A 1 637 ? -22.120 16.682 115.364 1.00 37.53 637 LYS A C 1
ATOM 4890 O O . LYS A 1 637 ? -22.324 15.499 115.140 1.00 37.53 637 LYS A O 1
ATOM 4895 N N . GLU A 1 638 ? -21.012 17.318 114.965 1.00 34.31 638 GLU A N 1
ATOM 4896 C CA . GLU A 1 638 ? -19.610 16.918 115.248 1.00 34.31 638 GLU A CA 1
ATOM 4897 C C . GLU A 1 638 ? -18.971 15.584 114.738 1.00 34.31 638 GLU A C 1
ATOM 4899 O O . GLU A 1 638 ? -19.162 14.502 115.290 1.00 34.31 638 GLU A O 1
ATOM 4904 N N . SER A 1 639 ? -17.942 15.746 113.880 1.00 36.97 639 SER A N 1
ATOM 4905 C CA . SER A 1 639 ? -16.833 14.798 113.567 1.00 36.97 639 SER A CA 1
ATOM 4906 C C . SER A 1 639 ? -17.154 13.595 112.639 1.00 36.97 639 SER A C 1
ATOM 4908 O O . SER A 1 639 ? -18.309 13.268 112.428 1.00 36.97 639 SER A O 1
ATOM 4910 N N . LYS A 1 640 ? -16.194 12.917 111.974 1.00 39.00 640 LYS A N 1
ATOM 4911 C CA . LYS A 1 640 ? -14.719 12.864 112.134 1.00 39.00 640 LYS A CA 1
ATOM 4912 C C . LYS A 1 640 ? -13.997 12.588 110.792 1.00 39.00 640 LYS A C 1
ATOM 4914 O O . LYS A 1 640 ? -14.455 11.790 109.987 1.00 39.00 640 LYS A O 1
ATOM 4919 N N . LYS A 1 641 ? -12.828 13.209 110.585 1.00 41.12 641 LYS A N 1
ATOM 4920 C CA . LYS A 1 641 ? -11.812 12.868 109.551 1.00 41.12 641 LYS A CA 1
ATOM 4921 C C . LYS A 1 641 ? -10.823 11.827 110.130 1.00 41.12 641 LYS A C 1
ATOM 4923 O O . LYS A 1 641 ? -10.806 11.714 111.358 1.00 41.12 641 LYS A O 1
ATOM 4928 N N . PRO A 1 642 ? -9.985 11.095 109.351 1.00 52.38 642 PRO A N 1
ATOM 4929 C CA . PRO A 1 642 ? -9.043 11.621 108.333 1.00 52.38 642 PRO A CA 1
ATOM 4930 C C . PRO A 1 642 ? -8.939 10.687 107.082 1.00 52.38 642 PRO A C 1
ATOM 4932 O O . PRO A 1 642 ? -9.933 10.036 106.807 1.00 52.38 642 PRO A O 1
ATOM 4935 N N . HIS A 1 643 ? -7.902 10.540 106.227 1.00 36.03 643 HIS A N 1
ATOM 4936 C CA . HIS A 1 643 ? -6.535 11.085 105.967 1.00 36.03 643 HIS A CA 1
ATOM 4937 C C . HIS A 1 643 ? -6.144 10.687 104.494 1.00 36.03 643 HIS A C 1
ATOM 4939 O O . HIS A 1 643 ? -6.905 9.938 103.900 1.00 36.03 643 HIS A O 1
ATOM 4945 N N . LYS A 1 644 ? -5.039 11.048 103.800 1.00 37.12 644 LYS A N 1
ATOM 4946 C CA . LYS A 1 644 ? -3.875 11.970 103.940 1.00 37.12 644 LYS A CA 1
ATOM 4947 C C . LYS A 1 644 ? -3.235 12.183 102.531 1.00 37.12 644 LYS A C 1
ATOM 4949 O O . LYS A 1 644 ? -3.584 11.466 101.610 1.00 37.12 644 LYS A O 1
ATOM 4954 N N . THR A 1 645 ? -2.231 13.076 102.425 1.00 33.00 645 THR A N 1
ATOM 4955 C CA . THR A 1 645 ? -1.072 13.072 101.468 1.00 33.00 645 THR A CA 1
ATOM 4956 C C . THR A 1 645 ? -1.283 13.102 99.932 1.00 33.00 645 THR A C 1
ATOM 4958 O O . THR A 1 645 ? -2.019 12.296 99.400 1.00 33.00 645 THR A O 1
ATOM 4961 N N . THR A 1 646 ? -0.570 13.917 99.125 1.00 35.72 646 THR A N 1
ATOM 4962 C CA . THR A 1 646 ? 0.354 15.052 99.407 1.00 35.72 646 THR A CA 1
ATOM 4963 C C . THR A 1 646 ? 0.655 15.901 98.157 1.00 35.72 646 THR A C 1
ATOM 4965 O O . THR A 1 646 ? 0.926 15.321 97.116 1.00 35.72 646 THR A O 1
ATOM 4968 N N . LYS A 1 647 ? 0.900 17.217 98.356 1.00 36.34 647 LYS A N 1
ATOM 4969 C CA . LYS A 1 647 ? 1.648 18.144 97.452 1.00 36.34 647 LYS A CA 1
ATOM 4970 C C . LYS A 1 647 ? 0.934 18.430 96.097 1.00 36.34 647 LYS A C 1
ATOM 4972 O O . LYS A 1 647 ? 0.078 17.671 95.692 1.00 36.34 647 LYS A O 1
ATOM 4977 N N . ARG A 1 648 ? 1.181 19.540 95.379 1.00 38.28 648 ARG A N 1
ATOM 4978 C CA . ARG A 1 648 ? 2.054 20.722 95.600 1.00 38.28 648 ARG A CA 1
ATOM 4979 C C . ARG A 1 648 ? 1.330 22.007 95.118 1.00 38.28 648 ARG A C 1
ATOM 4981 O O . ARG A 1 648 ? 0.346 21.933 94.399 1.00 38.28 648 ARG A O 1
ATOM 4988 N N . LYS A 1 649 ? 1.777 23.186 95.575 1.00 39.44 649 LYS A N 1
ATOM 4989 C CA . LYS A 1 649 ? 1.108 24.500 95.391 1.00 39.44 649 LYS A CA 1
ATOM 4990 C C . LYS A 1 649 ? 1.553 25.251 94.115 1.00 39.44 649 LYS A C 1
ATOM 4992 O O . LYS A 1 649 ? 2.705 25.083 93.734 1.00 39.44 649 LYS A O 1
ATOM 4997 N N . ARG A 1 650 ? 0.743 26.265 93.730 1.00 36.88 650 ARG A N 1
ATOM 4998 C CA . ARG A 1 650 ? 1.024 27.491 92.915 1.00 36.88 650 ARG A CA 1
ATOM 4999 C C . ARG A 1 650 ? 0.878 27.377 91.380 1.00 36.88 650 ARG A C 1
ATOM 5001 O O . ARG A 1 650 ? 1.273 26.358 90.844 1.00 36.88 650 ARG A O 1
ATOM 5008 N N . LYS A 1 651 ? 0.442 28.421 90.636 1.00 36.38 651 LYS A N 1
ATOM 5009 C CA . LYS A 1 651 ? -0.427 29.615 90.917 1.00 36.38 651 LYS A CA 1
ATOM 5010 C C . LYS A 1 651 ? -0.641 30.416 89.596 1.00 36.38 651 LYS A C 1
ATOM 5012 O O . LYS A 1 651 ? 0.355 30.597 88.914 1.00 36.38 651 LYS A O 1
ATOM 5017 N N . VAL A 1 652 ? -1.814 31.055 89.379 1.00 34.38 652 VAL A N 1
ATOM 5018 C CA . VAL A 1 652 ? -2.083 32.107 88.331 1.00 34.38 652 VAL A CA 1
ATOM 5019 C C . VAL A 1 652 ? -2.135 31.532 86.880 1.00 34.38 652 VAL A C 1
ATOM 5021 O O . VAL A 1 652 ? -1.451 30.554 86.631 1.00 34.38 652 VAL A O 1
ATOM 5024 N N . SER A 1 653 ? -2.945 31.969 85.889 1.00 33.66 653 SER A N 1
ATOM 5025 C CA . SER A 1 653 ? -3.887 33.111 85.698 1.00 33.66 653 SER A CA 1
ATOM 5026 C C . SER A 1 653 ? -5.040 32.809 84.708 1.00 33.66 653 SER A C 1
ATOM 5028 O O . SER A 1 653 ? -4.863 32.004 83.808 1.00 33.66 653 SER A O 1
ATOM 5030 N N . LYS A 1 654 ? -6.120 33.612 84.796 1.00 32.66 654 LYS A N 1
ATOM 5031 C CA . LYS A 1 654 ? -7.002 34.104 83.700 1.00 32.66 654 LYS A CA 1
ATOM 5032 C C . LYS A 1 654 ? -7.649 33.096 82.720 1.00 32.66 654 LYS A C 1
ATOM 5034 O O . LYS A 1 654 ? -7.071 32.727 81.709 1.00 32.66 654 LYS A O 1
ATOM 5039 N N . THR A 1 655 ? -8.935 32.836 82.966 1.00 39.41 655 THR A N 1
ATOM 5040 C CA . THR A 1 655 ? -10.053 32.948 81.995 1.00 39.41 655 THR A CA 1
ATOM 5041 C C . THR A 1 655 ? -9.735 32.960 80.485 1.00 39.41 655 THR A C 1
ATOM 5043 O O . THR A 1 655 ? -9.295 33.981 79.951 1.00 39.41 655 THR A O 1
ATOM 5046 N N . LYS A 1 656 ? -10.181 31.914 79.779 1.00 34.72 656 LYS A N 1
ATOM 5047 C CA . LYS A 1 656 ? -10.760 32.015 78.427 1.00 34.72 656 LYS A CA 1
ATOM 5048 C C . LYS A 1 656 ? -12.194 31.461 78.452 1.00 34.72 656 LYS A C 1
ATOM 5050 O O . LYS A 1 656 ? -12.548 30.718 79.365 1.00 34.72 656 LYS A O 1
ATOM 5055 N N . LYS A 1 657 ? -13.010 31.896 77.493 1.00 32.34 657 LYS A N 1
ATOM 5056 C CA . LYS A 1 657 ? -14.417 31.516 77.297 1.00 32.34 657 LYS A CA 1
ATOM 5057 C C . LYS A 1 657 ? -14.469 30.233 76.454 1.00 32.34 657 LYS A C 1
ATOM 5059 O O . LYS A 1 657 ? -13.666 30.107 75.536 1.00 32.34 657 LYS A O 1
ATOM 5064 N N . SER A 1 658 ? -15.363 29.301 76.776 1.00 32.41 658 SER A N 1
ATOM 5065 C CA . SER A 1 658 ? -15.647 28.121 75.949 1.00 32.41 658 SER A CA 1
ATOM 5066 C C . SER A 1 658 ? -16.705 28.447 74.896 1.00 32.41 658 SER A C 1
ATOM 5068 O O . SER A 1 658 ? -17.651 29.180 75.190 1.00 32.41 658 SER A O 1
ATOM 5070 N N . GLU A 1 659 ? -16.554 27.881 73.704 1.00 35.22 659 GLU A N 1
ATOM 5071 C CA . GLU A 1 659 ? -17.528 27.948 72.612 1.00 35.22 659 GLU A CA 1
ATOM 5072 C C . GLU A 1 659 ? -18.153 26.560 72.407 1.00 35.22 659 GLU A C 1
ATOM 5074 O O . GLU A 1 659 ? -17.518 25.540 72.684 1.00 35.22 659 GLU A O 1
ATOM 5079 N N . GLU A 1 660 ? -19.419 26.532 71.995 1.00 43.44 660 GLU A N 1
ATOM 5080 C CA . GLU A 1 660 ? -20.200 25.310 71.762 1.00 43.44 660 GLU A CA 1
ATOM 5081 C C . GLU A 1 660 ? -20.185 24.942 70.264 1.00 43.44 660 GLU A C 1
ATOM 5083 O O . GLU A 1 660 ? -20.111 25.840 69.422 1.00 43.44 660 GLU A O 1
ATOM 5088 N N . PRO A 1 661 ? -20.259 23.647 69.900 1.00 49.47 661 PRO A N 1
ATOM 5089 C CA . PRO A 1 661 ? -20.263 23.221 68.503 1.00 49.47 661 PRO A CA 1
ATOM 5090 C C . PRO A 1 661 ? -21.620 23.457 67.817 1.00 49.47 661 PRO A C 1
ATOM 5092 O O . PRO A 1 661 ? -22.685 23.258 68.403 1.00 49.47 661 PRO A O 1
ATOM 5095 N N . ILE A 1 662 ? -21.573 23.830 66.536 1.00 41.62 662 ILE A N 1
ATOM 5096 C CA . ILE A 1 662 ? -22.745 24.054 65.672 1.00 41.62 662 ILE A CA 1
ATOM 5097 C C . ILE A 1 662 ? -23.237 22.700 65.103 1.00 41.62 662 ILE A C 1
ATOM 5099 O O . ILE A 1 662 ? -22.406 21.868 64.735 1.00 41.62 662 ILE A O 1
ATOM 5103 N N . PRO A 1 663 ? -24.558 22.430 65.028 1.00 52.66 663 PRO A N 1
ATOM 5104 C CA . PRO A 1 663 ? -25.077 21.105 64.674 1.00 52.66 663 PRO A CA 1
ATOM 5105 C C . PRO A 1 663 ? -25.093 20.809 63.162 1.00 52.66 663 PRO A C 1
ATOM 5107 O O . PRO A 1 663 ? -25.454 21.651 62.344 1.00 52.66 663 PRO A O 1
ATOM 5110 N N . GLN A 1 664 ? -24.836 19.545 62.808 1.00 50.06 664 GLN A N 1
ATOM 5111 C CA . GLN A 1 664 ? -24.684 19.020 61.434 1.00 50.06 664 GLN A CA 1
ATOM 5112 C C . GLN A 1 664 ? -25.914 19.161 60.504 1.00 50.06 664 GLN A C 1
ATOM 5114 O O . GLN A 1 664 ? -25.814 18.896 59.307 1.00 50.06 664 GLN A O 1
ATOM 5119 N N . ARG A 1 665 ? -27.086 19.579 61.008 1.00 43.91 665 ARG A N 1
ATOM 5120 C CA . ARG A 1 665 ? -28.334 19.639 60.215 1.00 43.91 665 ARG A CA 1
ATOM 5121 C C . ARG A 1 665 ? -28.286 20.610 59.030 1.00 43.91 665 ARG A C 1
ATOM 5123 O O . ARG A 1 665 ? -29.005 20.391 58.061 1.00 43.91 665 ARG A O 1
ATOM 5130 N N . THR A 1 666 ? -27.470 21.661 59.090 1.00 44.06 666 THR A N 1
ATOM 5131 C CA . THR A 1 666 ? -27.446 22.710 58.054 1.00 44.06 666 THR A CA 1
ATOM 5132 C C . THR A 1 666 ? -26.745 22.263 56.767 1.00 44.06 666 THR A C 1
ATOM 5134 O O . THR A 1 666 ? -27.136 22.690 55.685 1.00 44.06 666 THR A O 1
ATOM 5137 N N . GLN A 1 667 ? -25.743 21.380 56.860 1.00 49.31 667 GLN A N 1
ATOM 5138 C CA . GLN A 1 667 ? -24.981 20.902 55.696 1.00 49.31 667 GLN A CA 1
ATOM 5139 C C . GLN A 1 667 ? -25.815 19.960 54.816 1.00 49.31 667 GLN A C 1
ATOM 5141 O O . GLN A 1 667 ? -25.865 20.141 53.602 1.00 49.31 667 GLN A O 1
ATOM 5146 N N . ILE A 1 668 ? -26.549 19.025 55.434 1.00 51.97 668 ILE A N 1
ATOM 5147 C CA . ILE A 1 668 ? -27.436 18.081 54.729 1.00 51.97 668 ILE A CA 1
ATOM 5148 C C . ILE A 1 668 ? -28.503 18.833 53.914 1.00 51.97 668 ILE A C 1
ATOM 5150 O O . ILE A 1 668 ? -28.795 18.461 52.779 1.00 51.97 668 ILE A O 1
ATOM 5154 N N . LEU A 1 669 ? -29.053 19.924 54.460 1.00 42.50 669 LEU A N 1
ATOM 5155 C CA . LEU A 1 669 ? -30.085 20.707 53.778 1.00 42.50 669 LEU A CA 1
ATOM 5156 C C . LEU A 1 669 ? -29.547 21.414 52.520 1.00 42.50 669 LEU A C 1
ATOM 5158 O O . LEU A 1 669 ? -30.202 21.381 51.477 1.00 42.50 669 LEU A O 1
ATOM 5162 N N . MET A 1 670 ? -28.344 21.995 52.581 1.00 49.38 670 MET A N 1
ATOM 5163 C CA . MET A 1 670 ? -27.738 22.637 51.407 1.00 49.38 670 MET A CA 1
ATOM 5164 C C . MET A 1 670 ? -27.350 21.610 50.333 1.00 49.38 670 MET A C 1
ATOM 5166 O O . MET A 1 670 ? -27.687 21.816 49.168 1.00 49.38 670 MET A O 1
ATOM 5170 N N . ALA A 1 671 ? -26.788 20.457 50.717 1.00 50.03 671 ALA A N 1
ATOM 5171 C CA . ALA A 1 671 ? -26.509 19.359 49.784 1.00 50.03 671 ALA A CA 1
ATOM 5172 C C . ALA A 1 671 ? -27.780 18.865 49.060 1.00 50.03 671 ALA A C 1
ATOM 5174 O O . ALA A 1 671 ? -27.783 18.715 47.839 1.00 50.03 671 ALA A O 1
ATOM 5175 N N . SER A 1 672 ? -28.896 18.704 49.787 1.00 49.03 672 SER A N 1
ATOM 5176 C CA . SER A 1 672 ? -30.179 18.298 49.188 1.00 49.03 672 SER A CA 1
ATOM 5177 C C . SER A 1 672 ? -30.763 19.323 48.203 1.00 49.03 672 SER A C 1
ATOM 5179 O O . SER A 1 672 ? -31.520 18.954 47.309 1.00 49.03 672 SER A O 1
ATOM 5181 N N . THR A 1 673 ? -30.391 20.602 48.335 1.00 53.81 673 THR A N 1
ATOM 5182 C CA . THR A 1 673 ? -30.868 21.678 47.451 1.00 53.81 673 THR A CA 1
ATOM 5183 C C . THR A 1 673 ? -30.065 21.724 46.145 1.00 53.81 673 THR A C 1
ATOM 5185 O O . THR A 1 673 ? -30.651 21.929 45.085 1.00 53.81 673 THR A O 1
ATOM 5188 N N . ALA A 1 674 ? -28.753 21.465 46.197 1.00 52.44 674 ALA A N 1
ATOM 5189 C CA . ALA A 1 674 ? -27.903 21.378 45.006 1.00 52.44 674 ALA A CA 1
ATOM 5190 C C . ALA A 1 674 ? -28.299 20.198 44.097 1.00 52.44 674 ALA A C 1
ATOM 5192 O O . ALA A 1 674 ? -28.520 20.383 42.900 1.00 52.44 674 ALA A O 1
ATOM 5193 N N . LEU A 1 675 ? -28.492 19.006 44.678 1.00 53.00 675 LEU A N 1
ATOM 5194 C CA . LEU A 1 675 ? -28.909 17.796 43.953 1.00 53.00 675 LEU A CA 1
ATOM 5195 C C . LEU A 1 675 ? -30.240 17.975 43.199 1.00 53.00 675 LEU A C 1
ATOM 5197 O O . LEU A 1 675 ? -30.387 17.502 42.074 1.00 53.00 675 LEU A O 1
ATOM 5201 N N . ALA A 1 676 ? -31.195 18.708 43.782 1.00 59.69 676 ALA A N 1
ATOM 5202 C CA . ALA A 1 676 ? -32.459 19.029 43.120 1.00 59.69 676 ALA A CA 1
ATOM 5203 C C . ALA A 1 676 ? -32.284 19.946 41.890 1.00 59.69 676 ALA A C 1
ATOM 5205 O O . ALA A 1 676 ? -33.060 19.841 40.940 1.00 59.69 676 ALA A O 1
ATOM 5206 N N . GLY A 1 677 ? -31.265 20.815 41.887 1.00 62.41 677 GLY A N 1
ATOM 5207 C CA . GLY A 1 677 ? -30.919 21.668 40.748 1.00 62.41 677 GLY A CA 1
ATOM 5208 C C . GLY A 1 677 ? -30.354 20.875 39.568 1.00 62.41 677 GLY A C 1
ATOM 5209 O O . GLY A 1 677 ? -30.847 21.014 38.450 1.00 62.41 677 GLY A O 1
ATOM 5210 N N . VAL A 1 678 ? -29.389 19.984 39.825 1.00 67.12 678 VAL A N 1
ATOM 5211 C CA . VAL A 1 678 ? -28.761 19.135 38.791 1.00 67.12 678 VAL A CA 1
ATOM 5212 C C . VAL A 1 678 ? -29.800 18.250 38.091 1.00 67.12 678 VAL A C 1
ATOM 5214 O O . VAL A 1 678 ? -29.868 18.214 36.863 1.00 67.12 678 VAL A O 1
ATOM 5217 N N . VAL A 1 679 ? -30.690 17.607 38.857 1.00 68.94 679 VAL A N 1
ATOM 5218 C CA . VAL A 1 679 ? -31.774 16.779 38.295 1.00 68.94 679 VAL A CA 1
ATOM 5219 C C . VAL A 1 679 ? -32.752 17.612 37.451 1.00 68.94 679 VAL A C 1
ATOM 5221 O O . VAL A 1 679 ? -33.224 17.143 36.414 1.00 68.94 679 VAL A O 1
ATOM 5224 N N . ALA A 1 680 ? -33.042 18.858 37.841 1.00 66.75 680 ALA A N 1
ATOM 5225 C CA . ALA A 1 680 ? -33.891 19.748 37.048 1.00 66.75 680 ALA A CA 1
ATOM 5226 C C . ALA A 1 680 ? -33.230 20.165 35.718 1.00 66.75 680 ALA A C 1
ATOM 5228 O O . ALA A 1 680 ? -33.915 20.198 34.693 1.00 66.75 680 ALA A O 1
ATOM 5229 N N . ALA A 1 681 ? -31.917 20.422 35.717 1.00 69.94 681 ALA A N 1
ATOM 5230 C CA . ALA A 1 681 ? -31.149 20.738 34.512 1.00 69.94 681 ALA A CA 1
ATOM 5231 C C . ALA A 1 681 ? -31.107 19.553 33.529 1.00 69.94 681 ALA A C 1
ATOM 5233 O O . ALA A 1 681 ? -31.449 19.718 32.358 1.00 69.94 681 ALA A O 1
ATOM 5234 N N . GLY A 1 682 ? -30.814 18.338 34.010 1.00 68.50 682 GLY A N 1
ATOM 5235 C CA . GLY A 1 682 ? -30.825 17.127 33.176 1.00 68.50 682 GLY A CA 1
ATOM 5236 C C . GLY A 1 682 ? -32.192 16.850 32.531 1.00 68.50 682 GLY A C 1
ATOM 5237 O O . GLY A 1 682 ? -32.279 16.572 31.336 1.00 68.50 682 GLY A O 1
ATOM 5238 N N . ILE A 1 683 ? -33.289 17.022 33.281 1.00 76.44 683 ILE A N 1
ATOM 5239 C CA . ILE A 1 683 ? -34.661 16.884 32.752 1.00 76.44 683 ILE A CA 1
ATOM 5240 C C . ILE A 1 683 ? -34.990 17.967 31.706 1.00 76.44 683 ILE A C 1
ATOM 5242 O O . ILE A 1 683 ? -35.786 17.718 30.793 1.00 76.44 683 ILE A O 1
ATOM 5246 N N . TYR A 1 684 ? -34.405 19.164 31.819 1.00 72.00 684 TYR A N 1
ATOM 5247 C CA . TYR A 1 684 ? -34.566 20.234 30.835 1.00 72.00 684 TYR A CA 1
ATOM 5248 C C . TYR A 1 684 ? -33.820 19.917 29.531 1.00 72.00 684 TYR A C 1
ATOM 5250 O O . TYR A 1 684 ? -34.439 19.941 28.466 1.00 72.00 684 TYR A O 1
ATOM 5258 N N . LEU A 1 685 ? -32.542 19.529 29.615 1.00 70.38 685 LEU A N 1
ATOM 5259 C CA . LEU A 1 685 ? -31.716 19.146 28.461 1.00 70.38 685 LEU A CA 1
ATOM 5260 C C . LEU A 1 685 ? -32.295 17.934 27.716 1.00 70.38 685 LEU A C 1
ATOM 5262 O O . LEU A 1 685 ? -32.467 17.982 26.498 1.00 70.38 685 LEU A O 1
ATOM 5266 N N . TYR A 1 686 ? -32.728 16.894 28.436 1.00 69.69 686 TYR A N 1
ATOM 5267 C CA . TYR A 1 686 ? -33.384 15.728 27.834 1.00 69.69 686 TYR A CA 1
ATOM 5268 C C . TYR A 1 686 ? -34.658 16.108 27.052 1.00 69.69 686 TYR A C 1
ATOM 5270 O O . TYR A 1 686 ? -34.899 15.613 25.952 1.00 69.69 686 TYR A O 1
ATOM 5278 N N . ARG A 1 687 ? -35.461 17.051 27.570 1.00 67.75 687 ARG A N 1
ATOM 5279 C CA . ARG A 1 687 ? -36.642 17.592 26.866 1.00 67.75 687 ARG A CA 1
ATOM 5280 C C . ARG A 1 687 ? -36.321 18.556 25.725 1.00 67.75 687 ARG A C 1
ATOM 5282 O O . ARG A 1 687 ? -37.220 18.843 24.934 1.00 67.75 687 ARG A O 1
ATOM 5289 N N . HIS A 1 688 ? -35.103 19.081 25.668 1.00 65.06 688 HIS A N 1
ATOM 5290 C CA . HIS A 1 688 ? -34.634 19.923 24.576 1.00 65.06 688 HIS A CA 1
ATOM 5291 C C . HIS A 1 688 ? -34.162 19.065 23.396 1.00 65.06 688 HIS A C 1
ATOM 5293 O O . HIS A 1 688 ? -34.566 19.313 22.264 1.00 65.06 688 HIS A O 1
ATOM 5299 N N . ASN A 1 689 ? -33.409 17.993 23.665 1.00 58.81 689 ASN A N 1
ATOM 5300 C CA . ASN A 1 689 ? -32.947 17.074 22.621 1.00 58.81 689 ASN A CA 1
ATOM 5301 C C . ASN A 1 689 ? -34.082 16.197 22.058 1.00 58.81 689 ASN A C 1
ATOM 5303 O O . ASN A 1 689 ? -34.072 15.900 20.876 1.00 58.81 689 ASN A O 1
ATOM 5307 N N . GLN A 1 690 ? -35.135 15.905 22.834 1.00 63.31 690 GLN A N 1
ATOM 5308 C CA . GLN A 1 690 ? -36.399 15.304 22.347 1.00 63.31 690 GLN A CA 1
ATOM 5309 C C . GLN A 1 690 ? -37.291 16.272 21.519 1.00 63.31 690 GLN A C 1
ATOM 5311 O O . GLN A 1 690 ? -38.493 16.042 21.366 1.00 63.31 690 GLN A O 1
ATOM 5316 N N . LYS A 1 691 ? -36.745 17.405 21.056 1.00 55.69 691 LYS A N 1
ATOM 5317 C CA . LYS A 1 691 ? -37.438 18.431 20.249 1.00 55.69 691 LYS A CA 1
ATOM 5318 C C . LYS A 1 691 ? -36.620 18.975 19.072 1.00 55.69 691 LYS A C 1
ATOM 5320 O O . LYS A 1 691 ? -37.148 19.813 18.337 1.00 55.69 691 LYS A O 1
ATOM 5325 N N . LYS A 1 692 ? -35.366 18.547 18.933 1.00 49.66 692 LYS A N 1
ATOM 5326 C CA . LYS A 1 692 ? -34.623 18.633 17.674 1.00 49.66 692 LYS A CA 1
ATOM 5327 C C . LYS A 1 692 ? -34.922 17.375 16.856 1.00 49.66 692 LYS A C 1
ATOM 5329 O O . LYS A 1 692 ? -34.886 17.508 15.619 1.00 49.66 692 LYS A O 1
#